Protein AF-A0A4Q4SR80-F1 (afdb_monomer_lite)

pLDDT: mean 74.0, std 25.44, range [25.73, 98.75]

Organism: NCBI:txid156630

Structure (mmCIF, N/CA/C/O backbone):
data_AF-A0A4Q4SR80-F1
#
_entry.id   AF-A0A4Q4SR80-F1
#
loop_
_atom_site.group_PDB
_atom_site.id
_atom_site.type_symbol
_atom_site.label_atom_id
_atom_site.label_alt_id
_atom_site.label_comp_id
_atom_site.label_asym_id
_atom_site.label_entity_id
_atom_site.label_seq_id
_atom_site.pdbx_PDB_ins_code
_atom_site.Cartn_x
_atom_site.Cartn_y
_atom_site.Cartn_z
_atom_site.occupancy
_atom_site.B_iso_or_equiv
_atom_site.auth_seq_id
_atom_site.auth_comp_id
_atom_site.auth_asym_id
_atom_site.auth_atom_id
_atom_site.pdbx_PDB_model_num
ATOM 1 N N . MET A 1 1 ? 13.685 -54.585 -75.721 1.00 45.19 1 MET A N 1
ATOM 2 C CA . MET A 1 1 ? 14.635 -53.970 -76.669 1.00 45.19 1 MET A CA 1
ATOM 3 C C . MET A 1 1 ? 13.889 -52.921 -77.466 1.00 45.19 1 MET A C 1
ATOM 5 O O . MET A 1 1 ? 13.028 -53.293 -78.245 1.00 45.19 1 MET A O 1
ATOM 9 N N . SER A 1 2 ? 14.137 -51.651 -77.161 1.00 40.84 2 SER A N 1
ATOM 10 C CA . SER A 1 2 ? 14.250 -50.527 -78.101 1.00 40.84 2 SER A CA 1
ATOM 11 C C . SER A 1 2 ? 14.145 -49.251 -77.288 1.00 40.84 2 SER A C 1
ATOM 13 O O . SER A 1 2 ? 13.097 -48.899 -76.756 1.00 40.84 2 SER A O 1
ATOM 15 N N . SER A 1 3 ? 15.319 -48.662 -77.125 1.00 40.62 3 SER A N 1
ATOM 16 C CA . SER A 1 3 ? 15.615 -47.414 -76.455 1.00 40.62 3 SER A CA 1
ATOM 17 C C . SER A 1 3 ? 15.071 -46.261 -77.290 1.00 40.62 3 SER A C 1
ATOM 19 O O . SER A 1 3 ? 15.401 -46.183 -78.472 1.00 40.62 3 SER A O 1
ATOM 21 N N . ASP A 1 4 ? 14.296 -45.368 -76.680 1.00 49.66 4 ASP A N 1
ATOM 22 C CA . ASP A 1 4 ? 13.978 -44.077 -77.283 1.00 49.66 4 ASP A CA 1
ATOM 23 C C . ASP A 1 4 ? 14.704 -42.972 -76.510 1.00 49.66 4 ASP A C 1
ATOM 25 O O . ASP A 1 4 ? 14.495 -42.752 -75.314 1.00 49.66 4 ASP A O 1
ATOM 29 N N . ASN A 1 5 ? 15.657 -42.365 -77.211 1.00 46.66 5 ASN A N 1
ATOM 30 C CA . ASN A 1 5 ? 16.614 -41.379 -76.735 1.00 46.66 5 ASN A CA 1
ATOM 31 C C . ASN A 1 5 ? 15.998 -39.988 -76.943 1.00 46.66 5 ASN A C 1
ATOM 33 O O . ASN A 1 5 ? 16.246 -39.319 -77.944 1.00 46.66 5 ASN A O 1
ATOM 37 N N . GLY A 1 6 ? 15.185 -39.544 -75.986 1.00 45.72 6 GLY A N 1
ATOM 38 C CA . GLY A 1 6 ? 14.664 -38.179 -75.948 1.00 45.72 6 GLY A CA 1
ATOM 39 C C . GLY A 1 6 ? 15.703 -37.197 -75.405 1.00 45.72 6 GLY A C 1
ATOM 40 O O . GLY A 1 6 ? 15.820 -37.018 -74.193 1.00 45.72 6 GLY A O 1
ATOM 41 N N . GLN A 1 7 ? 16.449 -36.545 -76.299 1.00 44.81 7 GLN A N 1
ATOM 42 C CA . GLN A 1 7 ? 17.304 -35.394 -75.990 1.00 44.81 7 GLN A CA 1
ATOM 43 C C . GLN A 1 7 ? 16.482 -34.263 -75.343 1.00 44.81 7 GLN A C 1
ATOM 45 O O . GLN A 1 7 ? 15.614 -33.669 -75.981 1.00 44.81 7 GLN A O 1
ATOM 50 N N . ARG A 1 8 ? 16.783 -33.931 -74.080 1.00 47.88 8 ARG A N 1
ATOM 51 C CA . ARG A 1 8 ? 16.362 -32.667 -73.455 1.00 47.88 8 ARG A CA 1
ATOM 52 C C . ARG A 1 8 ? 17.316 -31.538 -73.875 1.00 47.88 8 ARG A C 1
ATOM 54 O O . ARG A 1 8 ? 18.528 -31.752 -73.859 1.00 47.88 8 ARG A O 1
ATOM 61 N N . PRO A 1 9 ? 16.801 -30.344 -74.213 1.00 51.22 9 PRO A N 1
ATOM 62 C CA . PRO A 1 9 ? 17.628 -29.179 -74.506 1.00 51.22 9 PRO A CA 1
ATOM 63 C C . PRO A 1 9 ? 18.334 -28.670 -73.234 1.00 51.22 9 PRO A C 1
ATOM 65 O O . PRO A 1 9 ? 17.803 -28.844 -72.132 1.00 51.22 9 PRO A O 1
ATOM 68 N N . PRO A 1 10 ? 19.511 -28.030 -73.360 1.00 49.78 10 PRO A N 1
ATOM 69 C CA . PRO A 1 10 ? 20.221 -27.455 -72.226 1.00 49.78 10 PRO A CA 1
ATOM 70 C C . PRO A 1 10 ? 19.423 -26.269 -71.678 1.00 49.78 10 PRO A C 1
ATOM 72 O O . PRO A 1 10 ? 19.234 -25.259 -72.357 1.00 49.78 10 PRO A O 1
ATOM 75 N N . THR A 1 11 ? 18.933 -26.398 -70.447 1.00 49.81 11 THR A N 1
ATOM 76 C CA . THR A 1 11 ? 18.326 -25.294 -69.708 1.00 4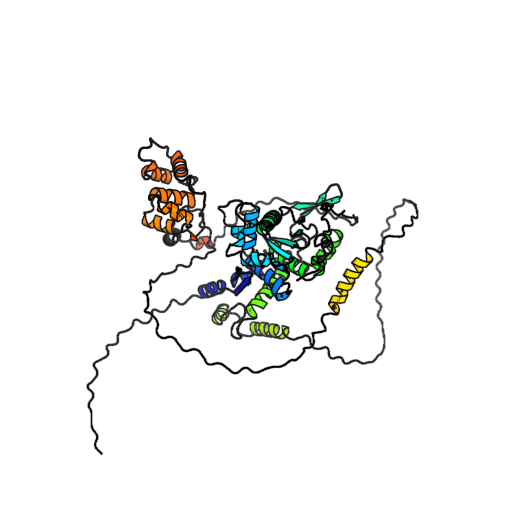9.81 11 THR A CA 1
ATOM 77 C C . THR A 1 11 ? 19.383 -24.216 -69.501 1.00 49.81 11 THR A C 1
ATOM 79 O O . THR A 1 11 ? 20.429 -24.456 -68.896 1.00 49.81 11 THR A O 1
ATOM 82 N N . ALA A 1 12 ? 19.105 -23.041 -70.061 1.00 48.53 12 ALA A N 1
ATOM 83 C CA . ALA A 1 12 ? 19.916 -21.843 -69.951 1.00 48.53 12 ALA A CA 1
ATOM 84 C C . ALA A 1 12 ? 20.219 -21.503 -68.485 1.00 48.53 12 ALA A C 1
ATOM 86 O O . ALA A 1 12 ? 19.390 -21.708 -67.596 1.00 48.53 12 ALA A O 1
ATOM 87 N N . GLY A 1 13 ? 21.433 -20.996 -68.268 1.00 45.72 13 GLY A N 1
ATOM 88 C CA . GLY A 1 13 ? 21.996 -20.671 -66.968 1.00 45.72 13 GLY A CA 1
ATOM 89 C C . GLY A 1 13 ? 21.048 -19.854 -66.101 1.00 45.72 13 GLY A C 1
ATOM 90 O O . GLY A 1 13 ? 20.652 -18.744 -66.450 1.00 45.72 13 GLY A O 1
ATOM 91 N N . ASN A 1 14 ? 20.738 -20.413 -64.935 1.00 46.16 14 ASN A N 1
ATOM 92 C CA . ASN A 1 14 ? 20.185 -19.665 -63.826 1.00 46.16 14 ASN A CA 1
ATOM 93 C C . ASN A 1 14 ? 21.324 -18.774 -63.312 1.00 46.16 14 ASN A C 1
ATOM 95 O O . ASN A 1 14 ? 22.187 -19.221 -62.557 1.00 46.16 14 ASN A O 1
ATOM 99 N N . THR A 1 15 ? 21.400 -17.548 -63.829 1.00 52.69 15 THR A N 1
ATOM 100 C CA . THR A 1 15 ? 22.263 -16.496 -63.293 1.00 52.69 15 THR A CA 1
ATOM 101 C C . THR A 1 15 ? 21.921 -16.353 -61.821 1.00 52.69 15 THR A C 1
ATOM 103 O O . THR A 1 15 ? 20.805 -15.939 -61.498 1.00 52.69 15 THR A O 1
ATOM 106 N N . GLY A 1 16 ? 22.857 -16.750 -60.957 1.00 49.50 16 GLY A N 1
ATOM 107 C CA . GLY A 1 16 ? 22.776 -16.541 -59.523 1.00 49.50 16 GLY A CA 1
ATOM 108 C C . GLY A 1 16 ? 22.420 -15.086 -59.268 1.00 49.50 16 GLY A C 1
ATOM 109 O O . GLY A 1 16 ? 23.229 -14.188 -59.484 1.00 49.50 16 GLY A O 1
ATOM 110 N N . ARG A 1 17 ? 21.170 -14.852 -58.872 1.00 48.97 17 ARG A N 1
ATOM 111 C CA . ARG A 1 17 ? 20.859 -13.679 -58.079 1.00 48.97 17 ARG A CA 1
ATOM 112 C C . ARG A 1 17 ? 21.531 -13.958 -56.751 1.00 48.97 17 ARG A C 1
ATOM 114 O O . ARG A 1 17 ? 21.067 -14.808 -55.997 1.00 48.97 17 ARG A O 1
ATOM 121 N N . ASP A 1 18 ? 22.671 -13.312 -56.554 1.00 56.53 18 ASP A N 1
ATOM 122 C CA . ASP A 1 18 ? 23.273 -13.117 -55.247 1.00 56.53 18 ASP A CA 1
ATOM 123 C C . ASP A 1 18 ? 22.227 -12.401 -54.389 1.00 56.53 18 ASP A C 1
ATOM 125 O O . ASP A 1 18 ? 22.155 -11.170 -54.364 1.00 56.53 18 ASP A O 1
ATOM 129 N N . ASP A 1 19 ? 21.341 -13.173 -53.756 1.00 54.72 19 ASP A N 1
ATOM 130 C CA . ASP A 1 19 ? 20.515 -12.651 -52.682 1.00 54.72 19 ASP A CA 1
ATOM 131 C C . ASP A 1 19 ? 21.496 -12.080 -51.652 1.00 54.72 19 ASP A C 1
ATOM 133 O O . ASP A 1 19 ? 22.401 -12.798 -51.205 1.00 54.72 19 ASP A O 1
ATOM 137 N N . PRO A 1 20 ? 21.399 -10.779 -51.325 1.00 60.47 20 PRO A N 1
ATOM 138 C CA . PRO A 1 20 ? 22.318 -10.162 -50.390 1.00 60.47 20 PRO A CA 1
ATOM 139 C C . PRO A 1 20 ? 22.270 -10.963 -49.095 1.00 60.47 20 PRO A C 1
ATOM 141 O O . PRO A 1 20 ? 21.201 -11.133 -48.503 1.00 60.47 20 PRO A O 1
ATOM 144 N N . SER A 1 21 ? 23.438 -11.483 -48.703 1.00 61.34 21 SER A N 1
ATOM 145 C CA . SER A 1 21 ? 23.629 -12.258 -47.480 1.00 61.34 21 SER A CA 1
ATOM 146 C C . SER A 1 21 ? 22.848 -11.581 -46.351 1.00 61.34 21 SER A C 1
ATOM 148 O O . SER A 1 21 ? 23.039 -10.373 -46.158 1.00 61.34 21 SER A O 1
ATOM 150 N N . PRO A 1 22 ? 21.914 -12.287 -45.678 1.00 65.50 22 PRO A N 1
ATOM 151 C CA . PRO A 1 22 ? 20.978 -11.670 -44.752 1.00 65.50 22 PRO A CA 1
ATOM 152 C C . PRO A 1 22 ? 21.778 -10.846 -43.757 1.00 65.50 22 PRO A C 1
ATOM 154 O O . PRO A 1 22 ? 22.621 -11.400 -43.051 1.00 65.50 22 PRO A O 1
ATOM 157 N N . ALA A 1 23 ? 21.555 -9.526 -43.773 1.00 62.94 23 ALA A N 1
ATOM 158 C CA . ALA A 1 23 ? 22.290 -8.574 -42.954 1.00 62.94 23 ALA A CA 1
ATOM 159 C C . ALA A 1 23 ? 22.388 -9.146 -41.539 1.00 62.94 23 ALA A C 1
ATOM 161 O O . ALA A 1 23 ? 21.363 -9.364 -40.884 1.00 62.94 23 ALA A O 1
ATOM 162 N N . SER A 1 24 ? 23.612 -9.489 -41.129 1.00 65.25 24 SER A N 1
ATOM 163 C CA . SER A 1 24 ? 23.881 -10.140 -39.854 1.00 65.25 24 SER A CA 1
ATOM 164 C C . SER A 1 24 ? 23.209 -9.309 -38.773 1.00 65.25 24 SER A C 1
ATOM 166 O O . SER A 1 24 ? 23.593 -8.154 -38.568 1.00 65.25 24 SER A O 1
ATOM 168 N N . ARG A 1 25 ? 22.161 -9.861 -38.142 1.00 62.00 25 ARG A N 1
ATOM 169 C CA . ARG A 1 25 ? 21.470 -9.180 -37.045 1.00 62.00 25 ARG A CA 1
ATOM 170 C C . ARG A 1 25 ? 22.542 -8.724 -36.053 1.00 62.00 25 ARG A C 1
ATOM 172 O O . ARG A 1 25 ? 23.409 -9.544 -35.737 1.00 62.00 25 ARG A O 1
ATOM 179 N N . PRO A 1 26 ? 22.517 -7.460 -35.594 1.00 70.19 26 PRO A N 1
ATOM 180 C CA . PRO A 1 26 ? 23.454 -6.998 -34.583 1.00 70.19 26 PRO A CA 1
ATOM 181 C C . PRO A 1 26 ? 23.446 -8.001 -33.432 1.00 70.19 26 PRO A C 1
ATOM 183 O O . PRO A 1 26 ? 22.377 -8.340 -32.920 1.00 70.19 26 PRO A O 1
ATOM 186 N N . LEU A 1 27 ? 24.616 -8.546 -33.094 1.00 74.19 27 LEU A N 1
ATOM 187 C CA . LEU A 1 27 ? 24.742 -9.441 -31.953 1.00 74.19 27 LEU A CA 1
ATOM 188 C C . LEU A 1 27 ? 24.325 -8.642 -30.717 1.00 74.19 27 LEU A C 1
ATOM 190 O O . LEU A 1 27 ? 24.996 -7.675 -30.365 1.00 74.19 27 LEU A O 1
ATOM 194 N N . GLU A 1 28 ? 23.201 -9.015 -30.099 1.00 82.56 28 GLU A N 1
ATOM 195 C CA . GLU A 1 28 ? 22.791 -8.445 -28.812 1.00 82.56 28 GLU A CA 1
ATOM 196 C C . GLU A 1 28 ? 23.956 -8.610 -27.832 1.00 82.56 28 GLU A C 1
ATOM 198 O O . GLU A 1 28 ? 24.462 -9.726 -27.646 1.00 82.56 28 GLU A O 1
ATOM 203 N N . ASN A 1 29 ? 24.399 -7.507 -27.228 1.00 88.12 29 ASN A N 1
ATOM 204 C CA . ASN A 1 29 ? 25.485 -7.563 -26.263 1.00 88.12 29 ASN A CA 1
ATOM 205 C C . ASN A 1 29 ? 24.988 -8.187 -24.938 1.00 88.12 29 ASN A C 1
ATOM 207 O O . ASN A 1 29 ? 23.790 -8.363 -24.705 1.00 88.12 29 ASN A O 1
ATOM 211 N N . ARG A 1 30 ? 25.927 -8.561 -24.061 1.00 86.88 30 ARG A N 1
ATOM 212 C CA . ARG A 1 30 ? 25.634 -9.205 -22.770 1.00 86.88 30 ARG A CA 1
ATOM 213 C C . ARG A 1 30 ? 24.650 -8.399 -21.914 1.00 86.88 30 ARG A C 1
ATOM 215 O O . ARG A 1 30 ? 23.750 -8.982 -21.313 1.00 86.88 30 ARG A O 1
ATOM 222 N N . GLU A 1 31 ? 24.843 -7.088 -21.855 1.00 87.56 31 GLU A N 1
ATOM 223 C CA . GLU A 1 31 ? 24.063 -6.174 -21.020 1.00 87.56 31 GLU A CA 1
ATOM 224 C C . GLU A 1 31 ? 22.626 -6.049 -21.522 1.00 87.56 31 GLU A C 1
ATOM 226 O O . GLU A 1 31 ? 21.700 -6.124 -20.721 1.00 87.56 31 GLU A O 1
ATOM 231 N N . ASP A 1 32 ? 22.417 -5.963 -22.836 1.00 88.94 32 ASP A N 1
ATOM 232 C CA . ASP A 1 32 ? 21.091 -5.911 -23.458 1.00 88.94 32 ASP A CA 1
ATOM 233 C C . ASP A 1 32 ? 20.263 -7.147 -23.102 1.00 88.94 32 ASP A C 1
ATOM 235 O O . ASP A 1 32 ? 19.077 -7.047 -22.784 1.00 88.94 32 ASP A O 1
ATOM 239 N N . ILE A 1 33 ? 20.900 -8.320 -23.113 1.00 87.69 33 ILE A N 1
ATOM 240 C CA . ILE A 1 33 ? 20.245 -9.594 -22.804 1.00 87.69 33 ILE A CA 1
ATOM 241 C C . ILE A 1 33 ? 19.833 -9.645 -21.327 1.00 87.69 33 ILE A C 1
ATOM 243 O O . ILE A 1 33 ? 18.706 -10.040 -21.025 1.00 87.69 33 ILE A O 1
ATOM 247 N N . ILE A 1 34 ? 20.715 -9.222 -20.413 1.00 86.50 34 ILE A N 1
ATOM 248 C CA . ILE A 1 34 ? 20.410 -9.149 -18.974 1.00 86.50 34 ILE A CA 1
ATOM 249 C C . ILE A 1 34 ? 19.301 -8.126 -18.725 1.00 86.50 34 ILE A C 1
ATOM 251 O O . ILE A 1 34 ? 18.315 -8.444 -18.069 1.00 86.50 34 ILE A O 1
ATOM 255 N N . ASN A 1 35 ? 19.422 -6.925 -19.289 1.00 89.81 35 ASN A N 1
ATOM 256 C CA . ASN A 1 35 ? 18.452 -5.845 -19.124 1.00 89.81 35 ASN A CA 1
ATOM 257 C C . ASN A 1 35 ? 17.073 -6.213 -19.670 1.00 89.81 35 ASN A C 1
ATOM 259 O O . ASN A 1 35 ? 16.061 -5.769 -19.130 1.00 89.81 35 ASN A O 1
ATOM 263 N N . LYS A 1 36 ? 17.017 -7.012 -20.739 1.00 91.94 36 LYS A N 1
ATOM 264 C CA . LYS A 1 36 ? 15.765 -7.553 -21.262 1.00 91.94 36 LYS A CA 1
ATOM 265 C C . LYS A 1 36 ? 15.148 -8.557 -20.290 1.00 91.94 36 LYS A C 1
ATOM 267 O O . LYS A 1 36 ? 13.998 -8.372 -19.920 1.00 91.94 36 LYS A O 1
ATOM 272 N N . TRP A 1 37 ? 15.919 -9.541 -19.820 1.00 91.88 37 TRP A N 1
ATOM 273 C CA . TRP A 1 37 ? 15.443 -10.536 -18.848 1.00 91.88 37 TRP A CA 1
ATOM 274 C C . TRP A 1 37 ? 14.972 -9.901 -17.536 1.00 91.88 37 TRP A C 1
ATOM 276 O O . TRP A 1 37 ? 13.902 -10.235 -17.041 1.00 91.88 37 TRP A O 1
ATOM 286 N N . LEU A 1 38 ? 15.722 -8.933 -17.007 1.00 91.19 38 LEU A N 1
ATOM 287 C CA . LEU A 1 38 ? 15.345 -8.181 -15.809 1.00 91.19 38 LEU A CA 1
ATOM 288 C C . LEU A 1 38 ? 13.992 -7.467 -15.966 1.00 91.19 38 LEU A C 1
ATOM 290 O O . LEU A 1 38 ? 13.253 -7.350 -14.995 1.00 91.19 38 LEU A O 1
ATOM 294 N N . LYS A 1 39 ? 13.648 -7.037 -17.187 1.00 94.00 39 LYS A N 1
ATOM 295 C CA . LYS A 1 39 ? 12.374 -6.378 -17.512 1.00 94.00 39 LYS A CA 1
ATOM 296 C C . LYS A 1 39 ? 11.249 -7.348 -17.879 1.00 94.00 39 LYS A C 1
ATOM 298 O O . LYS A 1 39 ? 10.114 -6.897 -18.045 1.00 94.00 39 LYS A O 1
ATOM 303 N N . ASP A 1 40 ? 11.536 -8.638 -18.035 1.00 92.88 40 ASP A N 1
ATOM 304 C CA . ASP A 1 40 ? 10.506 -9.635 -18.306 1.00 92.88 40 ASP A CA 1
ATOM 305 C C . ASP A 1 40 ? 9.628 -9.826 -17.062 1.00 92.88 40 ASP A C 1
ATOM 307 O O . ASP A 1 40 ? 10.081 -9.717 -15.921 1.00 92.88 40 ASP A O 1
ATOM 311 N N . ASN A 1 41 ? 8.348 -10.132 -17.275 1.00 93.81 41 ASN A N 1
ATOM 312 C CA . ASN A 1 41 ? 7.436 -10.419 -16.173 1.00 93.81 41 ASN A CA 1
ATOM 313 C C . ASN A 1 41 ? 7.833 -11.742 -15.513 1.00 93.81 41 ASN A C 1
ATOM 315 O O . ASN A 1 41 ? 7.825 -12.791 -16.163 1.00 93.81 41 ASN A O 1
ATOM 319 N N . TYR A 1 42 ? 8.128 -11.700 -14.218 1.00 94.06 42 TYR A N 1
ATOM 320 C CA . TYR A 1 42 ? 8.349 -12.876 -13.388 1.00 94.06 42 TYR A CA 1
ATOM 321 C C . TYR A 1 42 ? 7.038 -13.610 -13.091 1.00 94.06 42 TYR A C 1
ATOM 323 O O . TYR A 1 42 ? 6.965 -14.836 -13.188 1.00 94.06 42 TYR A O 1
ATOM 331 N N . ILE A 1 43 ? 5.970 -12.867 -12.799 1.00 94.31 43 ILE A N 1
ATOM 332 C CA . ILE A 1 43 ? 4.637 -13.423 -12.557 1.00 94.31 43 ILE A CA 1
ATOM 333 C C . ILE A 1 43 ? 3.554 -12.482 -13.086 1.00 94.31 43 ILE A C 1
ATOM 335 O O . ILE A 1 43 ? 3.679 -11.261 -13.014 1.00 94.31 43 ILE A O 1
ATOM 339 N N . HIS A 1 44 ? 2.482 -13.082 -13.604 1.00 93.12 44 HIS A N 1
ATOM 340 C CA . HIS A 1 44 ? 1.199 -12.432 -13.843 1.00 93.12 44 HIS A CA 1
ATOM 341 C C . HIS A 1 44 ? 0.160 -13.091 -12.944 1.00 93.12 44 HIS A C 1
ATOM 343 O O . HIS A 1 44 ? 0.015 -14.313 -12.965 1.00 93.12 44 HIS A O 1
ATOM 349 N N . TYR A 1 45 ? -0.562 -12.289 -12.176 1.00 93.38 45 TYR A N 1
ATOM 350 C CA . TYR A 1 45 ? -1.592 -12.748 -11.259 1.00 93.38 45 TYR A CA 1
ATOM 351 C C . TYR A 1 45 ? -2.816 -11.849 -11.398 1.00 93.38 45 TYR A C 1
ATOM 353 O O . TYR A 1 45 ? -2.709 -10.631 -11.312 1.00 93.38 45 TYR A O 1
ATOM 361 N N . ASN A 1 46 ? -3.993 -12.422 -11.632 1.00 91.88 46 ASN A N 1
ATOM 362 C CA . ASN A 1 46 ? -5.219 -11.640 -11.751 1.00 91.88 46 ASN A CA 1
ATOM 363 C C . ASN A 1 46 ? -5.991 -11.682 -10.433 1.00 91.88 46 ASN A C 1
ATOM 365 O O . ASN A 1 46 ? -6.559 -12.716 -10.083 1.00 91.88 46 ASN A O 1
ATOM 369 N N . HIS A 1 47 ? -6.055 -10.554 -9.730 1.00 93.12 47 HIS A N 1
ATOM 370 C CA . HIS A 1 47 ? -6.819 -10.430 -8.493 1.00 93.12 47 HIS A CA 1
ATOM 371 C C . HIS A 1 47 ? -8.018 -9.517 -8.717 1.00 93.12 47 HIS A C 1
ATOM 373 O O . HIS A 1 47 ? -7.864 -8.321 -8.945 1.00 93.12 47 HIS A O 1
ATOM 379 N N . LEU A 1 48 ? -9.230 -10.076 -8.665 1.00 92.38 48 LEU A N 1
ATOM 380 C CA . LEU A 1 48 ? -10.483 -9.319 -8.815 1.00 92.38 48 LEU A CA 1
ATOM 381 C C . LEU A 1 48 ? -10.542 -8.477 -10.106 1.00 92.38 48 LEU A C 1
ATOM 383 O O . LEU A 1 48 ? -11.054 -7.360 -10.105 1.00 92.38 48 LEU A O 1
ATOM 387 N N . GLY A 1 49 ? -10.014 -9.014 -11.210 1.00 86.81 49 GLY A N 1
ATOM 388 C CA . GLY A 1 49 ? -9.956 -8.321 -12.501 1.00 86.81 49 GLY A CA 1
ATOM 389 C C . GLY A 1 49 ? -8.832 -7.287 -12.618 1.00 86.81 49 GLY A C 1
ATOM 390 O O . GLY A 1 49 ? -8.676 -6.703 -13.687 1.00 86.81 49 GLY A O 1
ATOM 391 N N . ASN A 1 50 ? -8.049 -7.070 -11.556 1.00 87.38 50 ASN A N 1
ATOM 392 C CA . ASN A 1 50 ? -6.852 -6.243 -11.588 1.00 87.38 50 ASN A CA 1
ATOM 393 C C . ASN A 1 50 ? -5.624 -7.123 -11.895 1.00 87.38 50 ASN A C 1
ATOM 395 O O . ASN A 1 50 ? -5.285 -7.998 -11.085 1.00 87.38 50 ASN A O 1
ATOM 399 N N . PRO A 1 51 ? -4.945 -6.919 -13.038 1.00 90.00 51 PRO A N 1
ATOM 400 C CA . PRO A 1 51 ? -3.721 -7.641 -13.344 1.00 90.00 51 PRO A CA 1
ATOM 401 C C . PRO A 1 51 ? -2.581 -7.117 -12.465 1.00 90.00 51 PRO A C 1
ATOM 403 O O . PRO A 1 51 ? -2.104 -5.999 -12.643 1.00 90.00 51 PRO A O 1
ATOM 406 N N . LEU A 1 52 ? -2.125 -7.946 -11.533 1.00 91.31 52 LEU A N 1
ATOM 407 C CA . LEU A 1 52 ? -0.876 -7.761 -10.810 1.00 91.31 52 LEU A CA 1
ATOM 408 C C . LEU A 1 52 ? 0.241 -8.416 -11.621 1.00 91.31 52 LEU A C 1
ATOM 410 O O . LEU A 1 52 ? 0.154 -9.584 -12.006 1.00 91.31 52 LEU A O 1
ATOM 414 N N . ALA A 1 53 ? 1.290 -7.658 -11.903 1.00 92.81 53 ALA A N 1
ATOM 415 C CA . ALA A 1 53 ? 2.476 -8.165 -12.567 1.00 92.81 53 ALA A CA 1
ATOM 416 C C . ALA A 1 53 ? 3.708 -7.697 -11.807 1.00 92.81 53 ALA A C 1
ATOM 418 O O . ALA A 1 53 ? 3.753 -6.564 -11.330 1.00 92.81 53 ALA A O 1
ATOM 419 N N . LEU A 1 54 ? 4.686 -8.586 -11.706 1.00 94.81 54 LEU A N 1
ATOM 420 C CA . LEU A 1 54 ? 5.978 -8.286 -11.113 1.00 94.81 54 LEU A CA 1
ATOM 421 C C . LEU A 1 54 ? 7.050 -8.688 -12.112 1.00 94.81 54 LEU A C 1
ATOM 423 O O . LEU A 1 54 ? 7.021 -9.817 -12.614 1.00 94.81 54 LEU A O 1
ATOM 427 N N . LYS A 1 55 ? 7.969 -7.780 -12.415 1.00 95.31 55 LYS A N 1
ATOM 428 C CA . LYS A 1 55 ? 9.142 -8.053 -13.246 1.00 95.31 55 LYS A CA 1
ATOM 429 C C . LYS A 1 55 ? 10.203 -8.819 -12.464 1.00 95.31 55 LYS A C 1
ATOM 431 O O . LYS A 1 55 ? 10.160 -8.901 -11.235 1.00 95.31 55 LYS A O 1
ATOM 436 N N . VAL A 1 56 ? 11.158 -9.408 -13.178 1.00 93.50 56 VAL A N 1
ATOM 437 C CA . VAL A 1 56 ? 12.274 -10.130 -12.554 1.00 93.50 56 VAL A CA 1
ATOM 438 C C . VAL A 1 56 ? 13.114 -9.200 -11.674 1.00 93.50 56 VAL A C 1
ATOM 440 O O . VAL A 1 56 ? 13.464 -9.586 -10.560 1.00 93.50 56 VAL A O 1
ATOM 443 N N . ASP A 1 57 ? 13.406 -7.977 -12.122 1.00 93.56 57 ASP A N 1
ATOM 444 C CA . ASP A 1 57 ? 14.148 -7.000 -11.317 1.00 93.56 57 ASP A CA 1
ATOM 445 C C . ASP A 1 57 ? 13.400 -6.597 -10.041 1.00 93.56 57 ASP A C 1
ATOM 447 O O . ASP A 1 57 ? 13.986 -6.613 -8.959 1.00 93.56 57 ASP A O 1
ATOM 451 N N . GLU A 1 58 ? 12.106 -6.302 -10.149 1.00 94.56 58 GLU A N 1
ATOM 452 C CA . GLU A 1 58 ? 11.226 -5.979 -9.021 1.00 94.56 58 GLU A CA 1
ATOM 453 C C . GLU A 1 58 ? 11.171 -7.139 -8.011 1.00 94.56 58 GLU A C 1
ATOM 455 O O . GLU A 1 58 ? 11.273 -6.923 -6.804 1.00 94.56 58 GLU A O 1
ATOM 460 N N . PHE A 1 59 ? 11.093 -8.384 -8.491 1.00 95.56 59 PHE A N 1
ATOM 461 C CA . PHE A 1 59 ? 11.107 -9.580 -7.648 1.00 95.56 59 PHE A CA 1
ATOM 462 C C . PHE A 1 59 ? 12.437 -9.796 -6.911 1.00 95.56 59 PHE A C 1
ATOM 464 O O . PHE A 1 59 ? 12.450 -10.130 -5.720 1.00 95.56 59 PHE A O 1
ATOM 471 N N . ILE A 1 60 ? 13.567 -9.603 -7.595 1.00 91.69 60 ILE A N 1
ATOM 472 C CA . ILE A 1 60 ? 14.898 -9.711 -6.981 1.00 91.69 60 ILE A CA 1
ATOM 473 C C . ILE A 1 60 ? 15.068 -8.632 -5.905 1.00 91.69 60 ILE A C 1
ATOM 475 O O . ILE A 1 60 ? 15.583 -8.918 -4.825 1.00 91.69 60 ILE A O 1
ATOM 479 N N . LYS A 1 61 ? 14.576 -7.416 -6.162 1.00 93.62 61 LYS A N 1
ATOM 480 C CA . LYS A 1 61 ? 14.682 -6.270 -5.250 1.00 93.62 61 LYS A CA 1
ATOM 481 C C . LYS A 1 61 ? 13.822 -6.371 -3.990 1.00 93.62 61 LYS A C 1
ATOM 483 O O . LYS A 1 61 ? 14.064 -5.616 -3.062 1.00 93.62 61 LYS A O 1
ATOM 488 N N . ILE A 1 62 ? 12.889 -7.320 -3.872 1.00 96.12 62 ILE A N 1
ATOM 489 C CA . ILE A 1 62 ? 12.094 -7.504 -2.636 1.00 96.12 62 ILE A CA 1
ATOM 490 C C . ILE A 1 62 ? 12.990 -7.621 -1.390 1.00 96.12 62 ILE A C 1
ATOM 492 O O . ILE A 1 62 ? 12.669 -7.069 -0.335 1.00 96.12 62 ILE A O 1
ATOM 496 N N . VAL A 1 63 ? 14.118 -8.329 -1.511 1.00 95.06 63 VAL A N 1
ATOM 497 C CA . VAL A 1 63 ? 15.067 -8.552 -0.407 1.00 95.06 63 VAL A CA 1
ATOM 498 C C . VAL A 1 63 ? 16.072 -7.417 -0.217 1.00 95.06 63 VAL A C 1
ATOM 500 O O . VAL A 1 63 ? 16.862 -7.483 0.724 1.00 95.06 63 VAL A O 1
ATOM 503 N N . ALA A 1 64 ? 16.036 -6.385 -1.064 1.00 92.00 64 ALA A N 1
ATOM 504 C CA . ALA A 1 64 ? 16.809 -5.173 -0.851 1.00 92.00 64 ALA A CA 1
ATOM 505 C C . ALA A 1 64 ? 16.377 -4.505 0.457 1.00 92.00 64 ALA A C 1
ATOM 507 O O . ALA A 1 64 ? 15.195 -4.410 0.780 1.00 92.00 64 ALA A O 1
ATOM 508 N N . THR A 1 65 ? 17.358 -4.040 1.211 1.00 93.75 65 THR A N 1
ATOM 509 C CA . THR A 1 65 ? 17.202 -3.322 2.476 1.00 93.75 65 THR A CA 1
ATOM 510 C C . THR A 1 65 ? 17.896 -1.980 2.362 1.00 93.75 65 THR A C 1
ATOM 512 O O . THR A 1 65 ? 18.733 -1.779 1.480 1.00 93.75 65 THR A O 1
ATOM 515 N N . GLN A 1 66 ? 17.615 -1.070 3.292 1.00 91.19 66 GLN A N 1
ATOM 516 C CA . GLN A 1 66 ? 18.261 0.241 3.295 1.00 91.19 66 GLN A CA 1
ATOM 517 C C . GLN A 1 66 ? 19.798 0.156 3.314 1.00 91.19 66 GLN A C 1
ATOM 519 O O . GLN A 1 66 ? 20.462 1.016 2.749 1.00 91.19 66 GLN A O 1
ATOM 524 N N . SER A 1 67 ? 20.375 -0.871 3.942 1.00 89.31 67 SER A N 1
ATOM 525 C CA . SER A 1 67 ? 21.827 -1.082 3.977 1.00 89.31 67 SER A CA 1
ATOM 526 C C . SER A 1 67 ? 22.424 -1.705 2.718 1.00 89.31 67 SER A C 1
ATOM 528 O O . SER A 1 67 ? 23.619 -1.543 2.487 1.00 89.31 67 SER A O 1
ATOM 530 N N . THR A 1 68 ? 21.638 -2.450 1.941 1.00 89.31 68 THR A N 1
ATOM 531 C CA . THR A 1 68 ? 22.141 -3.201 0.779 1.00 89.31 68 THR A CA 1
ATOM 532 C C . THR A 1 68 ? 21.908 -2.460 -0.528 1.00 89.31 68 THR A C 1
ATOM 534 O O . THR A 1 68 ? 22.773 -2.486 -1.398 1.00 89.31 68 THR A O 1
ATOM 537 N N . ASP A 1 69 ? 20.773 -1.775 -0.650 1.00 88.69 69 ASP A N 1
ATOM 538 C CA . ASP A 1 69 ? 20.417 -0.967 -1.812 1.00 88.69 69 ASP A CA 1
ATOM 539 C C . ASP A 1 69 ? 19.434 0.135 -1.369 1.00 88.69 69 ASP A C 1
ATOM 541 O O . ASP A 1 69 ? 18.216 -0.053 -1.427 1.00 88.69 69 ASP A O 1
ATOM 545 N N . PRO A 1 70 ? 19.941 1.276 -0.858 1.00 87.00 70 PRO A N 1
ATOM 546 C CA . PRO A 1 70 ? 19.110 2.342 -0.303 1.00 87.00 70 PRO A CA 1
ATOM 547 C C . PRO A 1 70 ? 18.027 2.831 -1.271 1.00 87.00 70 PRO A C 1
ATOM 549 O O . PRO A 1 70 ? 16.886 3.046 -0.853 1.00 87.00 70 PRO A O 1
ATOM 552 N N . ASP A 1 71 ? 18.371 2.943 -2.555 1.00 85.19 71 ASP A N 1
ATOM 553 C CA . ASP A 1 71 ? 17.508 3.493 -3.603 1.00 85.19 71 ASP A CA 1
ATOM 554 C C . ASP A 1 71 ? 16.376 2.535 -3.997 1.00 85.19 71 ASP A C 1
ATOM 556 O O . ASP A 1 71 ? 15.325 2.979 -4.460 1.00 85.19 71 ASP A O 1
ATOM 560 N N . ASN A 1 72 ? 16.557 1.228 -3.780 1.00 85.38 72 ASN A N 1
ATOM 561 C CA . ASN A 1 72 ? 15.564 0.196 -4.096 1.00 85.38 72 ASN A CA 1
ATOM 562 C C . ASN A 1 72 ? 15.054 -0.561 -2.859 1.00 85.38 72 ASN A C 1
ATOM 564 O O . ASN A 1 72 ? 14.385 -1.583 -2.987 1.00 85.38 72 ASN A O 1
ATOM 568 N N . SER A 1 73 ? 15.359 -0.072 -1.658 1.00 87.69 73 SER A N 1
ATOM 569 C CA . SER A 1 73 ? 14.991 -0.723 -0.395 1.00 87.69 73 SER A CA 1
ATOM 570 C C . SER A 1 73 ? 13.480 -0.726 -0.121 1.00 87.69 73 SER A C 1
ATOM 572 O O . SER A 1 73 ? 12.957 -1.579 0.601 1.00 87.69 73 SER A O 1
ATOM 574 N N . TRP A 1 74 ? 12.746 0.202 -0.731 1.00 92.00 74 TRP A N 1
ATOM 575 C CA . TRP A 1 74 ? 11.302 0.334 -0.580 1.00 92.00 74 TRP A CA 1
ATOM 576 C C . TRP A 1 74 ? 10.568 -0.775 -1.326 1.00 92.00 74 TRP A C 1
ATOM 578 O O . TRP A 1 74 ? 10.824 -1.032 -2.500 1.00 92.00 74 TRP A O 1
ATOM 588 N N . LEU A 1 75 ? 9.622 -1.419 -0.643 1.00 92.19 75 LEU A N 1
ATOM 589 C CA . LEU A 1 75 ? 8.806 -2.454 -1.263 1.00 92.19 75 LEU A CA 1
ATOM 590 C C . LEU A 1 75 ? 7.805 -1.824 -2.243 1.00 92.19 75 LEU A C 1
ATOM 592 O O . LEU A 1 75 ? 7.056 -0.918 -1.872 1.00 92.19 75 LEU A O 1
ATOM 596 N N . ASP A 1 76 ? 7.791 -2.330 -3.474 1.00 90.12 76 ASP A N 1
ATOM 597 C CA . ASP A 1 76 ? 6.859 -1.901 -4.516 1.00 90.12 76 ASP A CA 1
ATOM 598 C C . ASP A 1 76 ? 5.399 -2.270 -4.179 1.00 90.12 76 ASP A C 1
ATOM 600 O O . ASP A 1 76 ? 5.135 -3.301 -3.546 1.00 90.12 76 ASP A O 1
ATOM 604 N N . ASN A 1 77 ? 4.445 -1.452 -4.645 1.00 90.38 77 ASN A N 1
ATOM 605 C CA . ASN A 1 77 ? 3.009 -1.673 -4.446 1.00 90.38 77 ASN A CA 1
ATOM 606 C C . ASN A 1 77 ? 2.587 -3.075 -4.909 1.00 90.38 77 ASN A C 1
ATOM 608 O O . ASN A 1 77 ? 1.897 -3.784 -4.175 1.00 90.38 77 ASN A O 1
ATOM 612 N N . ASN A 1 78 ? 3.019 -3.491 -6.105 1.00 91.94 78 ASN A N 1
ATOM 613 C CA . ASN A 1 78 ? 2.630 -4.774 -6.681 1.00 91.94 78 ASN A CA 1
ATOM 614 C C . ASN A 1 78 ? 3.207 -5.930 -5.870 1.00 91.94 78 ASN A C 1
ATOM 616 O O . ASN A 1 78 ? 2.513 -6.923 -5.666 1.00 91.94 78 ASN A O 1
ATOM 620 N N . ALA A 1 79 ? 4.445 -5.809 -5.382 1.00 95.06 79 ALA A N 1
ATOM 621 C CA . ALA A 1 79 ? 5.064 -6.840 -4.555 1.00 95.06 79 ALA A CA 1
ATOM 622 C C . ALA A 1 79 ? 4.297 -7.035 -3.238 1.00 95.06 79 ALA A C 1
ATOM 624 O O . ALA A 1 79 ? 3.966 -8.170 -2.886 1.00 95.06 79 ALA A O 1
ATOM 625 N N . LEU A 1 80 ? 3.965 -5.944 -2.537 1.00 96.00 80 LEU A N 1
ATOM 626 C CA . LEU A 1 80 ? 3.209 -6.002 -1.283 1.00 96.00 80 LEU A CA 1
ATOM 627 C C . LEU A 1 80 ? 1.783 -6.532 -1.491 1.00 96.00 80 LEU A C 1
ATOM 629 O O . LEU A 1 80 ? 1.337 -7.414 -0.755 1.00 96.00 80 LEU A O 1
ATOM 633 N N . GLU A 1 81 ? 1.072 -6.020 -2.497 1.00 95.56 81 GLU A N 1
ATOM 634 C CA . GLU A 1 81 ? -0.290 -6.457 -2.820 1.00 95.56 81 GLU A CA 1
ATOM 635 C C . GLU A 1 81 ? -0.340 -7.928 -3.209 1.00 95.56 81 GLU A C 1
ATOM 637 O O . GLU A 1 81 ? -1.150 -8.684 -2.671 1.00 95.56 81 GLU A O 1
ATOM 642 N N . LEU A 1 82 ? 0.544 -8.350 -4.115 1.00 96.62 82 LEU A N 1
ATOM 643 C CA . LEU A 1 82 ? 0.614 -9.732 -4.567 1.00 96.62 82 LEU A CA 1
ATOM 644 C C . LEU A 1 82 ? 0.897 -10.674 -3.395 1.00 96.62 82 LEU A C 1
ATOM 646 O O . LEU A 1 82 ? 0.229 -11.699 -3.255 1.00 96.62 82 LEU A O 1
ATOM 650 N N . ALA A 1 83 ? 1.831 -10.303 -2.518 1.00 98.00 83 ALA A N 1
ATOM 651 C CA . ALA A 1 83 ? 2.150 -11.070 -1.321 1.00 98.00 83 ALA A CA 1
ATOM 652 C C . ALA A 1 83 ? 0.946 -11.194 -0.377 1.00 98.00 83 ALA A C 1
ATOM 654 O O . ALA A 1 83 ? 0.623 -12.297 0.065 1.00 98.00 83 ALA A O 1
ATOM 655 N N . ALA A 1 84 ? 0.246 -10.089 -0.104 1.00 98.12 84 ALA A N 1
ATOM 656 C CA . ALA A 1 84 ? -0.937 -10.081 0.755 1.00 98.12 84 ALA A CA 1
ATOM 657 C C . ALA A 1 84 ? -2.081 -10.934 0.178 1.00 98.12 84 ALA A C 1
ATOM 659 O O . ALA A 1 84 ? -2.754 -11.657 0.922 1.00 98.12 84 ALA A O 1
ATOM 660 N N . VAL A 1 85 ? -2.287 -10.888 -1.143 1.00 97.81 85 VAL A N 1
ATOM 661 C CA . VAL A 1 85 ? -3.296 -11.695 -1.845 1.00 97.81 85 VAL A CA 1
ATOM 662 C C . VAL A 1 85 ? -2.945 -13.179 -1.796 1.00 97.81 85 VAL A C 1
ATOM 664 O O . VAL A 1 85 ? -3.779 -13.973 -1.362 1.00 97.81 85 VAL A O 1
ATOM 667 N N . ILE A 1 86 ? -1.720 -13.559 -2.172 1.00 98.00 86 ILE A N 1
ATOM 668 C CA . ILE A 1 86 ? -1.261 -14.957 -2.135 1.00 98.00 86 ILE A CA 1
ATOM 669 C C . ILE A 1 86 ? -1.360 -15.508 -0.712 1.00 98.00 86 ILE A C 1
ATOM 671 O O . ILE A 1 86 ? -1.918 -16.585 -0.502 1.00 98.00 86 ILE A O 1
ATOM 675 N N . LEU A 1 87 ? -0.880 -14.754 0.279 1.00 98.38 87 LEU A N 1
ATOM 676 C CA . LEU A 1 87 ? -0.976 -15.137 1.682 1.00 98.38 87 LEU A CA 1
ATOM 677 C C . LEU A 1 87 ? -2.431 -15.415 2.074 1.00 98.38 87 LEU A C 1
ATOM 679 O O . LEU A 1 87 ? -2.747 -16.494 2.570 1.00 98.38 87 LEU A O 1
ATOM 683 N N . THR A 1 88 ? -3.332 -14.472 1.818 1.00 98.00 88 THR A N 1
ATOM 684 C CA . THR A 1 88 ? -4.717 -14.548 2.300 1.00 98.00 88 THR A CA 1
ATOM 685 C C . THR A 1 88 ? -5.539 -15.603 1.558 1.00 98.00 88 THR A C 1
ATOM 687 O O . THR A 1 88 ? -6.228 -16.417 2.181 1.00 98.00 88 THR A O 1
ATOM 690 N N . ILE A 1 89 ? -5.467 -15.601 0.228 1.00 95.75 89 ILE A N 1
ATOM 691 C CA . ILE A 1 89 ? -6.341 -16.397 -0.638 1.00 95.75 89 ILE A CA 1
ATOM 692 C C . ILE A 1 89 ? -5.737 -17.765 -0.930 1.00 95.75 89 ILE A C 1
ATOM 694 O O . ILE A 1 89 ? -6.439 -18.768 -0.814 1.00 95.75 89 ILE A O 1
ATOM 698 N N . GLU A 1 90 ? -4.449 -17.840 -1.265 1.00 94.69 90 GLU A N 1
ATOM 699 C CA . GLU A 1 90 ? -3.830 -19.102 -1.678 1.00 94.69 90 GLU A CA 1
ATOM 700 C C . GLU A 1 90 ? -3.304 -19.916 -0.503 1.00 94.69 90 GLU A C 1
ATOM 702 O O . GLU A 1 90 ? -3.499 -21.131 -0.483 1.00 94.69 90 GLU A O 1
ATOM 707 N N . LEU A 1 91 ? -2.671 -19.278 0.481 1.00 96.06 91 LEU A N 1
ATOM 708 C CA . LEU A 1 91 ? -2.058 -19.999 1.599 1.00 96.06 91 LEU A CA 1
ATOM 709 C C . LEU A 1 91 ? -3.029 -20.191 2.763 1.00 96.06 91 LEU A C 1
ATOM 711 O O . LEU A 1 91 ? -3.171 -21.303 3.265 1.00 96.06 91 LEU A O 1
ATOM 715 N N . LYS A 1 92 ? -3.729 -19.131 3.182 1.00 97.19 92 LYS A N 1
ATOM 716 C CA . LYS A 1 92 ? -4.677 -19.187 4.310 1.00 97.19 92 LYS A CA 1
ATOM 717 C C . LYS A 1 92 ? -6.097 -19.581 3.897 1.00 97.19 92 LYS A C 1
ATOM 719 O O . LYS A 1 92 ? -6.922 -19.837 4.770 1.00 97.19 92 LYS A O 1
ATOM 724 N N . LYS A 1 93 ? -6.390 -19.639 2.590 1.00 96.94 93 LYS A N 1
ATOM 725 C CA . LYS A 1 93 ? -7.698 -20.034 2.026 1.00 96.94 93 LYS A CA 1
ATOM 726 C C . LYS A 1 93 ? -8.882 -19.240 2.609 1.00 96.94 93 LYS A C 1
ATOM 728 O O . LYS A 1 93 ? -9.970 -19.776 2.811 1.00 96.94 93 LYS A O 1
ATOM 733 N N . ARG A 1 94 ? -8.684 -17.943 2.876 1.00 97.19 94 ARG A N 1
ATOM 734 C CA . ARG A 1 94 ? -9.684 -17.055 3.494 1.00 97.19 94 ARG A CA 1
ATOM 735 C C . ARG A 1 94 ? -10.540 -16.345 2.448 1.00 97.19 94 ARG A C 1
ATOM 737 O O . ARG A 1 94 ? -10.282 -15.203 2.084 1.00 97.19 94 ARG A O 1
ATOM 744 N N . SER A 1 95 ? -11.591 -17.015 1.979 1.00 96.12 95 SER A N 1
ATOM 745 C CA . SER A 1 95 ? -12.548 -16.439 1.016 1.00 96.12 95 SER A CA 1
ATOM 746 C C . SER A 1 95 ? -13.482 -15.376 1.610 1.00 96.12 95 SER A C 1
ATOM 748 O O . SER A 1 95 ? -14.190 -14.697 0.869 1.00 96.12 95 SER A O 1
ATOM 750 N N . ASP A 1 96 ? -13.529 -15.262 2.938 1.00 98.00 96 ASP A N 1
ATOM 751 C CA . ASP A 1 96 ? -14.291 -14.255 3.684 1.00 98.00 96 ASP A CA 1
ATOM 752 C C . ASP A 1 96 ? -13.555 -12.909 3.809 1.00 98.00 96 ASP A C 1
ATOM 754 O O . ASP A 1 96 ? -14.104 -11.956 4.374 1.00 98.00 96 ASP A O 1
ATOM 758 N N . ILE A 1 97 ? -12.325 -12.831 3.289 1.00 98.44 97 ILE A N 1
ATOM 759 C CA . ILE A 1 97 ? -11.473 -11.644 3.286 1.00 98.44 97 ILE A CA 1
ATOM 760 C C . ILE A 1 97 ? -11.260 -11.163 1.848 1.00 98.44 97 ILE A C 1
ATOM 762 O O . ILE A 1 97 ? -10.949 -11.944 0.952 1.00 98.44 97 ILE A O 1
ATOM 766 N N . VAL A 1 98 ? -11.369 -9.853 1.636 1.00 98.25 98 VAL A N 1
ATOM 767 C CA . VAL A 1 98 ? -10.962 -9.188 0.393 1.00 98.25 98 VAL A CA 1
ATOM 768 C C . VAL A 1 98 ? -9.767 -8.285 0.670 1.00 98.25 98 VAL A C 1
ATOM 770 O O . VAL A 1 98 ? -9.844 -7.404 1.523 1.00 98.25 98 VAL A O 1
ATOM 773 N N . ILE A 1 99 ? -8.685 -8.479 -0.088 1.00 98.19 99 ILE A N 1
ATOM 774 C CA . ILE A 1 99 ? -7.578 -7.521 -0.175 1.00 98.19 99 ILE A CA 1
ATOM 775 C C . ILE A 1 99 ? -7.921 -6.505 -1.265 1.00 98.19 99 ILE A C 1
ATOM 777 O O . ILE A 1 99 ? -8.144 -6.894 -2.413 1.00 98.19 99 ILE A O 1
ATOM 781 N N . VAL A 1 100 ? -7.995 -5.225 -0.913 1.00 97.31 100 VAL A N 1
ATOM 782 C CA . VAL A 1 100 ? -8.311 -4.136 -1.847 1.00 97.31 100 VAL A CA 1
ATOM 783 C C . VAL A 1 100 ? -7.033 -3.708 -2.579 1.00 97.31 100 VAL A C 1
ATOM 785 O O . VAL A 1 100 ? -6.096 -3.277 -1.908 1.00 97.31 100 VAL A O 1
ATOM 788 N N . PRO A 1 101 ? -6.977 -3.790 -3.924 1.00 94.62 101 PRO A N 1
ATOM 789 C CA . PRO A 1 101 ? -5.829 -3.306 -4.697 1.00 94.62 101 PRO A CA 1
ATOM 790 C C . PRO A 1 101 ? -5.595 -1.800 -4.517 1.00 94.62 101 PRO A C 1
ATOM 792 O O . PRO A 1 101 ? -6.566 -1.056 -4.328 1.00 94.62 101 PRO A O 1
ATOM 795 N N . SER A 1 102 ? -4.358 -1.309 -4.672 1.00 92.56 102 SER A N 1
ATOM 796 C CA . SER A 1 102 ? -4.069 0.132 -4.528 1.00 92.56 102 SER A CA 1
ATOM 797 C C . SER A 1 102 ? -4.872 0.986 -5.499 1.00 92.56 102 SER A C 1
ATOM 799 O O . SER A 1 102 ? -5.317 2.068 -5.132 1.00 92.56 102 SER A O 1
ATOM 801 N N . SER A 1 103 ? -5.113 0.512 -6.725 1.00 91.50 103 SER A N 1
ATOM 802 C CA . SER A 1 103 ? -5.939 1.222 -7.711 1.00 91.50 103 SER A CA 1
ATOM 803 C C . SER A 1 103 ? -7.361 1.471 -7.192 1.00 91.50 103 SER A C 1
ATOM 805 O O . SER A 1 103 ? -7.857 2.597 -7.230 1.00 91.50 103 SER A O 1
ATOM 807 N N . ALA A 1 104 ? -7.989 0.441 -6.622 1.00 93.44 104 ALA A N 1
ATOM 808 C CA . ALA A 1 104 ? -9.299 0.532 -5.991 1.00 93.44 104 ALA A CA 1
ATOM 809 C C . ALA A 1 104 ? -9.262 1.403 -4.722 1.00 93.44 104 ALA A C 1
ATOM 811 O O . ALA A 1 104 ? -10.163 2.217 -4.514 1.00 93.44 104 ALA A O 1
ATOM 812 N N . ALA A 1 105 ? -8.213 1.286 -3.902 1.00 95.31 105 ALA A N 1
ATOM 813 C CA . ALA A 1 105 ? -8.017 2.114 -2.714 1.00 95.31 105 ALA A CA 1
ATOM 814 C C . ALA A 1 105 ? -7.887 3.609 -3.066 1.00 95.31 105 ALA A C 1
ATOM 816 O O . ALA A 1 105 ? -8.529 4.442 -2.429 1.00 95.31 105 ALA A O 1
ATOM 817 N N . ILE A 1 106 ? -7.148 3.958 -4.124 1.00 92.75 106 ILE A N 1
ATOM 818 C CA . ILE A 1 106 ? -7.031 5.332 -4.643 1.00 92.75 106 ILE A CA 1
ATOM 819 C C . ILE A 1 106 ? -8.399 5.858 -5.094 1.00 92.75 106 ILE A C 1
ATOM 821 O O . ILE A 1 106 ? -8.778 6.980 -4.749 1.00 92.75 106 ILE A O 1
ATOM 825 N N . SER A 1 107 ? -9.183 5.055 -5.820 1.00 93.19 107 SER A N 1
ATOM 826 C CA . SER A 1 107 ? -10.545 5.442 -6.211 1.00 93.19 107 SER A CA 1
ATOM 827 C C . SER A 1 107 ? -11.441 5.691 -4.994 1.00 93.19 107 SER A C 1
ATOM 829 O O . SER A 1 107 ? -12.144 6.702 -4.949 1.00 93.19 107 SER A O 1
ATOM 831 N N . LEU A 1 108 ? -11.381 4.831 -3.972 1.00 95.69 108 LEU A N 1
ATOM 832 C CA . LEU A 1 108 ? -12.101 5.046 -2.714 1.00 95.69 108 LEU A CA 1
ATOM 833 C C . LEU A 1 108 ? -11.634 6.331 -2.015 1.00 95.69 108 LEU A C 1
ATOM 835 O O . LEU A 1 108 ? -12.465 7.136 -1.595 1.00 95.69 108 LEU A O 1
ATOM 839 N N . ALA A 1 109 ? -10.327 6.580 -1.940 1.00 95.44 109 ALA A N 1
ATOM 840 C CA . ALA A 1 109 ? -9.783 7.807 -1.366 1.00 95.44 109 ALA A CA 1
ATOM 841 C C . ALA A 1 109 ? -10.350 9.061 -2.056 1.00 95.44 109 ALA A C 1
ATOM 843 O O . ALA A 1 109 ? -10.860 9.957 -1.377 1.00 95.44 109 ALA A O 1
ATOM 844 N N . ARG A 1 110 ? -10.366 9.084 -3.396 1.00 92.94 110 ARG A N 1
ATOM 845 C CA . ARG A 1 110 ? -10.928 10.185 -4.201 1.00 92.94 110 ARG A CA 1
ATOM 846 C C . ARG A 1 110 ? -12.430 10.372 -3.972 1.00 92.94 110 ARG A C 1
ATOM 848 O O . ARG A 1 110 ? -12.887 11.508 -3.821 1.00 92.94 110 ARG A O 1
ATOM 855 N N . ILE A 1 111 ? -13.199 9.286 -3.850 1.00 94.19 111 ILE A N 1
ATOM 856 C CA . ILE A 1 111 ? -14.625 9.354 -3.478 1.00 94.19 111 ILE A CA 1
ATOM 857 C C . ILE A 1 111 ? -14.793 9.981 -2.092 1.00 94.19 111 ILE A C 1
ATOM 859 O O . ILE A 1 111 ? -15.650 10.853 -1.910 1.00 94.19 111 ILE A O 1
ATOM 863 N N . GLY A 1 112 ? -13.976 9.565 -1.121 1.00 95.06 112 GLY A N 1
ATOM 864 C CA . GLY A 1 112 ? -13.983 10.095 0.244 1.00 95.06 112 GLY A CA 1
ATOM 865 C C . GLY A 1 112 ? -13.505 11.546 0.354 1.00 95.06 112 GLY A C 1
ATOM 866 O O . GLY A 1 112 ? -13.838 12.242 1.317 1.00 95.06 112 GLY A O 1
ATOM 867 N N . GLN A 1 113 ? -12.759 12.031 -0.638 1.00 93.38 113 GLN A N 1
ATOM 868 C CA . GLN A 1 113 ? -12.415 13.445 -0.817 1.00 93.38 113 GLN A CA 1
ATOM 869 C C . GLN A 1 113 ? -13.465 14.229 -1.613 1.00 93.38 113 GLN A C 1
ATOM 871 O O . GLN A 1 113 ? -13.298 15.430 -1.801 1.00 93.38 113 GLN A O 1
ATOM 876 N N . CYS A 1 114 ? -14.546 13.578 -2.053 1.00 92.69 114 CYS A N 1
ATOM 877 C CA . CYS A 1 114 ? -15.563 14.149 -2.937 1.00 92.69 114 CYS A CA 1
ATOM 878 C C . CYS A 1 114 ? -15.019 14.623 -4.297 1.00 92.69 114 CYS A C 1
ATOM 880 O O . CYS A 1 114 ? -15.660 15.444 -4.945 1.00 92.69 114 CYS A O 1
ATOM 882 N N . MET A 1 115 ? -13.878 14.089 -4.742 1.00 88.56 115 MET A N 1
ATOM 883 C CA . MET A 1 115 ? -13.293 14.396 -6.055 1.00 88.56 115 MET A CA 1
ATOM 884 C C . MET A 1 115 ? -13.994 13.637 -7.184 1.00 88.56 115 MET A C 1
ATOM 886 O O . MET A 1 115 ? -13.983 14.070 -8.331 1.00 88.56 115 MET A O 1
ATOM 890 N N . CYS A 1 116 ? -14.620 12.503 -6.861 1.00 87.62 116 CYS A N 1
ATOM 891 C CA . CYS A 1 116 ? -15.429 11.735 -7.796 1.00 87.62 116 CYS A CA 1
ATOM 892 C C . CYS A 1 116 ? -16.701 11.146 -7.164 1.00 87.62 116 CYS A C 1
ATOM 894 O O . CYS A 1 116 ? -16.900 11.125 -5.939 1.00 87.62 116 CYS A O 1
ATOM 896 N N . GLY A 1 117 ? -17.614 10.720 -8.041 1.00 89.56 117 GLY A N 1
ATOM 897 C CA . GLY A 1 117 ? -18.851 10.025 -7.688 1.00 89.56 117 GLY A CA 1
ATOM 898 C C . GLY A 1 117 ? -18.643 8.518 -7.510 1.00 89.56 117 GLY A C 1
ATOM 899 O O . GLY A 1 117 ? -17.644 7.964 -7.962 1.00 89.56 117 GLY A O 1
ATOM 900 N N . LYS A 1 118 ? -19.614 7.840 -6.881 1.00 91.12 118 LYS A N 1
ATOM 901 C CA . LYS A 1 118 ? -19.547 6.383 -6.667 1.00 91.12 118 LYS A CA 1
ATOM 902 C C . LYS A 1 118 ? -19.502 5.584 -7.975 1.00 91.12 118 LYS A C 1
ATOM 904 O O . LYS A 1 118 ? -18.859 4.541 -8.023 1.00 91.12 118 LYS A O 1
ATOM 909 N N . ASP A 1 119 ? -20.110 6.115 -9.036 1.00 88.25 119 ASP A N 1
ATOM 910 C CA . ASP A 1 119 ? -20.132 5.516 -10.371 1.00 88.25 119 ASP A CA 1
ATOM 911 C C . ASP A 1 119 ? -18.730 5.244 -10.927 1.00 88.25 119 ASP A C 1
ATOM 913 O O . ASP A 1 119 ? -18.543 4.245 -11.614 1.00 88.25 119 ASP A O 1
ATOM 917 N N . GLU A 1 120 ? -17.740 6.088 -10.611 1.00 80.81 120 GLU A N 1
ATOM 918 C CA . GLU A 1 120 ? -16.355 5.886 -11.057 1.00 80.81 120 GLU A CA 1
ATOM 919 C C . GLU A 1 120 ? -15.733 4.643 -10.412 1.00 80.81 120 GLU A C 1
ATOM 921 O O . GLU A 1 120 ? -14.939 3.953 -11.041 1.00 80.81 120 GLU A O 1
ATOM 926 N N . PHE A 1 121 ? -16.128 4.312 -9.182 1.00 86.50 121 PHE A N 1
ATOM 927 C CA . PHE A 1 121 ? -15.660 3.109 -8.501 1.00 86.50 121 PHE A CA 1
ATOM 928 C C . PHE A 1 121 ? -16.442 1.860 -8.905 1.00 86.50 121 PHE A C 1
ATOM 930 O O . PHE A 1 121 ? -15.849 0.805 -9.122 1.00 86.50 121 PHE A O 1
ATOM 937 N N . GLU A 1 122 ? -17.759 1.974 -9.060 1.00 86.50 122 GLU A N 1
ATOM 938 C CA . GLU A 1 122 ? -18.619 0.861 -9.473 1.00 86.50 122 GLU A CA 1
ATOM 939 C C . GLU A 1 122 ? -18.317 0.409 -10.912 1.00 86.50 122 GLU A C 1
ATOM 941 O O . GLU A 1 122 ? -18.171 -0.785 -11.188 1.00 86.50 122 GLU A O 1
ATOM 946 N N . LYS A 1 123 ? -18.167 1.372 -11.828 1.00 84.75 123 LYS A N 1
ATOM 947 C CA . LYS A 1 123 ? -17.980 1.131 -13.269 1.00 84.75 123 LYS A CA 1
ATOM 948 C C . LYS A 1 123 ? -16.514 1.222 -13.710 1.00 84.75 123 LYS A C 1
ATOM 950 O O . LYS A 1 123 ? -16.221 1.040 -14.890 1.00 84.75 123 LYS A O 1
ATOM 955 N N . GLY A 1 124 ? -15.601 1.546 -12.796 1.00 80.12 124 GLY A N 1
ATOM 956 C CA . GLY A 1 124 ? -14.180 1.699 -13.091 1.00 80.12 124 GLY A CA 1
ATOM 957 C C . GLY A 1 124 ? -13.521 0.366 -13.431 1.00 80.12 124 GLY A C 1
ATOM 958 O O . GLY A 1 124 ? -13.559 -0.566 -12.635 1.00 80.12 124 GLY A O 1
ATOM 959 N N . VAL A 1 125 ? -12.844 0.292 -14.581 1.00 73.56 125 VAL A N 1
ATOM 960 C CA . VAL A 1 125 ? -12.199 -0.938 -15.089 1.00 73.56 125 VAL A CA 1
ATOM 961 C C . VAL A 1 125 ? -11.278 -1.594 -14.051 1.00 73.56 125 VAL A C 1
ATOM 963 O O . VAL A 1 125 ? -11.254 -2.814 -13.935 1.00 73.56 125 VAL A O 1
ATOM 966 N N . LEU A 1 126 ? -10.562 -0.788 -13.261 1.00 72.56 126 LEU A N 1
ATOM 967 C CA . LEU A 1 126 ? -9.611 -1.260 -12.247 1.00 72.56 126 LEU A CA 1
ATOM 968 C C . LEU A 1 126 ? -10.250 -1.562 -10.880 1.00 72.56 126 LEU A C 1
ATOM 970 O O . LEU A 1 126 ? -9.576 -2.070 -9.987 1.00 72.56 126 LEU A O 1
ATOM 974 N N . SER A 1 127 ? -11.533 -1.249 -10.692 1.00 78.88 127 SER A N 1
ATOM 975 C CA . SER A 1 127 ? -12.233 -1.377 -9.410 1.00 78.88 127 SER A CA 1
ATOM 976 C C . SER A 1 127 ? -13.485 -2.249 -9.462 1.00 78.88 127 SER A C 1
ATOM 978 O O . SER A 1 127 ? -13.910 -2.717 -8.408 1.00 78.88 127 SER A O 1
ATOM 980 N N . THR A 1 128 ? -14.055 -2.536 -10.638 1.00 82.19 128 THR A N 1
ATOM 981 C CA . THR A 1 128 ? -15.329 -3.267 -10.769 1.00 82.19 128 THR A CA 1
ATOM 982 C C . THR A 1 128 ? -15.303 -4.645 -10.105 1.00 82.19 128 THR A C 1
ATOM 984 O O . THR A 1 128 ? -16.238 -4.992 -9.381 1.00 82.19 128 THR A O 1
ATOM 987 N N . GLY A 1 129 ? -14.240 -5.438 -10.280 1.00 91.69 129 GLY A N 1
ATOM 988 C CA . GLY A 1 129 ? -14.168 -6.745 -9.620 1.00 91.69 129 GLY A CA 1
ATOM 989 C C . GLY A 1 129 ? -13.980 -6.636 -8.103 1.00 91.69 129 GLY A C 1
ATOM 990 O O . GLY A 1 129 ? -14.583 -7.407 -7.354 1.00 91.69 129 GLY A O 1
ATOM 991 N N . CYS A 1 130 ? -13.233 -5.632 -7.630 1.00 94.38 130 CYS A N 1
ATOM 992 C CA . CYS A 1 130 ? -13.098 -5.342 -6.201 1.00 94.38 130 CYS A CA 1
ATOM 993 C C . CYS A 1 130 ? -14.430 -4.889 -5.587 1.00 94.38 130 CYS A C 1
ATOM 995 O O . CYS A 1 130 ? -14.825 -5.379 -4.530 1.00 94.38 130 CYS A O 1
ATOM 997 N N . TYR A 1 131 ? -15.155 -4.000 -6.267 1.00 94.88 131 TYR A N 1
ATO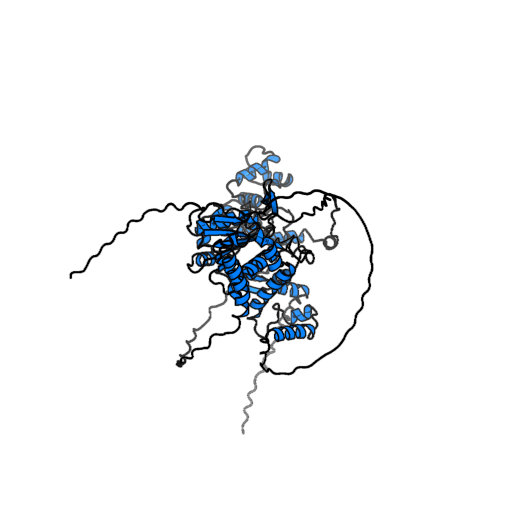M 998 C CA . TYR A 1 131 ? -16.489 -3.546 -5.886 1.00 94.88 131 TYR A CA 1
ATOM 999 C C . TYR A 1 131 ? -17.460 -4.723 -5.743 1.00 94.88 131 TYR A C 1
ATOM 1001 O O . TYR A 1 131 ? -18.097 -4.884 -4.699 1.00 94.88 131 TYR A O 1
ATOM 1009 N N . ALA A 1 132 ? -17.516 -5.590 -6.759 1.00 95.62 132 ALA A N 1
ATOM 1010 C CA . ALA A 1 132 ? -18.361 -6.777 -6.745 1.00 95.62 132 ALA A CA 1
ATOM 1011 C C . ALA A 1 132 ? -17.998 -7.729 -5.595 1.00 95.62 132 ALA A C 1
ATOM 1013 O O . ALA A 1 132 ? -18.891 -8.271 -4.948 1.00 95.62 132 ALA A O 1
ATOM 1014 N N . ALA A 1 133 ? -16.705 -7.917 -5.311 1.00 96.31 133 ALA A N 1
ATOM 1015 C CA . ALA A 1 133 ? -16.249 -8.772 -4.220 1.00 96.31 133 ALA A CA 1
ATOM 1016 C C . ALA A 1 133 ? -16.640 -8.231 -2.840 1.00 96.31 133 ALA A C 1
ATOM 1018 O O . ALA A 1 133 ? -17.188 -8.979 -2.034 1.00 96.31 133 ALA A O 1
ATOM 1019 N N . MET A 1 134 ? -16.431 -6.938 -2.578 1.00 96.62 134 MET A N 1
ATOM 1020 C CA . MET A 1 134 ? -16.777 -6.328 -1.285 1.00 96.62 134 MET A CA 1
ATOM 1021 C C . MET A 1 134 ? -18.282 -6.376 -0.983 1.00 96.62 134 MET A C 1
ATOM 1023 O O . MET A 1 134 ? -18.676 -6.480 0.184 1.00 96.62 134 MET A O 1
ATOM 1027 N N . LYS A 1 135 ? -19.127 -6.357 -2.023 1.00 95.81 135 LYS A N 1
ATOM 1028 C CA . LYS A 1 135 ? -20.584 -6.490 -1.899 1.00 95.81 135 LYS A CA 1
ATOM 1029 C C . LYS A 1 135 ? -21.061 -7.892 -1.528 1.00 95.81 135 LYS A C 1
ATOM 1031 O O . LYS A 1 135 ? -22.178 -8.017 -1.033 1.00 95.81 135 LYS A O 1
ATOM 1036 N N . LYS A 1 136 ? -20.260 -8.939 -1.746 1.00 97.25 136 LYS A N 1
ATOM 1037 C CA . LYS A 1 136 ? -20.691 -10.311 -1.449 1.00 97.25 136 LYS A CA 1
ATOM 1038 C C . LYS A 1 136 ? -20.994 -10.477 0.042 1.00 97.25 136 LYS A C 1
ATOM 1040 O O . LYS A 1 136 ? -20.260 -9.979 0.896 1.00 97.25 136 LYS A O 1
ATOM 1045 N N . GLU A 1 137 ? -22.066 -11.201 0.351 1.00 95.62 137 GLU A N 1
ATOM 1046 C CA . GLU A 1 137 ? -22.511 -11.438 1.731 1.00 95.62 137 GLU A CA 1
ATOM 1047 C C . GLU A 1 137 ? -21.518 -12.292 2.524 1.00 95.62 137 GLU A C 1
ATOM 1049 O O . GLU A 1 137 ? -21.285 -12.038 3.701 1.00 95.62 137 GLU A O 1
ATOM 1054 N N . ASN A 1 138 ? -20.877 -13.263 1.867 1.00 96.69 138 ASN A N 1
ATOM 1055 C CA . ASN A 1 138 ? -19.886 -14.135 2.494 1.00 96.69 138 ASN A CA 1
ATOM 1056 C C . ASN A 1 138 ? -18.534 -13.444 2.751 1.00 96.69 138 ASN A C 1
ATOM 1058 O O . ASN A 1 138 ? -17.680 -14.019 3.421 1.00 96.69 138 ASN A O 1
ATOM 1062 N N . VAL A 1 139 ? -18.327 -12.231 2.228 1.00 97.94 139 VAL A N 1
ATOM 1063 C CA . VAL A 1 139 ? -17.155 -11.407 2.535 1.00 97.94 139 VAL A CA 1
ATOM 1064 C C . VAL A 1 139 ? -17.468 -10.573 3.768 1.00 97.94 139 VAL A C 1
ATOM 1066 O O . VAL A 1 139 ? -18.323 -9.684 3.720 1.00 97.94 139 VAL A O 1
ATOM 1069 N N . ARG A 1 140 ? -16.749 -10.832 4.862 1.00 97.44 140 ARG A N 1
ATOM 1070 C CA . ARG A 1 140 ? -16.864 -10.080 6.118 1.00 97.44 140 ARG A CA 1
ATOM 1071 C C . ARG A 1 140 ? -15.775 -9.022 6.252 1.00 97.44 140 ARG A C 1
ATOM 1073 O O . ARG A 1 140 ? -16.067 -7.910 6.692 1.00 97.44 140 ARG A O 1
ATOM 1080 N N . TRP A 1 141 ? -14.547 -9.364 5.879 1.00 98.44 141 TRP A N 1
ATOM 1081 C CA . TRP A 1 141 ? -13.371 -8.547 6.159 1.00 98.44 141 TRP A CA 1
ATOM 1082 C C . TRP A 1 141 ? -12.857 -7.867 4.903 1.00 98.44 141 TRP A C 1
ATOM 1084 O O . TRP A 1 141 ? -12.625 -8.522 3.887 1.00 98.44 141 TRP A O 1
ATOM 1094 N N . ILE A 1 142 ? -12.629 -6.561 4.990 1.00 98.62 142 ILE A N 1
ATOM 1095 C CA . ILE A 1 142 ? -11.967 -5.796 3.934 1.00 98.62 142 ILE A CA 1
ATOM 1096 C C . ILE A 1 142 ? -10.615 -5.338 4.468 1.00 98.62 142 ILE A C 1
ATOM 1098 O O . ILE A 1 142 ? -10.559 -4.619 5.464 1.00 98.62 142 ILE A O 1
ATOM 1102 N N . VAL A 1 143 ? -9.534 -5.754 3.818 1.00 98.69 143 VAL A N 1
ATOM 1103 C CA . VAL A 1 143 ? -8.168 -5.346 4.150 1.00 98.69 143 VAL A CA 1
ATOM 1104 C C . VAL A 1 143 ? -7.684 -4.400 3.068 1.00 98.69 143 VAL A C 1
ATOM 1106 O O . VAL A 1 143 ? -7.706 -4.734 1.884 1.00 98.69 143 VAL A O 1
ATOM 1109 N N . VAL A 1 144 ? -7.241 -3.218 3.472 1.00 98.31 144 VAL A N 1
ATOM 1110 C CA . VAL A 1 144 ? -6.759 -2.183 2.563 1.00 98.31 144 VAL A CA 1
ATOM 1111 C C . VAL A 1 144 ? -5.322 -1.838 2.936 1.00 98.31 144 VAL A C 1
ATOM 1113 O O . VAL A 1 144 ? -5.125 -1.162 3.947 1.00 98.31 144 VAL A O 1
ATOM 1116 N N . PRO A 1 145 ? -4.314 -2.274 2.165 1.00 97.44 145 PRO A N 1
ATOM 1117 C CA . PRO A 1 145 ? -2.982 -1.686 2.226 1.00 97.44 145 PRO A CA 1
ATOM 1118 C C . PRO A 1 145 ? -3.077 -0.202 1.863 1.00 97.44 145 PRO A C 1
ATOM 1120 O O . PRO A 1 145 ? -3.722 0.156 0.879 1.00 97.44 145 PRO A O 1
ATOM 1123 N N . VAL A 1 146 ? -2.478 0.673 2.666 1.00 97.12 146 VAL A N 1
ATOM 1124 C CA . VAL A 1 146 ? -2.552 2.121 2.452 1.00 97.12 146 VAL A CA 1
ATOM 1125 C C . VAL A 1 146 ? -1.164 2.721 2.534 1.00 97.12 146 VAL A C 1
ATOM 1127 O O . VAL A 1 146 ? -0.442 2.524 3.512 1.00 97.12 146 VAL A O 1
ATOM 1130 N N . THR A 1 147 ? -0.841 3.530 1.534 1.00 94.81 147 THR A N 1
ATOM 1131 C CA . THR A 1 147 ? 0.324 4.406 1.556 1.00 94.81 147 THR A CA 1
ATOM 1132 C C . THR A 1 147 ? -0.107 5.867 1.526 1.00 94.81 147 THR A C 1
ATOM 1134 O O . THR A 1 147 ? -1.149 6.216 0.963 1.00 94.81 147 THR A O 1
ATOM 1137 N N . ASP A 1 148 ? 0.684 6.745 2.140 1.00 91.75 148 ASP A N 1
ATOM 1138 C CA . ASP A 1 148 ? 0.441 8.191 2.117 1.00 91.75 148 ASP A CA 1
ATOM 1139 C C . ASP A 1 148 ? 0.524 8.792 0.701 1.00 91.75 148 ASP A C 1
ATOM 1141 O O . ASP A 1 148 ? -0.054 9.850 0.457 1.00 91.75 148 ASP A O 1
ATOM 1145 N N . GLY A 1 149 ? 1.140 8.081 -0.250 1.00 89.44 149 GLY A N 1
ATOM 1146 C CA . GLY A 1 149 ? 1.184 8.449 -1.667 1.00 89.44 149 GLY A CA 1
ATOM 1147 C C . GLY A 1 149 ? -0.132 8.267 -2.433 1.00 89.44 149 GLY A C 1
ATOM 1148 O O . GLY A 1 149 ? -0.248 8.777 -3.543 1.00 89.44 149 GLY A O 1
ATOM 1149 N N . MET A 1 150 ? -1.143 7.584 -1.877 1.00 89.81 150 MET A N 1
ATOM 1150 C CA . MET A 1 150 ? -2.421 7.350 -2.582 1.00 89.81 150 MET A CA 1
ATOM 1151 C C . MET A 1 150 ? -3.275 8.613 -2.743 1.00 89.81 150 MET A C 1
ATOM 1153 O O . MET A 1 150 ? -4.204 8.628 -3.550 1.00 89.81 150 MET A O 1
ATOM 1157 N N . ILE A 1 151 ? -2.987 9.667 -1.976 1.00 82.88 151 ILE A N 1
ATOM 1158 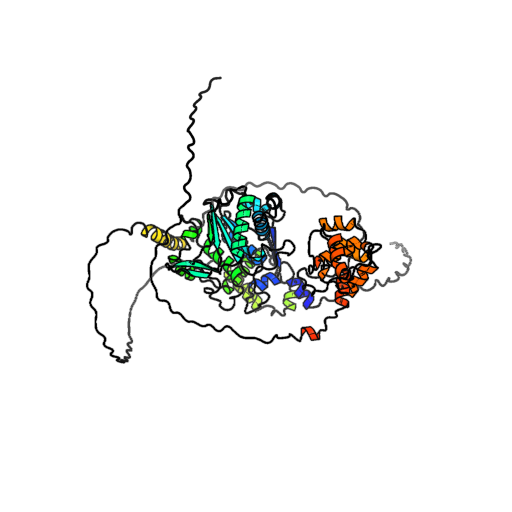C CA . ILE A 1 151 ? -3.649 10.961 -2.114 1.00 82.88 151 ILE A CA 1
ATOM 1159 C C . ILE A 1 151 ? -2.597 12.011 -2.423 1.00 82.88 151 ILE A C 1
ATOM 1161 O O . ILE A 1 151 ? -1.833 12.433 -1.557 1.00 82.88 151 ILE A O 1
ATOM 1165 N N . SER A 1 152 ? -2.622 12.495 -3.656 1.00 68.31 152 SER A N 1
ATOM 1166 C CA . SER A 1 152 ? -1.947 13.734 -3.993 1.00 68.31 152 SER A CA 1
ATOM 1167 C C . SER A 1 152 ? -2.762 14.928 -3.479 1.00 68.31 152 SER A C 1
ATOM 1169 O O . SER A 1 152 ? -3.986 14.963 -3.615 1.00 68.31 152 SER A O 1
ATOM 1171 N N . ARG A 1 153 ? -2.091 15.926 -2.886 1.00 57.16 153 ARG A N 1
ATOM 1172 C CA . ARG A 1 153 ? -2.719 17.220 -2.546 1.00 57.16 153 ARG A CA 1
ATOM 1173 C C . ARG A 1 153 ? -3.036 18.062 -3.780 1.00 57.16 153 ARG A C 1
ATOM 1175 O O . ARG A 1 153 ? -3.828 18.991 -3.675 1.00 57.16 153 ARG A O 1
ATOM 1182 N N . ASP A 1 154 ? -2.417 17.738 -4.907 1.00 56.47 154 ASP A N 1
ATOM 1183 C CA . ASP A 1 154 ? -2.569 18.432 -6.175 1.00 56.47 154 ASP A CA 1
ATOM 1184 C C . ASP A 1 154 ? -3.139 17.450 -7.208 1.00 56.47 154 ASP A C 1
ATOM 1186 O O . ASP A 1 154 ? -2.569 16.380 -7.434 1.00 56.47 154 ASP A O 1
ATOM 1190 N N . GLU A 1 155 ? -4.277 17.785 -7.820 1.00 49.38 155 GLU A N 1
ATOM 1191 C CA . GLU A 1 155 ? -4.890 16.974 -8.886 1.00 49.38 155 GLU A CA 1
ATOM 1192 C C . GLU A 1 155 ? -3.946 16.772 -10.080 1.00 49.38 155 GLU A C 1
ATOM 1194 O O . GLU A 1 155 ? -4.122 15.824 -10.848 1.00 49.38 155 GLU A O 1
ATOM 1199 N N . SER A 1 156 ? -2.934 17.636 -10.222 1.00 45.16 156 SER A N 1
ATOM 1200 C CA . SER A 1 156 ? -1.953 17.578 -11.302 1.00 45.16 156 SER A CA 1
ATOM 1201 C C . SER A 1 156 ? -0.748 16.672 -11.029 1.00 45.16 156 SER A C 1
ATOM 1203 O O . SER A 1 156 ? -0.082 16.273 -11.987 1.00 45.16 156 SER A O 1
ATOM 1205 N N . SER A 1 157 ? -0.460 16.295 -9.775 1.00 45.41 157 SER A N 1
ATOM 1206 C CA . SER A 1 157 ? 0.598 15.316 -9.502 1.00 45.41 157 SER A CA 1
ATOM 1207 C C . SER A 1 157 ? 0.049 13.898 -9.497 1.00 45.41 157 SER A C 1
ATOM 1209 O O . SER A 1 157 ? -0.804 13.532 -8.687 1.00 45.41 157 SER A O 1
ATOM 1211 N N . ILE A 1 158 ? 0.603 13.082 -10.399 1.00 44.62 158 ILE A N 1
ATOM 1212 C CA . ILE A 1 158 ? 0.522 11.621 -10.337 1.00 44.62 158 ILE A CA 1
ATOM 1213 C C . ILE A 1 158 ? 0.893 11.218 -8.900 1.00 44.62 158 ILE A C 1
ATOM 1215 O O . ILE A 1 158 ? 1.851 11.785 -8.370 1.00 44.62 158 ILE A O 1
ATOM 1219 N N . PRO A 1 159 ? 0.150 10.308 -8.241 1.00 51.50 159 PRO A N 1
ATOM 1220 C CA . PRO A 1 159 ? 0.530 9.795 -6.929 1.00 51.50 159 PRO A CA 1
ATOM 1221 C C . PRO A 1 159 ? 1.960 9.234 -6.996 1.00 51.50 159 PRO A C 1
ATOM 1223 O O . PRO A 1 159 ? 2.198 8.140 -7.499 1.00 51.50 159 PRO A O 1
ATOM 1226 N N . CYS A 1 160 ? 2.928 10.040 -6.561 1.00 46.78 160 CYS A N 1
ATOM 1227 C CA . CYS A 1 160 ? 4.347 9.721 -6.577 1.00 46.78 160 CYS A CA 1
ATOM 1228 C C . CYS A 1 160 ? 4.725 9.192 -5.196 1.00 46.78 160 CYS A C 1
ATOM 1230 O O . CYS A 1 160 ? 4.569 9.919 -4.219 1.00 46.78 160 CYS A O 1
ATOM 1232 N N . GLY A 1 161 ? 5.208 7.943 -5.161 1.00 60.56 161 GLY A N 1
ATOM 1233 C CA . GLY A 1 161 ? 5.917 7.281 -4.058 1.00 60.56 161 GLY A CA 1
ATOM 1234 C C . GLY A 1 161 ? 5.558 7.764 -2.656 1.00 60.56 161 GLY A C 1
ATOM 1235 O O . GLY A 1 161 ? 6.150 8.721 -2.154 1.00 60.56 161 GLY A O 1
ATOM 1236 N N . GLY A 1 162 ? 4.614 7.085 -2.007 1.00 72.62 162 GLY A N 1
ATOM 1237 C CA . GLY A 1 162 ? 4.387 7.321 -0.590 1.00 72.62 162 GLY A CA 1
ATOM 1238 C C . GLY A 1 162 ? 5.629 6.992 0.241 1.00 72.62 162 GLY A C 1
ATOM 1239 O O . GLY A 1 162 ? 6.414 6.112 -0.105 1.00 72.62 162 GLY A O 1
ATOM 1240 N N . ARG A 1 163 ? 5.820 7.733 1.330 1.00 87.06 163 ARG A N 1
ATOM 1241 C CA . ARG A 1 163 ? 6.933 7.585 2.275 1.00 87.06 163 ARG A CA 1
ATOM 1242 C C . ARG A 1 163 ? 6.619 6.607 3.396 1.00 87.06 163 ARG A C 1
ATOM 1244 O O . ARG A 1 163 ? 7.457 6.405 4.268 1.00 87.06 163 ARG A O 1
ATOM 1251 N N . HIS A 1 164 ? 5.410 6.058 3.443 1.00 94.56 164 HIS A N 1
ATOM 1252 C CA . HIS A 1 164 ? 5.035 5.130 4.501 1.00 94.56 164 HIS A CA 1
ATOM 1253 C C . HIS A 1 164 ? 3.925 4.175 4.090 1.00 94.56 164 HIS A C 1
ATOM 1255 O O . HIS A 1 164 ? 3.070 4.523 3.273 1.00 94.56 164 HIS A O 1
ATOM 1261 N N . TRP A 1 165 ? 3.915 3.005 4.723 1.00 96.25 165 TRP A N 1
ATOM 1262 C CA . TRP A 1 165 ? 2.888 1.982 4.579 1.00 96.25 165 TRP A CA 1
ATOM 1263 C C . TRP A 1 165 ? 2.251 1.638 5.920 1.00 96.25 165 TRP A C 1
ATOM 1265 O O . TRP A 1 165 ? 2.924 1.463 6.931 1.00 96.25 165 TRP A O 1
ATOM 1275 N N . GLY A 1 166 ? 0.938 1.467 5.890 1.00 97.69 166 GLY A N 1
ATOM 1276 C CA . GLY A 1 166 ? 0.170 0.775 6.914 1.00 97.69 166 GLY A CA 1
ATOM 1277 C C . GLY A 1 166 ? -0.991 0.048 6.249 1.00 97.69 166 GLY A C 1
ATOM 1278 O O . GLY A 1 166 ? -1.055 -0.058 5.021 1.00 97.69 166 GLY A O 1
ATOM 1279 N N . PHE A 1 167 ? -1.938 -0.446 7.034 1.00 98.56 167 PHE A N 1
ATOM 1280 C CA . PHE A 1 167 ? -3.146 -1.033 6.466 1.00 98.56 167 PHE A CA 1
ATOM 1281 C C . PHE A 1 167 ? -4.354 -0.871 7.380 1.00 98.56 167 PHE A C 1
ATOM 1283 O O . PHE A 1 167 ? -4.251 -0.744 8.599 1.00 98.56 167 PHE A O 1
ATOM 1290 N N . MET A 1 168 ? -5.529 -0.853 6.761 1.00 98.75 168 MET A N 1
ATOM 1291 C CA . MET A 1 168 ? -6.811 -0.791 7.443 1.00 98.75 168 MET A CA 1
ATOM 1292 C C . MET A 1 168 ? -7.527 -2.133 7.323 1.00 98.75 168 MET A C 1
ATOM 1294 O O . MET A 1 168 ? -7.583 -2.704 6.236 1.00 98.75 168 MET A O 1
ATOM 1298 N N . ILE A 1 169 ? -8.124 -2.602 8.416 1.00 98.69 169 ILE A N 1
ATOM 1299 C CA . ILE A 1 169 ? -9.071 -3.721 8.409 1.00 98.69 169 ILE A CA 1
ATOM 1300 C C . ILE A 1 169 ? -10.466 -3.182 8.732 1.00 98.69 169 ILE A C 1
ATOM 1302 O O . ILE A 1 169 ? -10.650 -2.504 9.745 1.00 98.69 169 ILE A O 1
ATOM 1306 N N . ILE A 1 170 ? -11.446 -3.508 7.891 1.00 98.62 170 ILE A N 1
ATOM 1307 C CA . ILE A 1 170 ? -12.869 -3.219 8.092 1.00 98.62 170 ILE A CA 1
ATOM 1308 C C . ILE A 1 170 ? -13.607 -4.531 8.388 1.00 98.62 170 ILE A C 1
ATOM 1310 O O . ILE A 1 170 ? -13.545 -5.470 7.593 1.00 98.62 170 ILE A O 1
ATOM 1314 N N . ASP A 1 171 ? -14.336 -4.574 9.503 1.00 98.19 171 ASP A N 1
ATOM 1315 C CA . ASP A 1 171 ? -15.301 -5.620 9.847 1.00 98.19 171 ASP A CA 1
ATOM 1316 C C . ASP A 1 171 ? -16.714 -5.165 9.468 1.00 98.19 171 ASP A C 1
ATOM 1318 O O . ASP A 1 171 ? -17.321 -4.331 10.153 1.00 98.19 171 ASP A O 1
ATOM 1322 N N . LYS A 1 172 ? -17.264 -5.735 8.390 1.00 97.81 172 LYS A N 1
ATOM 1323 C CA . LYS A 1 172 ? -18.632 -5.435 7.940 1.00 97.81 172 LYS A CA 1
ATOM 1324 C C . LYS A 1 172 ? -19.690 -5.830 8.965 1.00 97.81 172 LYS A C 1
ATOM 1326 O O . LYS A 1 172 ? -20.728 -5.182 9.040 1.00 97.81 172 LYS A O 1
ATOM 1331 N N . GLN A 1 173 ? -19.451 -6.886 9.741 1.00 96.44 173 GLN A N 1
ATOM 1332 C CA . GLN A 1 173 ? -20.443 -7.404 10.680 1.00 96.44 173 GLN A CA 1
ATOM 1333 C C . GLN A 1 173 ? -20.566 -6.504 11.913 1.00 96.44 173 GLN A C 1
ATOM 1335 O O . GLN A 1 173 ? -21.667 -6.281 12.412 1.00 96.44 173 GLN A O 1
ATOM 1340 N N . ARG A 1 174 ? -19.439 -5.973 12.395 1.00 96.12 174 ARG A N 1
ATOM 1341 C CA . ARG A 1 174 ? -19.391 -5.119 13.595 1.00 96.12 174 ARG A CA 1
ATOM 1342 C C . ARG A 1 174 ? -19.504 -3.627 13.299 1.00 96.12 174 ARG A C 1
ATOM 1344 O O . ARG A 1 174 ? -19.646 -2.842 14.230 1.00 96.12 174 ARG A O 1
ATOM 1351 N N . ASN A 1 175 ? -19.423 -3.234 12.028 1.00 97.62 175 ASN A N 1
ATOM 1352 C CA . ASN A 1 175 ? -19.183 -1.850 11.624 1.00 97.62 175 ASN A CA 1
ATOM 1353 C C . ASN A 1 175 ? -17.953 -1.262 12.340 1.00 97.62 175 ASN A C 1
ATOM 1355 O O . ASN A 1 175 ? -17.987 -0.155 12.873 1.00 97.62 175 ASN A O 1
ATOM 1359 N N . ASP A 1 176 ? -16.854 -2.015 12.363 1.00 97.81 176 ASP A N 1
ATOM 1360 C CA . ASP A 1 176 ? -15.582 -1.575 12.934 1.00 97.81 176 ASP A CA 1
ATOM 1361 C C . ASP A 1 176 ? -14.555 -1.356 11.822 1.00 97.81 176 ASP A C 1
ATOM 1363 O O . ASP A 1 176 ? -14.418 -2.181 10.926 1.00 97.81 176 ASP A O 1
ATOM 1367 N N . ALA A 1 177 ? -13.799 -0.265 11.892 1.00 98.44 177 ALA A N 1
ATOM 1368 C CA . ALA A 1 177 ? -12.629 -0.029 11.054 1.00 98.44 177 ALA A CA 1
ATOM 1369 C C . ALA A 1 177 ? -11.414 0.248 11.944 1.00 98.44 177 ALA A C 1
ATOM 1371 O O . ALA A 1 177 ? -11.477 1.062 12.874 1.00 98.44 177 ALA A O 1
ATOM 1372 N N . ARG A 1 178 ? -10.309 -0.456 11.705 1.00 98.38 178 ARG A N 1
ATOM 1373 C CA . ARG A 1 178 ? -9.083 -0.331 12.499 1.00 98.38 178 ARG A CA 1
ATOM 1374 C C . ARG A 1 178 ? -7.898 -0.050 11.595 1.00 98.38 178 ARG A C 1
ATOM 1376 O O . ARG A 1 178 ? -7.641 -0.808 10.666 1.00 98.38 178 ARG A O 1
ATOM 1383 N N . TRP A 1 179 ? -7.204 1.050 11.874 1.00 98.56 179 TRP A N 1
ATOM 1384 C CA . TRP A 1 179 ? -5.948 1.413 11.225 1.00 98.56 179 TRP A CA 1
ATOM 1385 C C . TRP A 1 179 ? -4.777 0.809 12.003 1.00 98.56 179 TRP A C 1
ATOM 1387 O O . TRP A 1 179 ? -4.698 0.978 13.224 1.00 98.56 179 TRP A O 1
ATOM 1397 N N . LEU A 1 180 ? -3.897 0.098 11.300 1.00 98.44 180 LEU A N 1
ATOM 1398 C CA . LEU A 1 180 ? -2.687 -0.521 11.827 1.00 98.44 180 LEU A CA 1
ATOM 1399 C C . LEU A 1 180 ? -1.479 0.108 11.140 1.00 98.44 180 LEU A C 1
ATOM 1401 O O . LEU A 1 180 ? -1.386 0.133 9.912 1.00 98.44 180 LEU A O 1
ATOM 1405 N N . ASP A 1 181 ? -0.558 0.614 11.948 1.00 97.88 181 ASP A N 1
ATOM 1406 C CA . ASP A 1 181 ? 0.603 1.357 11.478 1.00 97.88 181 ASP A CA 1
ATOM 1407 C C . ASP A 1 181 ? 1.773 1.101 12.429 1.00 97.88 181 ASP A C 1
ATOM 1409 O O . ASP A 1 181 ? 1.714 1.436 13.615 1.00 97.88 181 ASP A O 1
ATOM 1413 N N . GLY A 1 182 ? 2.825 0.480 11.892 1.00 96.69 182 GLY A N 1
ATOM 1414 C CA . GLY A 1 182 ? 4.028 0.114 12.634 1.00 96.69 182 GLY A CA 1
ATOM 1415 C C . GLY A 1 182 ? 4.832 1.315 13.124 1.00 96.69 182 GLY A C 1
ATOM 1416 O O . GLY A 1 182 ? 5.712 1.147 13.960 1.00 96.69 182 GLY A O 1
ATOM 1417 N N . HIS A 1 183 ? 4.516 2.529 12.678 1.00 95.62 183 HIS A N 1
ATOM 1418 C CA . HIS A 1 183 ? 5.249 3.742 13.019 1.00 95.62 183 HIS A CA 1
ATOM 1419 C C . HIS A 1 183 ? 4.460 4.706 13.914 1.00 95.62 183 HIS A C 1
ATOM 1421 O O . HIS A 1 183 ? 4.822 5.877 14.063 1.00 95.62 183 HIS A O 1
ATOM 1427 N N . VAL A 1 184 ? 3.383 4.231 14.542 1.00 95.69 184 VAL A N 1
ATOM 1428 C CA . VAL A 1 184 ? 2.673 4.998 15.571 1.00 95.69 184 VAL A CA 1
ATOM 1429 C C . VAL A 1 184 ? 3.599 5.229 16.768 1.00 95.69 184 VAL A C 1
ATOM 1431 O O . VAL A 1 184 ? 4.083 4.284 17.395 1.00 95.69 184 VAL A O 1
ATOM 1434 N N . THR A 1 185 ? 3.813 6.500 17.118 1.00 95.19 185 THR A N 1
ATOM 1435 C CA . THR A 1 185 ? 4.518 6.885 18.348 1.00 95.19 185 THR A CA 1
ATOM 1436 C C . THR A 1 185 ? 3.508 7.187 19.441 1.00 95.19 185 THR A C 1
ATOM 1438 O O . THR A 1 185 ? 2.540 7.920 19.220 1.00 95.19 185 THR A O 1
ATOM 1441 N N . LEU A 1 186 ? 3.755 6.635 20.628 1.00 96.00 186 LEU A N 1
ATOM 1442 C CA . LEU A 1 186 ? 2.930 6.833 21.810 1.00 96.00 186 LEU A CA 1
ATOM 1443 C C . LEU A 1 186 ? 3.715 7.520 22.925 1.00 96.00 186 LEU A C 1
ATOM 1445 O O . LEU A 1 186 ? 4.879 7.196 23.147 1.00 96.00 186 LEU A O 1
ATOM 1449 N N . GLU A 1 187 ? 3.030 8.367 23.686 1.00 96.06 187 GLU A N 1
ATOM 1450 C CA . GLU A 1 187 ? 3.514 8.937 24.949 1.00 96.06 187 GLU A CA 1
ATOM 1451 C C . GLU A 1 187 ? 2.404 8.888 26.000 1.00 96.06 187 GLU A C 1
ATOM 1453 O O . GLU A 1 187 ? 1.215 8.961 25.661 1.00 96.06 187 GLU A O 1
ATOM 1458 N N . LYS A 1 188 ? 2.774 8.808 27.281 1.00 96.19 188 LYS A N 1
ATOM 1459 C CA . LYS A 1 188 ? 1.830 9.017 28.383 1.00 96.19 188 LYS A CA 1
ATOM 1460 C C . LYS A 1 188 ? 1.543 10.515 28.515 1.00 96.19 188 LYS A C 1
ATOM 1462 O O . LYS A 1 188 ? 2.439 11.351 28.469 1.00 96.19 188 LYS A O 1
ATOM 1467 N N . ASN A 1 189 ? 0.270 10.880 28.634 1.00 94.62 189 ASN A N 1
ATOM 1468 C CA . ASN A 1 189 ? -0.108 12.250 28.972 1.00 94.62 189 ASN A CA 1
ATOM 1469 C C . ASN A 1 189 ? 0.086 12.513 30.482 1.00 94.62 189 ASN A C 1
ATOM 1471 O O . ASN A 1 189 ? 0.426 11.610 31.240 1.00 94.62 189 ASN A O 1
ATOM 1475 N N . ARG A 1 190 ? -0.214 13.736 30.945 1.00 95.81 190 ARG A N 1
ATOM 1476 C CA . ARG A 1 190 ? -0.134 14.114 32.376 1.00 95.81 190 ARG A CA 1
ATOM 1477 C C . ARG A 1 190 ? -0.987 13.254 33.324 1.00 95.81 190 ARG A C 1
ATOM 1479 O O . ARG A 1 190 ? -0.828 13.362 34.527 1.00 95.81 190 ARG A O 1
ATOM 1486 N N . LYS A 1 191 ? -1.922 12.460 32.797 1.00 95.62 191 LYS A N 1
ATOM 1487 C CA . LYS A 1 191 ? -2.797 11.546 33.546 1.00 95.62 191 LYS A CA 1
ATOM 1488 C C . LYS A 1 191 ? -2.382 10.078 33.370 1.00 95.62 191 LYS A C 1
ATOM 1490 O O . LYS A 1 191 ? -3.239 9.214 33.471 1.00 95.62 191 LYS A O 1
ATOM 1495 N N . GLY A 1 192 ? -1.149 9.800 32.941 1.00 94.19 192 GLY A N 1
ATOM 1496 C CA . GLY A 1 192 ? -0.658 8.438 32.698 1.00 94.19 192 GLY A CA 1
ATOM 1497 C C . GLY A 1 192 ? -1.200 7.750 31.436 1.00 94.19 192 GLY A C 1
ATOM 1498 O O . GLY A 1 192 ? -0.684 6.707 31.043 1.00 94.19 192 GLY A O 1
ATOM 1499 N N . LYS A 1 193 ? -2.181 8.334 30.730 1.00 94.19 193 LYS A N 1
ATOM 1500 C CA . LYS A 1 193 ? -2.841 7.673 29.591 1.00 94.19 193 LYS A CA 1
ATOM 1501 C C . LYS A 1 193 ? -2.031 7.775 28.307 1.00 94.19 193 LYS A C 1
ATOM 1503 O O . LYS A 1 193 ? -1.652 8.874 27.889 1.00 94.19 193 LYS A O 1
ATOM 1508 N N . TRP A 1 194 ? -1.877 6.649 27.614 1.00 94.19 194 TRP A N 1
ATOM 1509 C CA . TRP A 1 194 ? -1.219 6.581 26.311 1.00 94.19 194 TRP A CA 1
ATOM 1510 C C . TRP A 1 194 ? -1.993 7.345 25.227 1.00 94.19 194 TRP A C 1
ATOM 1512 O O . TRP A 1 194 ? -3.160 7.057 24.919 1.00 94.19 194 TRP A O 1
ATOM 1522 N N . ARG A 1 195 ? -1.319 8.296 24.580 1.00 95.69 195 ARG A N 1
ATOM 1523 C CA . ARG A 1 195 ? -1.810 9.043 23.415 1.00 95.69 195 ARG A CA 1
ATOM 1524 C C . ARG A 1 195 ? -0.864 8.879 22.233 1.00 95.69 195 ARG A C 1
ATOM 1526 O O . ARG A 1 195 ? 0.336 8.735 22.420 1.00 95.69 195 ARG A O 1
ATOM 1533 N N . ILE A 1 196 ? -1.418 8.938 21.026 1.00 96.69 196 ILE A N 1
ATOM 1534 C CA . ILE A 1 196 ? -0.631 8.992 19.792 1.00 96.69 196 ILE A CA 1
ATOM 1535 C C . ILE A 1 196 ? -0.043 10.398 19.676 1.00 96.69 196 ILE A C 1
ATOM 1537 O O . ILE A 1 196 ? -0.799 11.371 19.721 1.00 96.69 196 ILE A O 1
ATOM 1541 N N . THR A 1 197 ? 1.276 10.505 19.532 1.00 96.31 197 THR A N 1
ATOM 1542 C CA . THR A 1 197 ? 1.973 11.790 19.342 1.00 96.31 197 THR A CA 1
ATOM 1543 C C . THR A 1 197 ? 2.492 11.978 17.928 1.00 96.31 197 THR A C 1
ATOM 1545 O O . THR A 1 197 ? 2.580 13.110 17.455 1.00 96.31 197 THR A O 1
ATOM 1548 N N . LYS A 1 198 ? 2.730 10.880 17.204 1.00 94.38 198 LYS A N 1
ATOM 1549 C CA . LYS A 1 198 ? 3.091 10.899 15.785 1.00 94.38 198 LYS A CA 1
ATOM 1550 C C . LYS A 1 198 ? 2.393 9.764 15.040 1.00 94.38 198 LYS A C 1
ATOM 1552 O O . LYS A 1 198 ? 2.326 8.640 15.531 1.00 94.38 198 LYS A O 1
ATOM 1557 N N . MET A 1 199 ? 1.892 10.081 13.850 1.00 94.00 199 MET A N 1
ATOM 1558 C CA . MET A 1 199 ? 1.337 9.144 12.872 1.00 94.00 199 MET A CA 1
ATOM 1559 C C . MET A 1 199 ? 1.591 9.712 11.472 1.00 94.00 199 MET A C 1
ATOM 1561 O O . MET A 1 199 ? 1.537 10.931 11.286 1.00 94.00 199 MET A O 1
ATOM 1565 N N . TYR A 1 200 ? 1.880 8.852 10.499 1.00 92.56 200 TYR A N 1
ATOM 1566 C CA . TYR A 1 200 ? 2.107 9.281 9.118 1.00 92.56 200 TYR A CA 1
ATOM 1567 C C . TYR A 1 200 ? 0.805 9.675 8.416 1.00 92.56 200 TYR A C 1
ATOM 1569 O O . TYR A 1 200 ? -0.301 9.335 8.846 1.00 92.56 200 TYR A O 1
ATOM 1577 N N . GLY A 1 201 ? 0.941 10.364 7.277 1.00 93.81 201 GLY A N 1
ATOM 1578 C CA . GLY A 1 201 ? -0.188 10.754 6.429 1.00 93.81 201 GLY A CA 1
ATOM 1579 C C . GLY A 1 201 ? -1.044 9.571 5.961 1.00 93.81 201 GLY A C 1
ATOM 1580 O O . GLY A 1 201 ? -2.225 9.756 5.674 1.00 93.81 201 GLY A O 1
ATOM 1581 N N . ALA A 1 202 ? -0.496 8.352 5.967 1.00 95.19 202 ALA A N 1
ATOM 1582 C CA . ALA A 1 202 ? -1.187 7.129 5.571 1.00 95.19 202 ALA A CA 1
ATOM 1583 C C . ALA A 1 202 ? -2.450 6.877 6.417 1.00 95.19 202 ALA A C 1
ATOM 1585 O O . ALA A 1 202 ? -3.479 6.485 5.872 1.00 95.19 202 ALA A O 1
ATOM 1586 N N . GLY A 1 203 ? -2.440 7.216 7.713 1.00 96.62 203 GLY A N 1
ATOM 1587 C CA . GLY A 1 203 ? -3.639 7.110 8.555 1.00 96.62 203 GLY A CA 1
ATOM 1588 C C . GLY A 1 203 ? -4.751 8.086 8.153 1.00 96.62 203 GLY A C 1
ATOM 1589 O O . GLY A 1 203 ? -5.935 7.751 8.199 1.00 96.62 203 GLY A O 1
ATOM 1590 N N . TRP A 1 204 ? -4.391 9.287 7.687 1.00 95.88 204 TRP A N 1
ATOM 1591 C CA . TRP A 1 204 ? -5.364 10.232 7.130 1.00 95.88 204 TRP A CA 1
ATOM 1592 C C . TRP A 1 204 ? -5.943 9.723 5.805 1.00 95.88 204 TRP A C 1
ATOM 1594 O O . TRP A 1 204 ? -7.160 9.784 5.606 1.00 95.88 204 TRP A O 1
ATOM 1604 N N . VAL A 1 205 ? -5.092 9.166 4.935 1.00 96.56 205 VAL A N 1
ATOM 1605 C CA . VAL A 1 205 ? -5.515 8.510 3.690 1.00 96.56 205 VAL A CA 1
ATOM 1606 C C . VAL A 1 205 ? -6.484 7.364 3.984 1.00 96.56 205 VAL A C 1
ATOM 1608 O O . VAL A 1 205 ? -7.549 7.305 3.372 1.00 96.56 205 VAL A O 1
ATOM 1611 N N . ALA A 1 206 ? -6.187 6.510 4.966 1.00 98.06 206 ALA A N 1
ATOM 1612 C CA . ALA A 1 206 ? -7.066 5.417 5.375 1.00 98.06 206 ALA A CA 1
ATOM 1613 C C . ALA A 1 206 ? -8.458 5.922 5.794 1.00 98.06 206 ALA A C 1
ATOM 1615 O O . ALA A 1 206 ? -9.474 5.361 5.386 1.00 98.06 206 ALA A O 1
ATOM 1616 N N . GLY A 1 207 ? -8.525 7.043 6.521 1.00 98.00 207 GLY A N 1
ATOM 1617 C CA . GLY A 1 207 ? -9.793 7.695 6.859 1.00 98.00 207 GLY A CA 1
ATOM 1618 C C . GLY A 1 207 ? -10.577 8.187 5.635 1.00 98.00 207 GLY A C 1
ATOM 1619 O O . GLY A 1 207 ? -11.806 8.075 5.599 1.00 98.00 207 GLY A O 1
ATOM 1620 N N . LYS A 1 208 ? -9.892 8.697 4.602 1.00 97.56 208 LYS A N 1
ATOM 1621 C CA . LYS A 1 208 ? -10.528 9.063 3.324 1.00 97.56 208 LYS A CA 1
ATOM 1622 C C . LYS A 1 208 ? -11.023 7.843 2.565 1.00 97.56 208 LYS A C 1
ATOM 1624 O O . LYS A 1 208 ? -12.154 7.864 2.091 1.00 97.56 208 LYS A O 1
ATOM 1629 N N . ILE A 1 209 ? -10.233 6.776 2.520 1.00 98.00 209 ILE A N 1
ATOM 1630 C CA . ILE A 1 209 ? -10.647 5.503 1.930 1.00 98.00 209 ILE A CA 1
ATOM 1631 C C . ILE A 1 209 ? -11.897 4.973 2.631 1.00 98.00 209 ILE A C 1
ATOM 1633 O O . ILE A 1 209 ? -12.837 4.587 1.947 1.00 98.00 209 ILE A O 1
ATOM 1637 N N . LEU A 1 210 ? -11.961 5.014 3.966 1.00 98.56 210 LEU A N 1
ATOM 1638 C CA . LEU A 1 210 ? -13.141 4.576 4.717 1.00 98.56 210 LEU A CA 1
ATOM 1639 C C . LEU A 1 210 ? -14.387 5.402 4.368 1.00 98.56 210 LEU A C 1
ATOM 1641 O O . LEU A 1 210 ? -15.440 4.833 4.099 1.00 98.56 210 LEU A O 1
ATOM 1645 N N . CYS A 1 211 ? -14.266 6.732 4.294 1.00 98.00 211 CYS A N 1
ATOM 1646 C CA . CYS A 1 211 ? -15.369 7.593 3.841 1.00 98.00 211 CYS A CA 1
ATOM 1647 C C . CYS A 1 211 ? -15.810 7.243 2.409 1.00 98.00 211 CYS A C 1
ATOM 1649 O O . CYS A 1 211 ? -17.000 7.262 2.087 1.00 98.00 211 CYS A O 1
ATOM 1651 N N . GLY A 1 212 ? -14.845 6.935 1.542 1.00 97.19 212 GLY A N 1
ATOM 1652 C CA . GLY A 1 212 ? -15.091 6.475 0.184 1.00 97.19 212 GLY A CA 1
ATOM 1653 C C . GLY A 1 212 ? -15.789 5.128 0.123 1.00 97.19 212 GLY A C 1
ATOM 1654 O O . GLY A 1 212 ? -16.708 4.961 -0.670 1.00 97.19 212 GLY A O 1
ATOM 1655 N N . TYR A 1 213 ? -15.390 4.194 0.983 1.00 97.69 213 TYR A N 1
ATOM 1656 C CA . TYR A 1 213 ? -15.997 2.877 1.125 1.00 97.69 213 TYR A CA 1
ATOM 1657 C C . TYR A 1 213 ? -17.449 2.995 1.590 1.00 97.69 213 TYR A C 1
ATOM 1659 O O . TYR A 1 213 ? -18.326 2.420 0.951 1.00 97.69 213 TYR A O 1
ATOM 1667 N N . GLU A 1 214 ? -17.725 3.805 2.619 1.00 97.75 214 GLU A N 1
ATOM 1668 C CA . GLU A 1 214 ? -19.094 4.065 3.080 1.00 97.75 214 GLU A CA 1
ATOM 1669 C C . GLU A 1 214 ? -19.967 4.594 1.934 1.00 97.75 214 GLU A C 1
ATOM 1671 O O . GLU A 1 214 ? -21.019 4.036 1.636 1.00 97.75 214 GLU A O 1
ATOM 1676 N N . LYS A 1 215 ? -19.492 5.622 1.222 1.00 96.19 215 LYS A N 1
ATOM 1677 C CA . LYS A 1 215 ? -20.223 6.213 0.093 1.00 96.19 215 LYS A CA 1
ATOM 1678 C C . LYS A 1 215 ? -20.359 5.257 -1.098 1.00 96.19 215 LYS A C 1
ATOM 1680 O O . LYS A 1 215 ? -21.401 5.235 -1.744 1.00 96.19 215 LYS A O 1
ATOM 1685 N N . GLY A 1 216 ? -19.317 4.492 -1.409 1.00 94.44 216 GLY A N 1
ATOM 1686 C CA . GLY A 1 216 ? -19.293 3.542 -2.522 1.00 94.44 216 GLY A CA 1
ATOM 1687 C C . GLY A 1 216 ? -20.204 2.338 -2.293 1.00 94.44 216 GLY A C 1
ATOM 1688 O O . GLY A 1 216 ? -20.794 1.834 -3.244 1.00 94.44 216 GLY A O 1
ATOM 1689 N N . MET A 1 217 ? -20.354 1.904 -1.041 1.00 95.56 217 MET A N 1
ATOM 1690 C CA . MET A 1 217 ? -21.214 0.784 -0.643 1.00 95.56 217 MET A CA 1
ATOM 1691 C C . MET A 1 217 ? -22.636 1.211 -0.251 1.00 95.56 217 MET A C 1
ATOM 1693 O O . MET A 1 217 ? -23.384 0.387 0.267 1.00 95.56 217 MET A O 1
ATOM 1697 N N . ASP A 1 218 ? -23.014 2.473 -0.487 1.00 95.38 218 ASP A N 1
ATOM 1698 C CA . ASP A 1 218 ? -24.317 3.035 -0.098 1.00 95.38 218 ASP A CA 1
ATOM 1699 C C . ASP A 1 218 ? -24.615 2.908 1.413 1.00 95.38 218 ASP A C 1
ATOM 1701 O O . ASP A 1 218 ? -25.756 2.746 1.845 1.00 95.38 218 ASP A O 1
ATOM 1705 N N . LEU A 1 219 ? -23.567 3.000 2.232 1.00 96.38 219 LEU A N 1
ATOM 1706 C CA . LEU A 1 219 ? -23.627 2.974 3.690 1.00 96.38 219 LEU A CA 1
ATOM 1707 C C . LEU A 1 219 ? -23.748 4.393 4.254 1.00 96.38 219 LEU A C 1
ATOM 1709 O O . LEU A 1 219 ? -23.368 5.389 3.626 1.00 96.38 219 LEU A O 1
ATOM 1713 N N . LYS A 1 220 ? -24.273 4.505 5.477 1.00 97.00 220 LYS A N 1
ATOM 1714 C CA . LYS A 1 220 ? -24.388 5.806 6.143 1.00 97.00 220 LYS A CA 1
ATOM 1715 C C . LYS A 1 220 ? -22.987 6.319 6.487 1.00 97.00 220 LYS A C 1
ATOM 1717 O O . LYS A 1 220 ? -22.159 5.580 7.002 1.00 97.00 220 LYS A O 1
ATOM 1722 N N . ARG A 1 221 ? -22.733 7.609 6.257 1.00 95.44 221 ARG A N 1
ATOM 1723 C CA . ARG A 1 221 ? -21.475 8.239 6.679 1.00 95.44 221 ARG A CA 1
ATOM 1724 C C . ARG A 1 221 ? -21.293 8.127 8.195 1.00 95.44 221 ARG A C 1
ATOM 1726 O O . ARG A 1 221 ? -22.199 8.504 8.942 1.00 95.44 221 ARG A O 1
ATOM 1733 N N . GLY A 1 222 ? -20.114 7.689 8.629 1.00 94.88 222 GLY A N 1
ATOM 1734 C CA . GLY A 1 222 ? -19.809 7.447 10.040 1.00 94.88 222 GLY A CA 1
ATOM 1735 C C . GLY A 1 222 ? -20.546 6.237 10.614 1.00 94.88 222 GLY A C 1
ATOM 1736 O O . GLY A 1 222 ? -20.801 6.197 11.816 1.00 94.88 222 GLY A O 1
ATOM 1737 N N . GLN A 1 223 ? -20.937 5.283 9.766 1.00 97.00 223 GLN A N 1
ATOM 1738 C CA . GLN A 1 223 ? -21.502 4.010 10.207 1.00 97.00 223 GLN A CA 1
ATOM 1739 C C . GLN A 1 223 ? -20.446 3.163 10.916 1.00 97.00 223 GLN A C 1
ATOM 1741 O O . GLN A 1 223 ? -20.791 2.410 11.825 1.00 97.00 223 GLN A O 1
ATOM 1746 N N . PHE A 1 224 ? -19.177 3.293 10.525 1.00 97.94 224 PHE A N 1
ATOM 1747 C CA . PHE A 1 224 ? -18.093 2.548 11.147 1.00 97.94 224 PHE A CA 1
ATOM 1748 C C . PHE A 1 224 ? -17.528 3.269 12.370 1.00 97.94 224 PHE A C 1
ATOM 1750 O O . PHE A 1 224 ? -17.155 4.442 12.309 1.00 97.94 224 PHE A O 1
ATOM 1757 N N . THR A 1 225 ? -17.360 2.530 13.465 1.00 97.38 225 THR A N 1
ATOM 1758 C CA . THR A 1 225 ? -16.477 2.951 14.554 1.00 97.38 225 THR A CA 1
ATOM 1759 C C . THR A 1 225 ? -15.043 2.822 14.055 1.00 97.38 225 THR A C 1
ATOM 1761 O O . THR A 1 225 ? -14.570 1.714 13.809 1.00 97.38 225 THR A O 1
ATOM 1764 N N . ALA A 1 226 ? -14.353 3.948 13.880 1.00 97.69 226 ALA A N 1
ATOM 1765 C CA . ALA A 1 226 ? -13.006 3.999 13.320 1.00 97.69 226 ALA A CA 1
ATOM 1766 C C . ALA A 1 226 ? -11.973 4.414 14.375 1.00 97.69 226 ALA A C 1
ATOM 1768 O O . ALA A 1 226 ? -12.164 5.409 15.074 1.00 97.69 226 ALA A O 1
ATOM 1769 N N . ALA A 1 227 ? -10.865 3.677 14.478 1.00 97.38 227 ALA A N 1
ATOM 1770 C CA . ALA A 1 227 ? -9.764 4.019 15.380 1.00 97.38 227 ALA A CA 1
ATOM 1771 C C . ALA A 1 227 ? -8.419 3.453 14.903 1.00 97.38 227 ALA A C 1
ATOM 1773 O O . ALA A 1 227 ? -8.363 2.395 14.278 1.00 97.38 227 ALA A O 1
ATOM 1774 N N . THR A 1 228 ? -7.328 4.126 15.263 1.00 98.12 228 THR A N 1
ATOM 1775 C CA . THR A 1 228 ? -5.969 3.577 15.153 1.00 98.12 228 THR A CA 1
ATOM 1776 C C . THR A 1 228 ? -5.692 2.640 16.323 1.00 98.12 228 THR A C 1
ATOM 1778 O O . THR A 1 228 ? -5.936 3.003 17.479 1.00 98.12 228 THR A O 1
ATOM 1781 N N . LEU A 1 229 ? -5.159 1.450 16.047 1.00 97.94 229 LEU A N 1
ATOM 1782 C CA . LEU A 1 229 ? -4.665 0.556 17.092 1.00 97.94 229 LEU A CA 1
ATOM 1783 C C . LEU A 1 229 ? -3.330 1.083 17.613 1.00 97.94 229 LEU A C 1
ATOM 1785 O O . LEU A 1 229 ? -2.358 1.190 16.874 1.00 97.94 229 LEU A O 1
ATOM 1789 N N . LYS A 1 230 ? -3.299 1.445 18.898 1.00 96.75 230 LYS A N 1
ATOM 1790 C CA . LYS A 1 230 ? -2.129 2.071 19.525 1.00 96.75 230 LYS A CA 1
ATOM 1791 C C . LYS A 1 230 ? -1.017 1.063 19.799 1.00 96.75 230 LYS A C 1
ATOM 1793 O O . LYS A 1 230 ? 0.146 1.354 19.559 1.00 96.75 230 LYS A O 1
ATOM 1798 N N . HIS A 1 231 ? -1.370 -0.103 20.332 1.00 97.19 231 HIS A N 1
ATOM 1799 C CA . HIS A 1 231 ? -0.416 -1.037 20.931 1.00 97.19 231 HIS A CA 1
ATOM 1800 C C . HIS A 1 231 ? -0.055 -2.189 19.987 1.00 97.19 231 HIS A C 1
ATOM 1802 O O . HIS A 1 231 ? -0.064 -3.353 20.380 1.00 97.19 231 HIS A O 1
ATOM 1808 N N . VAL A 1 232 ? 0.246 -1.853 18.731 1.00 97.62 232 VAL A N 1
ATOM 1809 C CA . VAL A 1 232 ? 0.806 -2.793 17.749 1.00 97.62 232 VAL A CA 1
ATOM 1810 C C . VAL A 1 232 ? 2.339 -2.778 17.810 1.00 97.62 232 VAL A C 1
ATOM 1812 O O . VAL A 1 232 ? 2.906 -1.772 18.253 1.00 97.62 232 VAL A O 1
ATOM 1815 N N . PRO A 1 233 ? 3.027 -3.856 17.387 1.00 97.06 233 PRO A N 1
ATOM 1816 C CA . PRO A 1 233 ? 4.482 -3.858 17.347 1.00 97.06 233 PRO A CA 1
ATOM 1817 C C . PRO A 1 233 ? 5.050 -2.774 16.425 1.00 97.06 233 PRO A C 1
ATOM 1819 O O . PRO A 1 233 ? 4.515 -2.548 15.341 1.00 97.06 233 PRO A O 1
ATOM 1822 N N . ASN A 1 234 ? 6.129 -2.106 16.834 1.00 96.62 234 ASN A N 1
ATOM 1823 C CA . ASN A 1 234 ? 6.693 -0.971 16.094 1.00 96.62 234 ASN A CA 1
ATOM 1824 C C . ASN A 1 234 ? 7.729 -1.410 15.036 1.00 96.62 234 ASN A C 1
ATOM 1826 O O . ASN A 1 234 ? 8.688 -2.110 15.357 1.00 96.62 234 ASN A O 1
ATOM 1830 N N . ASP A 1 235 ? 7.589 -0.939 13.796 1.00 95.81 235 ASP A N 1
ATOM 1831 C CA . ASP A 1 235 ? 8.403 -1.338 12.633 1.00 95.81 235 ASP A CA 1
ATOM 1832 C C . ASP A 1 235 ? 9.873 -0.889 12.687 1.00 95.81 235 ASP A C 1
ATOM 1834 O O . ASP A 1 235 ? 10.708 -1.380 11.927 1.00 95.81 235 ASP A O 1
ATOM 1838 N N . THR A 1 236 ? 10.206 0.029 13.592 1.00 94.44 236 THR A N 1
ATOM 1839 C CA . THR A 1 236 ? 11.544 0.611 13.715 1.00 94.44 236 THR A CA 1
ATOM 1840 C C . THR A 1 236 ? 12.192 0.199 15.029 1.00 94.44 236 THR A C 1
ATOM 1842 O O . THR A 1 236 ? 13.301 -0.338 15.055 1.00 94.44 236 THR A O 1
ATOM 1845 N N . LYS A 1 237 ? 11.495 0.430 16.146 1.00 95.06 237 LYS A N 1
ATOM 1846 C CA . LYS A 1 237 ? 11.993 0.135 17.494 1.00 95.06 237 LYS A CA 1
ATOM 1847 C C . LYS A 1 237 ? 12.071 -1.371 17.735 1.00 95.06 237 LYS A C 1
ATOM 1849 O O . LYS A 1 237 ? 13.046 -1.852 18.312 1.00 95.06 237 LYS A O 1
ATOM 1854 N N . GLU A 1 238 ? 11.080 -2.112 17.252 1.00 96.12 238 GLU A N 1
ATOM 1855 C CA . GLU A 1 238 ? 10.888 -3.533 17.561 1.00 96.12 238 GLU A CA 1
ATOM 1856 C C . GLU A 1 238 ? 11.234 -4.447 16.372 1.00 96.12 238 GLU A C 1
ATOM 1858 O O . GLU A 1 238 ? 11.047 -5.653 16.453 1.00 96.12 238 GLU A O 1
ATOM 1863 N N . ASN A 1 239 ? 11.808 -3.891 15.300 1.00 97.50 239 ASN A N 1
ATOM 1864 C CA . ASN A 1 239 ? 12.400 -4.651 14.198 1.00 97.50 239 ASN A CA 1
ATOM 1865 C C . ASN A 1 239 ? 13.759 -5.221 14.607 1.00 97.50 239 ASN A C 1
ATOM 1867 O O . ASN A 1 239 ? 14.673 -4.459 14.934 1.00 97.50 239 ASN A O 1
ATOM 1871 N N . SER A 1 240 ? 13.902 -6.540 14.592 1.00 97.19 240 SER A N 1
ATOM 1872 C CA . SER A 1 240 ? 15.142 -7.247 14.931 1.00 97.19 240 SER A CA 1
ATOM 1873 C C . SER A 1 240 ? 16.274 -6.937 13.945 1.00 97.19 240 SER A C 1
ATOM 1875 O O . SER A 1 240 ? 17.424 -6.774 14.355 1.00 97.19 240 SER A O 1
ATOM 1877 N N . TYR A 1 241 ? 15.954 -6.738 12.662 1.00 96.81 241 TYR A N 1
ATOM 1878 C CA . TYR A 1 241 ? 16.931 -6.374 11.639 1.00 96.81 241 TYR A CA 1
ATOM 1879 C C . TYR A 1 241 ? 17.159 -4.855 11.602 1.00 96.81 241 TYR A C 1
ATOM 1881 O O . TYR A 1 241 ? 16.481 -4.095 10.908 1.00 96.81 241 TYR A O 1
ATOM 1889 N N . LYS A 1 242 ? 18.149 -4.388 12.370 1.00 94.06 242 LYS A N 1
ATOM 1890 C CA . LYS A 1 242 ? 18.402 -2.953 12.617 1.00 94.06 242 LYS A CA 1
ATOM 1891 C C . LYS A 1 242 ? 18.928 -2.157 11.417 1.00 94.06 242 LYS A C 1
ATOM 1893 O O . LYS A 1 242 ? 19.003 -0.932 11.511 1.00 94.06 242 LYS A O 1
ATOM 1898 N N . PHE A 1 243 ? 19.263 -2.816 10.311 1.00 93.25 243 PHE A N 1
ATOM 1899 C CA . PHE A 1 243 ? 19.817 -2.189 9.108 1.00 93.25 243 PHE A CA 1
ATOM 1900 C C . PHE A 1 243 ? 18.757 -1.782 8.067 1.00 93.25 243 PHE A C 1
ATOM 1902 O O . PHE A 1 243 ? 19.116 -1.387 6.961 1.00 93.25 243 PHE A O 1
ATOM 1909 N N . ASP A 1 244 ? 17.464 -1.866 8.408 1.00 91.19 244 ASP A N 1
ATOM 1910 C CA . ASP A 1 244 ? 16.355 -1.516 7.504 1.00 91.19 244 ASP A CA 1
ATOM 1911 C C . ASP A 1 244 ? 15.363 -0.494 8.093 1.00 91.19 244 ASP A C 1
ATOM 1913 O O . ASP A 1 244 ? 14.178 -0.480 7.762 1.00 91.19 244 ASP A O 1
ATOM 1917 N N . LYS A 1 245 ? 15.828 0.379 8.996 1.00 82.88 245 LYS A N 1
ATOM 1918 C CA . LYS A 1 245 ? 14.962 1.320 9.735 1.00 82.88 245 LYS A CA 1
ATOM 1919 C C . LYS A 1 245 ? 14.132 2.240 8.829 1.00 82.88 245 LYS A C 1
ATOM 1921 O O . LYS A 1 245 ? 13.043 2.637 9.220 1.00 82.88 245 LYS A O 1
ATOM 1926 N N . GLY A 1 246 ? 14.642 2.597 7.650 1.00 84.88 246 GLY A N 1
ATOM 1927 C CA . GLY A 1 246 ? 13.991 3.534 6.733 1.00 84.88 246 GLY A CA 1
ATOM 1928 C C . GLY A 1 246 ? 13.000 2.918 5.748 1.00 84.88 246 GLY A C 1
ATOM 1929 O O . GLY A 1 246 ? 12.289 3.678 5.101 1.00 84.88 246 GLY A O 1
ATOM 1930 N N . SER A 1 247 ? 12.946 1.587 5.609 1.00 93.62 247 SER A N 1
ATOM 1931 C CA . SER A 1 247 ? 12.111 0.943 4.579 1.00 93.62 247 SER A CA 1
ATOM 1932 C C . SER A 1 247 ? 11.333 -0.296 5.056 1.00 93.62 247 SER A C 1
ATOM 1934 O O . SER A 1 247 ? 10.643 -0.951 4.275 1.00 93.62 247 SER A O 1
ATOM 1936 N N . ALA A 1 248 ? 11.362 -0.580 6.363 1.00 96.75 248 ALA A N 1
ATOM 1937 C CA . ALA A 1 248 ? 10.697 -1.731 6.978 1.00 96.75 248 ALA A CA 1
ATOM 1938 C C . ALA A 1 248 ? 9.155 -1.679 6.987 1.00 96.75 248 ALA A C 1
ATOM 1940 O O . ALA A 1 248 ? 8.528 -2.699 7.274 1.00 96.75 248 ALA A O 1
ATOM 1941 N N . CYS A 1 249 ? 8.525 -0.544 6.664 1.00 97.12 249 CYS A N 1
ATOM 1942 C CA . CYS A 1 249 ? 7.071 -0.376 6.758 1.00 97.12 249 CYS A CA 1
ATOM 1943 C C . CYS A 1 249 ? 6.285 -1.325 5.831 1.00 97.12 249 CYS A C 1
ATOM 1945 O O . CYS A 1 249 ? 5.299 -1.920 6.257 1.00 97.12 249 CYS A O 1
ATOM 1947 N N . GLY A 1 250 ? 6.743 -1.548 4.593 1.00 96.75 250 GLY A N 1
ATOM 1948 C CA . GLY A 1 250 ? 6.124 -2.510 3.667 1.00 96.75 250 GLY A CA 1
ATOM 1949 C C . GLY A 1 250 ? 6.186 -3.959 4.184 1.00 96.75 250 GLY A C 1
ATOM 1950 O O . GLY A 1 250 ? 5.140 -4.590 4.353 1.00 96.75 250 GLY A O 1
ATOM 1951 N N . PRO A 1 251 ? 7.382 -4.488 4.510 1.00 98.25 251 PRO A N 1
ATOM 1952 C CA . PRO A 1 251 ? 7.525 -5.799 5.146 1.00 98.25 251 PRO A CA 1
ATOM 1953 C C . PRO A 1 251 ? 6.746 -5.939 6.463 1.00 98.25 251 PRO A C 1
ATOM 1955 O O . PRO A 1 251 ? 6.221 -7.015 6.746 1.00 98.25 251 PRO A O 1
ATOM 1958 N N . TRP A 1 252 ? 6.624 -4.864 7.249 1.00 98.56 252 TRP A N 1
ATOM 1959 C CA . TRP A 1 252 ? 5.823 -4.850 8.475 1.00 98.56 252 TRP A CA 1
ATOM 1960 C C . TRP A 1 252 ? 4.333 -5.065 8.200 1.00 98.56 252 TRP A C 1
ATOM 1962 O O . TRP A 1 252 ? 3.704 -5.862 8.894 1.00 98.56 252 TRP A O 1
ATOM 1972 N N . VAL A 1 253 ? 3.769 -4.423 7.166 1.00 98.56 253 VAL A N 1
ATOM 1973 C CA . VAL A 1 253 ? 2.367 -4.641 6.756 1.00 98.56 253 VAL A CA 1
ATOM 1974 C C . VAL A 1 253 ? 2.116 -6.117 6.452 1.00 98.56 253 VAL A C 1
ATOM 1976 O O . VAL A 1 253 ? 1.136 -6.685 6.935 1.00 98.56 253 VAL A O 1
ATOM 1979 N N . PHE A 1 254 ? 3.018 -6.751 5.699 1.00 98.69 254 PHE A N 1
ATOM 1980 C CA . PHE A 1 254 ? 2.923 -8.177 5.388 1.00 98.69 254 PHE A CA 1
ATOM 1981 C C . PHE A 1 254 ? 2.998 -9.047 6.651 1.00 98.69 254 PHE A C 1
ATOM 1983 O O . PHE A 1 254 ? 2.107 -9.864 6.883 1.00 98.69 254 PHE A O 1
ATOM 1990 N N . ALA A 1 255 ? 4.016 -8.841 7.490 1.00 98.75 255 ALA A N 1
ATOM 1991 C CA . ALA A 1 255 ? 4.223 -9.633 8.701 1.00 98.75 255 ALA A CA 1
ATOM 1992 C C . ALA A 1 255 ? 3.063 -9.487 9.696 1.00 98.75 255 ALA A C 1
ATOM 1994 O O . ALA A 1 255 ? 2.635 -10.461 10.309 1.00 98.75 255 ALA A O 1
ATOM 1995 N N . MET A 1 256 ? 2.522 -8.276 9.844 1.00 98.75 256 MET A N 1
ATOM 1996 C CA . MET A 1 256 ? 1.393 -8.019 10.734 1.00 98.75 256 MET A CA 1
ATOM 1997 C C . MET A 1 256 ? 0.105 -8.662 10.206 1.00 98.75 256 MET A C 1
ATOM 1999 O O . MET A 1 256 ? -0.685 -9.191 10.990 1.00 98.75 256 MET A O 1
ATOM 2003 N N . LEU A 1 257 ? -0.109 -8.660 8.885 1.00 98.75 257 LEU A N 1
ATOM 2004 C CA . LEU A 1 257 ? -1.224 -9.380 8.273 1.00 98.75 257 LEU A CA 1
ATOM 2005 C C . LEU A 1 257 ? -1.080 -10.896 8.471 1.00 98.75 257 LEU A C 1
ATOM 2007 O O . LEU A 1 257 ? -2.045 -11.535 8.884 1.00 98.75 257 LEU A O 1
ATOM 2011 N N . GLU A 1 258 ? 0.106 -11.464 8.235 1.00 98.69 258 GLU A N 1
ATOM 2012 C CA . GLU A 1 258 ? 0.385 -12.886 8.490 1.00 98.69 258 GLU A CA 1
ATOM 2013 C C . GLU A 1 258 ? 0.125 -13.240 9.956 1.00 98.69 258 GLU A C 1
ATOM 2015 O O . GLU A 1 258 ? -0.642 -14.163 10.230 1.00 98.69 258 GLU A O 1
ATOM 2020 N N . TYR A 1 259 ? 0.622 -12.423 10.889 1.00 98.62 259 TYR A N 1
ATOM 2021 C CA . TYR A 1 259 ? 0.397 -12.594 12.322 1.00 98.62 259 TYR A CA 1
ATOM 2022 C C . TYR A 1 259 ? -1.093 -12.604 12.691 1.00 98.62 259 TYR A C 1
ATOM 2024 O O . TYR A 1 259 ? -1.535 -13.469 13.446 1.00 98.62 259 TYR A O 1
ATOM 2032 N N . ILE A 1 260 ? -1.898 -11.692 12.139 1.00 98.56 260 ILE A N 1
ATOM 2033 C CA . ILE A 1 260 ? -3.351 -11.673 12.375 1.00 98.56 260 ILE A CA 1
ATOM 2034 C C . ILE A 1 260 ? -4.028 -12.916 11.783 1.00 98.56 260 ILE A C 1
ATOM 2036 O O . ILE A 1 260 ? -4.927 -13.481 12.405 1.00 98.56 260 ILE A O 1
ATOM 2040 N N . LEU A 1 261 ? -3.623 -13.352 10.588 1.00 98.19 261 LEU A N 1
ATOM 2041 C CA . LEU A 1 261 ? -4.222 -14.510 9.920 1.00 98.19 261 LEU A CA 1
ATOM 2042 C C . LEU A 1 261 ? -3.843 -15.844 10.579 1.00 98.19 261 LEU A C 1
ATOM 2044 O O . LEU A 1 261 ? -4.649 -16.775 10.544 1.00 98.19 261 LEU A O 1
ATOM 2048 N N . ASP A 1 262 ? -2.671 -15.918 11.209 1.00 98.00 262 ASP A N 1
ATOM 2049 C CA . ASP A 1 262 ? -2.225 -17.062 12.016 1.00 98.00 262 ASP A CA 1
ATOM 2050 C C . ASP A 1 262 ? -2.952 -17.192 13.355 1.00 98.00 262 ASP A C 1
ATOM 2052 O O . ASP A 1 262 ? -2.915 -18.251 13.983 1.00 98.00 262 ASP A O 1
ATOM 2056 N N . HIS A 1 263 ? -3.681 -16.151 13.760 1.00 97.62 263 HIS A N 1
ATOM 2057 C CA . HIS A 1 263 ? -4.486 -16.129 14.976 1.00 97.62 263 HIS A CA 1
ATOM 2058 C C . HIS A 1 263 ? -5.954 -15.847 14.625 1.00 97.62 263 HIS A C 1
ATOM 2060 O O . HIS A 1 263 ? -6.442 -14.732 14.823 1.00 97.62 263 HIS A O 1
ATOM 2066 N N . PRO A 1 264 ? -6.713 -16.839 14.109 1.00 91.06 264 PRO A N 1
ATOM 2067 C CA . PRO A 1 264 ? -8.091 -16.632 13.653 1.00 91.06 264 PRO A CA 1
ATOM 2068 C C . PRO A 1 264 ? -9.012 -16.011 14.713 1.00 91.06 264 PRO A C 1
ATOM 2070 O O . PRO A 1 264 ? -9.918 -15.242 14.382 1.00 91.06 264 PRO A O 1
ATOM 2073 N N . ASN A 1 265 ? -8.741 -16.294 15.991 1.00 95.44 265 ASN A N 1
ATOM 2074 C CA . ASN A 1 265 ? -9.448 -15.726 17.135 1.00 95.44 265 ASN A CA 1
ATOM 2075 C C . ASN A 1 265 ? -9.321 -14.197 17.245 1.00 95.44 265 ASN A C 1
ATOM 2077 O O . ASN A 1 265 ? -10.178 -13.567 17.862 1.00 95.44 265 ASN A O 1
ATOM 2081 N N . PHE A 1 266 ? -8.311 -13.574 16.630 1.00 97.31 266 PHE A N 1
ATOM 2082 C CA . PHE A 1 266 ? -8.172 -12.116 16.628 1.00 97.31 266 PHE A CA 1
ATOM 2083 C C . PHE A 1 266 ? -9.306 -11.442 15.859 1.00 97.31 266 PHE A C 1
ATOM 2085 O O . PHE A 1 266 ? -9.860 -10.439 16.310 1.00 97.31 266 PHE A O 1
ATOM 2092 N N . LEU A 1 267 ? -9.686 -12.022 14.720 1.00 95.56 267 LEU A N 1
ATOM 2093 C CA . LEU A 1 267 ? -10.784 -11.527 13.893 1.00 95.56 267 LEU A CA 1
ATOM 2094 C C . LEU A 1 267 ? -12.151 -11.889 14.497 1.00 95.56 267 LEU A C 1
ATOM 2096 O O . LEU A 1 267 ? -13.125 -11.166 14.320 1.00 95.56 267 LEU A O 1
ATOM 2100 N N . THR A 1 268 ? -12.257 -12.968 15.271 1.00 93.81 268 THR A N 1
ATOM 2101 C CA . THR A 1 268 ? -13.532 -13.355 15.905 1.00 93.81 268 THR A CA 1
ATOM 2102 C C . THR A 1 268 ? -13.700 -12.849 17.338 1.00 93.81 268 THR A C 1
ATOM 2104 O O . THR A 1 268 ? -14.714 -13.154 17.962 1.00 93.81 268 THR A O 1
ATOM 2107 N N . CYS A 1 269 ? -12.747 -12.077 17.866 1.00 94.62 269 CYS A N 1
ATOM 2108 C CA . CYS A 1 269 ? -12.799 -11.543 19.224 1.00 94.62 269 CYS A CA 1
ATOM 2109 C C . CYS A 1 269 ? -14.076 -10.718 19.467 1.00 94.62 269 CYS A C 1
ATOM 2111 O O . CYS A 1 269 ? -14.481 -9.902 18.632 1.00 94.62 269 CYS A O 1
ATOM 2113 N N . ALA A 1 270 ? -14.691 -10.897 20.640 1.00 93.06 270 ALA A N 1
ATOM 2114 C CA . ALA A 1 270 ? -15.916 -10.201 21.036 1.00 93.06 270 ALA A CA 1
ATOM 2115 C C . ALA A 1 270 ? -15.748 -8.675 21.123 1.00 93.06 270 ALA A C 1
ATOM 2117 O O . ALA A 1 270 ? -16.718 -7.951 20.917 1.00 93.06 270 ALA A O 1
ATOM 2118 N N . ASP A 1 271 ? -14.522 -8.190 21.306 1.00 92.69 271 ASP A N 1
ATOM 2119 C CA . ASP A 1 271 ? -14.154 -6.768 21.311 1.00 92.69 271 ASP A CA 1
ATOM 2120 C C . ASP A 1 271 ? -13.459 -6.330 20.005 1.00 92.69 271 ASP A C 1
ATOM 2122 O O . ASP A 1 271 ? -12.938 -5.214 19.887 1.00 92.69 271 ASP A O 1
ATOM 2126 N N . GLY A 1 272 ? -13.423 -7.223 19.011 1.00 93.56 272 GLY A N 1
ATOM 2127 C CA . GLY A 1 272 ? -12.676 -7.055 17.771 1.00 93.56 272 GLY A CA 1
ATOM 2128 C C . GLY A 1 272 ? -11.170 -6.898 18.005 1.00 93.56 272 GLY A C 1
ATOM 2129 O O . GLY A 1 272 ? -10.638 -7.193 19.076 1.00 93.56 272 GLY A O 1
ATOM 2130 N N . LEU A 1 273 ? -10.469 -6.367 17.001 1.00 95.88 273 LEU A N 1
ATOM 2131 C CA . LEU A 1 273 ? -9.018 -6.151 17.078 1.00 95.88 273 LEU A CA 1
ATOM 2132 C C . LEU A 1 273 ? -8.612 -5.149 18.171 1.00 95.88 273 LEU A C 1
ATOM 2134 O O . LEU A 1 273 ? -7.493 -5.210 18.668 1.00 95.88 273 LEU A O 1
ATOM 2138 N N . TYR A 1 274 ? -9.510 -4.248 18.579 1.00 95.00 274 TYR A N 1
ATOM 2139 C CA . TYR A 1 274 ? -9.234 -3.336 19.693 1.00 95.00 274 TYR A CA 1
ATOM 2140 C C . TYR A 1 274 ? -9.051 -4.092 21.013 1.00 95.00 274 TYR A C 1
ATOM 2142 O O . TYR A 1 274 ? -8.165 -3.759 21.793 1.00 95.00 274 TYR A O 1
ATOM 2150 N N . GLY A 1 275 ? -9.856 -5.135 21.240 1.00 95.19 275 GLY A N 1
ATOM 2151 C CA . GLY A 1 275 ? -9.724 -5.988 22.416 1.00 95.19 275 GLY A CA 1
ATOM 2152 C C . GLY A 1 275 ? -8.458 -6.836 22.434 1.00 95.19 275 GLY A C 1
ATOM 2153 O O . GLY A 1 275 ? -8.004 -7.189 23.514 1.00 95.19 275 GLY A O 1
ATOM 2154 N N . ILE A 1 276 ? -7.898 -7.132 21.258 1.00 97.44 276 ILE A N 1
ATOM 2155 C CA . ILE A 1 276 ? -6.652 -7.890 21.105 1.00 97.44 276 ILE A CA 1
ATOM 2156 C C . ILE A 1 276 ? -5.443 -7.000 21.395 1.00 97.44 276 ILE A C 1
ATOM 2158 O O . ILE A 1 276 ? -4.640 -7.308 22.263 1.00 97.44 276 ILE A O 1
ATOM 2162 N N . PHE A 1 277 ? -5.332 -5.856 20.717 1.00 97.44 277 PHE A N 1
ATOM 2163 C CA . PHE A 1 277 ? -4.154 -4.987 20.803 1.00 97.44 277 PHE A CA 1
ATOM 2164 C C . PHE A 1 277 ? -4.272 -3.952 21.933 1.00 97.44 277 PHE A C 1
ATOM 2166 O O . PHE A 1 277 ? -4.220 -2.737 21.701 1.00 97.44 277 PHE A O 1
ATOM 2173 N N . ARG A 1 278 ? -4.445 -4.445 23.166 1.00 96.25 278 ARG A N 1
ATOM 2174 C CA . ARG A 1 278 ? -4.470 -3.637 24.398 1.00 96.25 278 ARG A CA 1
ATOM 2175 C C . ARG A 1 278 ? -3.058 -3.371 24.920 1.00 96.25 278 ARG A C 1
ATOM 2177 O O . ARG A 1 278 ? -2.110 -4.076 24.584 1.00 96.25 278 ARG A O 1
ATOM 2184 N N . HIS A 1 279 ? -2.917 -2.361 25.780 1.00 96.00 279 HIS A N 1
ATOM 2185 C CA . HIS A 1 279 ? -1.623 -2.003 26.366 1.00 96.00 279 HIS A CA 1
ATOM 2186 C C . HIS A 1 279 ? -0.960 -3.178 27.096 1.00 96.00 279 HIS A C 1
ATOM 2188 O O . HIS A 1 279 ? 0.209 -3.458 26.822 1.00 96.00 279 HIS A O 1
ATOM 2194 N N . LYS A 1 280 ? -1.714 -3.875 27.958 1.00 96.50 280 LYS A N 1
ATOM 2195 C CA . LYS A 1 280 ? -1.237 -5.024 28.744 1.00 96.50 280 LYS A CA 1
ATOM 2196 C C . LYS A 1 280 ? -0.690 -6.166 27.879 1.00 96.50 280 LYS A C 1
ATOM 2198 O O . LYS A 1 280 ? 0.272 -6.827 28.243 1.00 96.50 280 LYS A O 1
ATOM 2203 N N . ASP A 1 281 ? -1.243 -6.341 26.679 1.00 97.19 281 ASP A N 1
ATOM 2204 C CA . ASP A 1 281 ? -0.862 -7.407 25.750 1.00 97.19 281 ASP A CA 1
ATOM 2205 C C . ASP A 1 281 ? 0.249 -6.981 24.774 1.00 97.19 281 ASP A C 1
ATOM 2207 O O . ASP A 1 281 ? 0.753 -7.796 23.996 1.00 97.19 281 ASP A O 1
ATOM 2211 N N . ARG A 1 282 ? 0.692 -5.716 24.814 1.00 95.62 282 ARG A N 1
ATOM 2212 C CA . ARG A 1 282 ? 1.686 -5.177 23.873 1.00 95.62 282 ARG A CA 1
ATOM 2213 C C . ARG A 1 282 ? 2.978 -5.989 23.869 1.00 95.62 282 ARG A C 1
ATOM 2215 O O . ARG A 1 282 ? 3.483 -6.337 22.804 1.00 95.62 282 ARG A O 1
ATOM 2222 N N . GLN A 1 283 ? 3.516 -6.294 25.051 1.00 96.69 283 GLN A N 1
ATOM 2223 C CA . GLN A 1 283 ? 4.767 -7.046 25.179 1.00 96.69 283 GLN A CA 1
ATOM 2224 C C . GLN A 1 283 ? 4.643 -8.466 24.626 1.00 96.69 283 GLN A C 1
ATOM 2226 O O . GLN A 1 283 ? 5.543 -8.956 23.940 1.00 96.69 283 GLN A O 1
ATOM 2231 N N . LYS A 1 284 ? 3.494 -9.103 24.867 1.00 97.69 284 LYS A N 1
ATOM 2232 C CA . LYS A 1 284 ? 3.160 -10.414 24.316 1.00 97.69 284 LYS A CA 1
ATOM 2233 C C . LYS A 1 284 ? 3.131 -10.374 22.789 1.00 97.69 284 LYS A C 1
ATOM 2235 O O . LYS A 1 284 ? 3.785 -11.204 22.165 1.00 97.69 284 LYS A O 1
ATOM 2240 N N . HIS A 1 285 ? 2.448 -9.402 22.184 1.00 97.81 285 HIS A N 1
ATOM 2241 C CA . HIS A 1 285 ? 2.397 -9.265 20.724 1.00 97.81 285 HIS A CA 1
ATOM 2242 C C . HIS A 1 285 ? 3.761 -8.942 20.111 1.00 97.81 285 HIS A C 1
ATOM 2244 O O . HIS A 1 285 ? 4.110 -9.525 19.088 1.00 97.81 285 HIS A O 1
ATOM 2250 N N . ARG A 1 286 ? 4.566 -8.092 20.762 1.00 97.00 286 ARG A N 1
ATOM 2251 C CA . ARG A 1 286 ? 5.949 -7.811 20.349 1.00 97.00 286 ARG A CA 1
ATOM 2252 C C . ARG A 1 286 ? 6.781 -9.093 20.274 1.00 97.00 286 ARG A C 1
ATOM 2254 O O . ARG A 1 286 ? 7.408 -9.356 19.253 1.00 97.00 286 ARG A O 1
ATOM 2261 N N . ARG A 1 287 ? 6.768 -9.896 21.344 1.00 97.44 287 ARG A N 1
ATOM 2262 C CA . ARG A 1 287 ? 7.519 -11.163 21.416 1.00 97.44 287 ARG A CA 1
ATOM 2263 C C . ARG A 1 287 ? 6.981 -12.207 20.438 1.00 97.44 287 ARG A C 1
ATOM 2265 O O . ARG A 1 287 ? 7.770 -12.900 19.816 1.00 97.44 287 ARG A O 1
ATOM 2272 N N . ALA A 1 288 ? 5.660 -12.315 20.303 1.00 97.19 288 ALA A N 1
ATOM 2273 C CA . ALA A 1 288 ? 5.025 -13.319 19.453 1.00 97.19 288 ALA A CA 1
ATOM 2274 C C . ALA A 1 288 ? 5.197 -13.030 17.956 1.00 97.19 288 ALA A C 1
ATOM 2276 O O . ALA A 1 288 ? 5.413 -13.958 17.186 1.00 97.19 288 ALA A O 1
ATOM 2277 N N . MET A 1 289 ? 5.105 -11.761 17.545 1.00 97.56 289 MET A N 1
ATOM 2278 C CA . MET A 1 289 ? 5.351 -11.365 16.157 1.00 97.56 289 MET A CA 1
ATOM 2279 C C . MET A 1 289 ? 6.847 -11.400 15.822 1.00 97.56 289 MET A C 1
ATOM 2281 O O . MET A 1 289 ? 7.191 -11.708 14.686 1.00 97.56 289 MET A O 1
ATOM 2285 N N . ALA A 1 290 ? 7.716 -11.074 16.792 1.00 97.12 290 ALA A N 1
ATOM 2286 C CA . ALA A 1 290 ? 9.176 -11.078 16.652 1.00 97.12 290 ALA A CA 1
ATOM 2287 C C . ALA A 1 290 ? 9.649 -10.438 15.333 1.00 97.12 290 ALA A C 1
ATOM 2289 O O . ALA A 1 290 ? 10.426 -11.028 14.584 1.00 97.12 290 ALA A O 1
ATOM 2290 N N . PHE A 1 291 ? 9.122 -9.246 15.025 1.00 98.25 291 PHE A N 1
ATOM 2291 C CA . PHE A 1 291 ? 9.235 -8.658 13.694 1.00 98.25 291 PHE A CA 1
ATOM 2292 C C . PHE A 1 291 ? 10.694 -8.531 13.231 1.00 98.25 291 PHE A C 1
ATOM 2294 O O . PHE A 1 291 ? 11.520 -7.892 13.880 1.00 98.25 291 PHE A O 1
ATOM 2301 N N . ASP A 1 292 ? 10.990 -9.103 12.067 1.00 98.19 292 ASP A N 1
ATOM 2302 C CA . ASP A 1 292 ? 12.261 -8.964 11.364 1.00 98.19 292 ASP A CA 1
ATOM 2303 C C . ASP A 1 292 ? 11.975 -8.625 9.898 1.00 98.19 292 ASP A C 1
ATOM 2305 O O . ASP A 1 292 ? 11.388 -9.414 9.148 1.00 98.19 292 ASP A O 1
ATOM 2309 N N . SER A 1 293 ? 12.356 -7.415 9.496 1.00 98.12 293 SER A N 1
ATOM 2310 C CA . SER A 1 293 ? 12.100 -6.905 8.143 1.00 98.12 293 SER A CA 1
ATOM 2311 C C . SER A 1 293 ? 12.770 -7.731 7.038 1.00 98.12 293 SER A C 1
ATOM 2313 O O . SER A 1 293 ? 12.136 -7.985 6.014 1.00 98.12 293 SER A O 1
ATOM 2315 N N . LEU A 1 294 ? 14.001 -8.218 7.231 1.00 97.50 294 LEU A N 1
ATOM 2316 C CA . LEU A 1 294 ? 14.699 -9.027 6.227 1.00 97.50 294 LEU A CA 1
ATOM 2317 C C . LEU A 1 294 ? 14.076 -10.422 6.109 1.00 97.50 294 LEU A C 1
ATOM 2319 O O . LEU A 1 294 ? 13.885 -10.920 4.997 1.00 97.50 294 LEU A O 1
ATOM 2323 N N . ALA A 1 295 ? 13.730 -11.047 7.236 1.00 98.00 295 ALA A N 1
ATOM 2324 C CA . ALA A 1 295 ? 13.015 -12.319 7.245 1.00 98.00 295 ALA A CA 1
ATOM 2325 C C . ALA A 1 295 ? 11.651 -12.184 6.554 1.00 98.00 295 ALA A C 1
ATOM 2327 O O . ALA A 1 295 ? 11.305 -13.010 5.711 1.00 98.00 295 ALA A O 1
ATOM 2328 N N . SER A 1 296 ? 10.928 -11.095 6.823 1.00 98.50 296 SER A N 1
ATOM 2329 C CA . SER A 1 296 ? 9.640 -10.794 6.187 1.00 98.50 296 SER A CA 1
ATOM 2330 C C . SER A 1 296 ? 9.782 -10.592 4.673 1.00 98.50 296 SER A C 1
ATOM 2332 O O . SER A 1 296 ? 9.000 -11.143 3.904 1.00 98.50 296 SER A O 1
ATOM 2334 N N . ARG A 1 297 ? 10.820 -9.884 4.204 1.00 98.06 297 ARG A N 1
ATOM 2335 C CA . ARG A 1 297 ? 11.127 -9.745 2.765 1.00 98.06 297 ARG A CA 1
ATOM 2336 C C . ARG A 1 297 ? 11.425 -11.086 2.100 1.00 98.06 297 ARG A C 1
ATOM 2338 O O . ARG A 1 297 ? 10.886 -11.382 1.035 1.00 98.06 297 ARG A O 1
ATOM 2345 N N . LYS A 1 298 ? 12.252 -11.923 2.734 1.00 97.00 298 LYS A N 1
ATOM 2346 C CA . LYS A 1 298 ? 12.538 -13.284 2.249 1.00 97.00 298 LYS A CA 1
ATOM 2347 C C . LYS A 1 298 ? 11.265 -14.123 2.187 1.00 97.00 298 LYS A C 1
ATOM 2349 O O . LYS A 1 298 ? 11.060 -14.831 1.206 1.00 97.00 298 LYS A O 1
ATOM 2354 N N . ARG A 1 299 ? 10.390 -13.993 3.188 1.00 97.69 299 ARG A N 1
ATOM 2355 C CA . ARG A 1 299 ? 9.092 -14.667 3.226 1.00 97.69 299 ARG A CA 1
ATOM 2356 C C . ARG A 1 299 ? 8.178 -14.218 2.086 1.00 97.69 299 ARG A C 1
ATOM 2358 O O . ARG A 1 299 ? 7.609 -15.067 1.407 1.00 97.69 299 ARG A O 1
ATOM 2365 N N . ILE A 1 300 ? 8.096 -12.914 1.818 1.00 98.38 300 ILE A N 1
ATOM 2366 C CA . ILE A 1 300 ? 7.373 -12.359 0.663 1.00 98.38 300 ILE A CA 1
ATOM 2367 C C . ILE A 1 300 ? 7.906 -12.960 -0.647 1.00 98.38 300 ILE A C 1
ATOM 2369 O O . ILE A 1 300 ? 7.135 -13.463 -1.467 1.00 98.38 300 ILE A O 1
ATOM 2373 N N . GLN A 1 301 ? 9.228 -12.946 -0.831 1.00 96.31 301 GLN A N 1
ATOM 2374 C CA . GLN A 1 301 ? 9.867 -13.494 -2.025 1.00 96.31 301 GLN A CA 1
ATOM 2375 C C . GLN A 1 301 ? 9.571 -14.995 -2.185 1.00 96.31 301 GLN A C 1
ATOM 2377 O O . GLN A 1 301 ? 9.255 -15.452 -3.283 1.00 96.31 301 GLN A O 1
ATOM 2382 N N . GLU A 1 302 ? 9.621 -15.759 -1.093 1.00 95.62 302 GLU A N 1
ATOM 2383 C CA . GLU A 1 302 ? 9.339 -17.193 -1.077 1.00 95.62 302 GLU A CA 1
ATOM 2384 C C . GLU A 1 302 ? 7.904 -17.515 -1.513 1.00 95.62 302 GLU A C 1
ATOM 2386 O O . GLU A 1 302 ? 7.715 -18.395 -2.355 1.00 95.62 302 GLU A O 1
ATOM 2391 N N . ILE A 1 303 ? 6.895 -16.815 -0.983 1.00 97.00 303 ILE A N 1
ATOM 2392 C CA . ILE A 1 303 ? 5.495 -17.114 -1.321 1.00 97.00 303 ILE A CA 1
ATOM 2393 C C . ILE A 1 303 ? 5.157 -16.724 -2.765 1.00 97.00 303 ILE A C 1
ATOM 2395 O O . ILE A 1 303 ? 4.439 -17.460 -3.444 1.00 97.00 303 ILE A O 1
ATOM 2399 N N . ILE A 1 304 ? 5.716 -15.614 -3.263 1.00 96.31 304 ILE A N 1
ATOM 2400 C CA . ILE A 1 304 ? 5.543 -15.191 -4.659 1.00 96.31 304 ILE A CA 1
ATOM 2401 C C . ILE A 1 304 ? 6.206 -16.213 -5.581 1.00 96.31 304 ILE A C 1
ATOM 2403 O O . ILE A 1 304 ? 5.580 -16.659 -6.544 1.00 96.31 304 ILE A O 1
ATOM 2407 N N . ARG A 1 305 ? 7.433 -16.640 -5.252 1.00 94.31 305 ARG A N 1
ATOM 2408 C CA . ARG A 1 305 ? 8.139 -17.707 -5.969 1.00 94.31 305 ARG A CA 1
ATOM 2409 C C . ARG A 1 305 ? 7.327 -18.992 -6.011 1.00 94.31 305 ARG A C 1
ATOM 2411 O O . ARG A 1 305 ? 7.162 -19.566 -7.080 1.00 94.31 305 ARG A O 1
ATOM 2418 N N . GLY A 1 306 ? 6.792 -19.421 -4.868 1.00 92.62 306 GLY A N 1
ATOM 2419 C CA . GLY A 1 306 ? 6.001 -20.645 -4.763 1.00 92.62 306 GLY A CA 1
ATOM 2420 C C . GLY A 1 306 ? 4.830 -20.672 -5.747 1.00 92.62 306 GLY A C 1
ATOM 2421 O O . GLY A 1 306 ? 4.620 -21.677 -6.419 1.00 92.62 306 GLY A O 1
ATOM 2422 N N . VAL A 1 307 ? 4.116 -19.553 -5.902 1.00 93.12 307 VAL A N 1
ATOM 2423 C CA . VAL A 1 307 ? 3.023 -19.441 -6.882 1.00 93.12 307 VAL A CA 1
ATOM 2424 C C . VAL A 1 307 ? 3.553 -19.329 -8.311 1.00 93.12 307 VAL A C 1
ATOM 2426 O O . VAL A 1 307 ? 3.073 -20.049 -9.188 1.00 93.12 307 VAL A O 1
ATOM 2429 N N . ALA A 1 308 ? 4.550 -18.473 -8.555 1.00 91.75 308 ALA A N 1
ATOM 2430 C CA . ALA A 1 308 ? 5.116 -18.252 -9.888 1.00 91.75 308 ALA A CA 1
ATOM 2431 C C . ALA A 1 308 ? 5.675 -19.542 -10.505 1.00 91.75 308 ALA A C 1
ATOM 2433 O O . ALA A 1 308 ? 5.490 -19.791 -11.696 1.00 91.75 308 ALA A O 1
ATOM 2434 N N . GLU A 1 309 ? 6.330 -20.361 -9.684 1.00 89.38 309 GLU A N 1
ATOM 2435 C CA . GLU A 1 309 ? 7.059 -21.554 -10.113 1.00 89.38 309 GLU A CA 1
ATOM 2436 C C . GLU A 1 309 ? 6.219 -22.835 -10.037 1.00 89.38 309 GLU A C 1
ATOM 2438 O O . GLU A 1 309 ? 6.567 -23.825 -10.670 1.00 89.38 309 GLU A O 1
ATOM 2443 N N . SER A 1 310 ? 5.067 -22.817 -9.352 1.00 87.06 310 SER A N 1
ATOM 2444 C CA . SER A 1 310 ? 4.149 -23.970 -9.301 1.00 87.06 310 SER A CA 1
ATOM 2445 C C . SER A 1 310 ? 3.577 -24.386 -10.662 1.00 87.06 310 SER A C 1
ATOM 2447 O O . SER A 1 310 ? 3.201 -25.542 -10.832 1.00 87.06 310 SER A O 1
ATOM 2449 N N . ASN A 1 311 ? 3.522 -23.456 -11.621 1.00 73.62 311 ASN A N 1
ATOM 2450 C CA . ASN A 1 311 ? 2.966 -23.669 -12.962 1.00 73.62 311 ASN A CA 1
ATOM 2451 C C . ASN A 1 311 ? 4.031 -23.624 -14.066 1.00 73.62 311 ASN A C 1
ATOM 2453 O O . ASN A 1 311 ? 3.694 -23.566 -15.250 1.00 73.62 311 ASN A O 1
ATOM 2457 N N . LEU A 1 312 ? 5.312 -23.589 -13.696 1.00 78.88 312 LEU A N 1
ATOM 2458 C CA . LEU A 1 312 ? 6.381 -23.709 -14.675 1.00 78.88 312 LEU A CA 1
ATOM 2459 C C . LEU A 1 312 ? 6.435 -25.158 -15.161 1.00 78.88 312 LEU A C 1
ATOM 2461 O O . LEU A 1 312 ? 6.412 -26.087 -14.359 1.00 78.88 312 LEU A O 1
ATOM 2465 N N . GLY A 1 313 ? 6.475 -25.345 -16.482 1.00 72.38 313 GLY A N 1
ATOM 2466 C CA . GLY A 1 313 ? 6.781 -26.656 -17.048 1.00 72.38 313 GLY A CA 1
ATOM 2467 C C . GLY A 1 313 ? 8.183 -27.096 -16.627 1.00 72.38 313 GLY A C 1
ATOM 2468 O O . GLY A 1 313 ? 9.026 -26.245 -16.343 1.00 72.38 313 GLY A O 1
ATOM 2469 N N . ASP A 1 314 ? 8.435 -28.406 -16.634 1.00 74.31 314 ASP A N 1
ATOM 2470 C CA . ASP A 1 314 ? 9.701 -29.009 -16.180 1.00 74.31 314 ASP A CA 1
ATOM 2471 C C . ASP A 1 314 ? 10.952 -28.412 -16.866 1.00 74.31 314 ASP A C 1
ATOM 2473 O O . ASP A 1 314 ? 12.051 -28.452 -16.314 1.00 74.31 314 ASP A O 1
ATOM 2477 N N . ASP A 1 315 ? 10.780 -27.804 -18.044 1.00 71.12 315 ASP A N 1
ATOM 2478 C CA . ASP A 1 315 ? 11.840 -27.190 -18.847 1.00 71.12 315 ASP A CA 1
ATOM 2479 C C . ASP A 1 315 ? 12.143 -25.714 -18.509 1.00 71.12 315 ASP A C 1
ATOM 2481 O O . ASP A 1 315 ? 13.067 -25.128 -19.086 1.00 71.12 315 ASP A O 1
ATOM 2485 N N . VAL A 1 316 ? 11.381 -25.070 -17.614 1.00 71.00 316 VAL A N 1
ATOM 2486 C CA . VAL A 1 316 ? 11.590 -23.655 -17.259 1.00 71.00 316 VAL A CA 1
ATOM 2487 C C . VAL A 1 316 ? 12.339 -23.537 -15.936 1.00 71.00 316 VAL A C 1
ATOM 2489 O O . VAL A 1 316 ? 11.885 -23.990 -14.891 1.00 71.00 316 VAL A O 1
ATOM 2492 N N . LEU A 1 317 ? 13.496 -22.875 -15.979 1.00 78.75 317 LEU A N 1
ATOM 2493 C CA . LEU A 1 317 ? 14.342 -22.675 -14.806 1.00 78.75 317 LEU A CA 1
ATOM 2494 C C . LEU A 1 317 ? 13.739 -21.642 -13.833 1.00 78.75 317 LEU A C 1
ATOM 2496 O O . LEU A 1 317 ? 13.005 -20.741 -14.268 1.00 78.75 317 LEU A O 1
ATOM 2500 N N . PRO A 1 318 ? 14.111 -21.702 -12.537 1.00 80.62 318 PRO A N 1
ATOM 2501 C CA . PRO A 1 318 ? 13.756 -20.683 -11.552 1.00 80.62 318 PRO A CA 1
ATOM 2502 C C . PRO A 1 318 ? 14.086 -19.266 -12.028 1.00 80.62 318 PRO A C 1
ATOM 2504 O O . PRO A 1 318 ? 14.971 -19.061 -12.869 1.00 80.62 318 PRO A O 1
ATOM 2507 N N . TYR A 1 319 ? 13.374 -18.269 -11.498 1.00 81.31 319 TYR A N 1
ATOM 2508 C CA . TYR A 1 319 ? 13.534 -16.859 -11.908 1.00 81.31 319 TYR A CA 1
ATOM 2509 C C . TYR A 1 319 ? 13.266 -16.600 -13.408 1.00 81.31 319 TYR A C 1
ATOM 2511 O O . TYR A 1 319 ? 13.703 -15.584 -13.957 1.00 81.31 319 TYR A O 1
ATOM 2519 N N . ARG A 1 320 ? 12.579 -17.531 -14.094 1.00 82.25 320 ARG A N 1
ATOM 2520 C CA . ARG A 1 320 ? 12.380 -17.536 -15.557 1.00 82.25 320 ARG A CA 1
ATOM 2521 C C . ARG A 1 320 ? 13.689 -17.385 -16.339 1.00 82.25 320 ARG A C 1
ATOM 2523 O O . ARG A 1 320 ? 13.728 -16.767 -17.404 1.00 82.25 320 ARG A O 1
ATOM 2530 N N . MET A 1 321 ? 14.787 -17.918 -15.803 1.00 82.81 321 MET A N 1
ATOM 2531 C CA . MET A 1 321 ? 16.078 -17.847 -16.479 1.00 82.81 321 MET A CA 1
ATOM 2532 C C . MET A 1 321 ? 16.082 -18.730 -17.730 1.00 82.81 321 MET A C 1
ATOM 2534 O O . MET A 1 321 ? 15.577 -19.848 -17.738 1.00 82.81 321 MET A O 1
ATOM 2538 N N . SER A 1 322 ? 16.721 -18.250 -18.796 1.00 82.56 322 SER A N 1
ATOM 2539 C CA . SER A 1 322 ? 17.089 -19.106 -19.926 1.00 82.56 322 SER A CA 1
ATOM 2540 C C . SER A 1 322 ? 18.502 -19.657 -19.738 1.00 82.56 322 SER A C 1
ATOM 2542 O O . SER A 1 322 ? 19.338 -19.061 -19.054 1.00 82.56 322 SER A O 1
ATOM 2544 N N . THR A 1 323 ? 18.828 -20.754 -20.423 1.00 80.81 323 THR A N 1
ATOM 2545 C CA . THR A 1 323 ? 20.206 -21.278 -20.469 1.00 80.81 323 THR A CA 1
ATOM 2546 C C . THR A 1 323 ? 21.208 -20.236 -20.979 1.00 80.81 323 THR A C 1
ATOM 2548 O O . THR A 1 323 ? 22.365 -20.231 -20.559 1.00 80.81 323 THR A O 1
ATOM 2551 N N . ARG A 1 324 ? 20.767 -19.311 -21.847 1.00 83.88 324 ARG A N 1
ATOM 2552 C CA . ARG A 1 324 ? 21.557 -18.157 -22.306 1.00 83.88 324 ARG A CA 1
ATOM 2553 C C . ARG A 1 324 ? 21.869 -17.197 -21.152 1.00 83.88 324 ARG A C 1
ATOM 2555 O O . ARG A 1 324 ? 23.020 -16.791 -21.028 1.00 83.88 324 ARG A O 1
ATOM 2562 N N . ILE A 1 325 ? 20.890 -16.883 -20.300 1.00 85.00 325 ILE A N 1
ATOM 2563 C CA . ILE A 1 325 ? 21.076 -16.023 -19.117 1.00 85.00 325 ILE A CA 1
ATOM 2564 C C . ILE A 1 325 ? 22.017 -16.676 -18.103 1.00 85.00 325 ILE A C 1
ATOM 2566 O O . ILE A 1 325 ? 22.964 -16.027 -17.670 1.00 85.00 325 ILE A O 1
ATOM 2570 N N . LEU A 1 326 ? 21.841 -17.966 -17.796 1.00 81.62 326 LEU A N 1
ATOM 2571 C CA . LEU A 1 326 ? 22.745 -18.686 -16.886 1.00 81.62 326 LEU A CA 1
ATOM 2572 C C . LEU A 1 326 ? 24.208 -18.623 -17.345 1.00 81.62 326 LEU A C 1
ATOM 2574 O O . LEU A 1 326 ? 25.095 -18.299 -16.555 1.00 81.62 326 LEU A O 1
ATOM 2578 N N . LYS A 1 327 ? 24.452 -18.872 -18.640 1.00 81.44 327 LYS A N 1
ATOM 2579 C CA . LYS A 1 327 ? 25.792 -18.766 -19.242 1.00 81.44 327 LYS A CA 1
ATOM 2580 C C . LYS A 1 327 ? 26.352 -17.349 -19.127 1.00 81.44 327 LYS A C 1
ATOM 2582 O O . LYS A 1 327 ? 27.517 -17.170 -18.793 1.00 81.44 327 LYS A O 1
ATOM 2587 N N . ILE A 1 328 ? 25.520 -16.343 -19.389 1.00 84.12 328 ILE A N 1
ATOM 2588 C CA . ILE A 1 328 ? 25.893 -14.927 -19.322 1.00 84.12 328 ILE A CA 1
ATOM 2589 C C . ILE A 1 328 ? 26.245 -14.483 -17.901 1.00 84.12 328 ILE A C 1
ATOM 2591 O O . ILE A 1 328 ? 27.175 -13.694 -17.719 1.00 84.12 328 ILE A O 1
ATOM 2595 N N . LEU A 1 329 ? 25.519 -14.961 -16.894 1.00 80.81 329 LEU A N 1
ATOM 2596 C CA . LEU A 1 329 ? 25.789 -14.639 -15.494 1.00 80.81 329 LEU A CA 1
ATOM 2597 C C . LEU A 1 329 ? 27.032 -15.358 -14.956 1.00 80.81 329 LEU A C 1
ATOM 2599 O O . LEU A 1 329 ? 27.421 -15.110 -13.821 1.00 80.81 329 LEU A O 1
ATOM 2603 N N . ASN A 1 330 ? 27.669 -16.210 -15.770 1.00 77.62 330 ASN A N 1
ATOM 2604 C CA . ASN A 1 330 ? 28.758 -17.086 -15.354 1.00 77.62 330 ASN A CA 1
ATOM 2605 C C . ASN A 1 330 ? 28.383 -17.888 -14.098 1.00 77.62 330 ASN A C 1
ATOM 2607 O O . ASN A 1 330 ? 29.224 -18.149 -13.239 1.00 77.62 330 ASN A O 1
ATOM 2611 N N . TYR A 1 331 ? 27.096 -18.233 -13.975 1.00 67.00 331 TYR A N 1
ATOM 2612 C CA . TYR A 1 331 ? 26.623 -19.052 -12.872 1.00 67.00 331 TYR A CA 1
ATOM 2613 C C . TYR A 1 331 ? 27.285 -20.421 -13.043 1.00 67.00 331 TYR A C 1
ATOM 2615 O O . TYR A 1 331 ? 27.149 -20.990 -14.135 1.00 67.00 331 TYR A O 1
ATOM 2623 N N . PRO A 1 332 ? 28.041 -20.929 -12.049 1.00 56.72 332 PRO A N 1
ATOM 2624 C CA . PRO A 1 332 ? 28.801 -22.154 -12.216 1.00 56.72 332 PRO A CA 1
ATOM 2625 C C . PRO A 1 332 ? 27.839 -23.254 -12.646 1.00 56.72 332 PRO A C 1
ATOM 2627 O O . PRO A 1 332 ? 26.918 -23.633 -11.921 1.00 56.72 332 PRO A O 1
ATOM 2630 N N . SER A 1 333 ? 28.002 -23.712 -13.886 1.00 53.47 333 SER A N 1
ATOM 2631 C CA . SER A 1 333 ? 27.176 -24.772 -14.426 1.00 53.47 333 SER A CA 1
ATOM 2632 C C . SER A 1 333 ? 27.343 -25.975 -13.510 1.00 53.47 333 SER A C 1
ATOM 2634 O O . SER A 1 333 ? 28.457 -26.467 -13.353 1.00 53.47 333 SER A O 1
ATOM 2636 N N . THR A 1 334 ? 26.232 -26.444 -12.951 1.00 54.78 334 THR A N 1
ATOM 2637 C CA . THR A 1 334 ? 26.008 -27.717 -12.255 1.00 54.78 334 THR A CA 1
ATOM 2638 C C . THR A 1 334 ? 26.062 -27.756 -10.724 1.00 54.78 334 THR A C 1
ATOM 2640 O O . THR A 1 334 ? 25.018 -28.066 -10.179 1.00 54.78 334 THR A O 1
ATOM 2643 N N . VAL A 1 335 ? 27.122 -27.454 -9.970 1.00 53.09 335 VAL A N 1
ATOM 2644 C CA . VAL A 1 335 ? 27.118 -27.883 -8.542 1.00 53.09 335 VAL A CA 1
ATOM 2645 C C . VAL A 1 335 ? 26.166 -27.085 -7.636 1.00 53.09 335 VAL A C 1
ATOM 2647 O O . VAL A 1 335 ? 25.271 -27.690 -7.061 1.00 53.09 335 VAL A O 1
ATOM 2650 N N . ASP A 1 336 ? 26.263 -25.758 -7.550 1.00 49.72 336 ASP A N 1
ATOM 2651 C CA . ASP A 1 336 ? 25.418 -24.987 -6.616 1.00 49.72 336 ASP A CA 1
ATOM 2652 C C . ASP A 1 336 ? 23.944 -24.934 -7.043 1.00 49.72 336 ASP A C 1
ATOM 2654 O O . ASP A 1 336 ? 23.042 -24.941 -6.206 1.00 49.72 336 ASP A O 1
ATOM 2658 N N . LEU A 1 337 ? 23.680 -24.960 -8.356 1.00 50.28 337 LEU A N 1
ATOM 2659 C CA . LEU A 1 337 ? 22.322 -25.074 -8.889 1.00 50.28 337 LEU A CA 1
ATOM 2660 C C . LEU A 1 337 ? 21.739 -26.471 -8.613 1.00 50.28 337 LEU A C 1
ATOM 2662 O O . LEU A 1 337 ? 20.573 -26.569 -8.250 1.00 50.28 337 LEU A O 1
ATOM 2666 N N . LEU A 1 338 ? 22.529 -27.547 -8.738 1.00 50.84 338 LEU A N 1
ATOM 2667 C CA . LEU A 1 338 ? 22.087 -28.903 -8.389 1.00 50.84 338 LEU A CA 1
ATOM 2668 C C . LEU A 1 338 ? 21.945 -29.087 -6.879 1.00 50.84 338 LEU A C 1
ATOM 2670 O O . LEU A 1 338 ? 21.039 -29.799 -6.472 1.00 50.84 338 LEU A O 1
ATOM 2674 N N . VAL A 1 339 ? 22.774 -28.443 -6.054 1.00 56.28 339 VAL A N 1
ATOM 2675 C CA . VAL A 1 339 ? 22.613 -28.417 -4.591 1.00 56.28 339 VAL A CA 1
ATOM 2676 C C . VAL A 1 339 ? 21.329 -27.671 -4.228 1.00 56.28 339 VAL A C 1
ATOM 2678 O O . VAL A 1 339 ? 20.502 -28.218 -3.508 1.00 56.28 339 VAL A O 1
ATOM 2681 N N . GLY A 1 340 ? 21.076 -26.504 -4.829 1.00 52.16 340 GLY A N 1
ATOM 2682 C CA . GLY A 1 340 ? 19.820 -25.771 -4.654 1.00 52.16 340 GLY A CA 1
ATOM 2683 C C . GLY A 1 340 ? 18.585 -26.548 -5.133 1.00 52.16 340 GLY A C 1
ATOM 2684 O O . GLY A 1 340 ? 17.568 -26.567 -4.444 1.00 52.16 340 GLY A O 1
ATOM 2685 N N . ILE A 1 341 ? 18.664 -27.246 -6.273 1.00 52.72 341 ILE A N 1
ATOM 2686 C CA . ILE A 1 341 ? 17.587 -28.109 -6.796 1.00 52.72 341 ILE A CA 1
ATOM 2687 C C . ILE A 1 341 ? 17.416 -29.379 -5.938 1.00 52.72 341 ILE A C 1
ATOM 2689 O O . ILE A 1 341 ? 16.288 -29.835 -5.728 1.00 52.72 341 ILE A O 1
ATOM 2693 N N . ALA A 1 342 ? 18.501 -29.951 -5.410 1.00 47.56 342 ALA A N 1
ATOM 2694 C CA . ALA A 1 342 ? 18.468 -31.116 -4.527 1.00 47.56 342 ALA A CA 1
ATOM 2695 C C . ALA A 1 342 ? 17.876 -30.770 -3.153 1.00 47.56 342 ALA A C 1
ATOM 2697 O O . ALA A 1 342 ? 17.049 -31.529 -2.646 1.00 47.56 342 ALA A O 1
ATOM 2698 N N . ASP A 1 343 ? 18.213 -29.611 -2.589 1.00 49.44 343 ASP A N 1
ATOM 2699 C CA . ASP A 1 343 ? 17.620 -29.107 -1.347 1.00 49.44 343 ASP A CA 1
ATOM 2700 C C . ASP A 1 343 ? 16.145 -28.722 -1.547 1.00 49.44 343 ASP A C 1
ATOM 2702 O O . ASP A 1 343 ? 15.294 -29.043 -0.715 1.00 49.44 343 ASP A O 1
ATOM 2706 N N . PHE A 1 344 ? 15.799 -28.149 -2.706 1.00 46.28 344 PHE A N 1
ATOM 2707 C CA . PHE A 1 344 ? 14.407 -27.906 -3.102 1.00 46.28 344 PHE A CA 1
ATOM 2708 C C . PHE A 1 344 ? 13.597 -29.207 -3.237 1.00 46.28 344 PHE A C 1
ATOM 2710 O O . PHE A 1 344 ? 12.431 -29.261 -2.842 1.00 46.28 344 PHE A O 1
ATOM 2717 N N . SER A 1 345 ? 14.213 -30.278 -3.743 1.00 44.19 345 SER A N 1
ATOM 2718 C CA . SER A 1 345 ? 13.578 -31.597 -3.863 1.00 44.19 345 SER A CA 1
ATOM 2719 C C . SER A 1 345 ? 13.445 -32.308 -2.512 1.00 44.19 345 SER A C 1
ATOM 2721 O O . SER A 1 345 ? 12.451 -32.994 -2.278 1.00 44.19 345 SER A O 1
ATOM 2723 N N . ARG A 1 346 ? 14.392 -32.106 -1.586 1.00 46.28 346 ARG A N 1
ATOM 2724 C CA . ARG A 1 346 ? 14.340 -32.656 -0.218 1.00 46.28 346 ARG A CA 1
ATOM 2725 C C . ARG A 1 346 ? 13.253 -32.014 0.642 1.00 46.28 346 ARG A C 1
ATOM 2727 O O . ARG A 1 346 ? 12.616 -32.717 1.425 1.00 46.28 346 ARG A O 1
ATOM 2734 N N . ASN A 1 347 ? 12.957 -30.732 0.436 1.00 44.66 347 ASN A N 1
ATOM 2735 C CA . ASN A 1 347 ? 11.886 -30.027 1.155 1.00 44.66 347 ASN A CA 1
ATOM 2736 C C . ASN A 1 347 ? 10.464 -30.382 0.673 1.00 44.66 347 ASN A C 1
ATOM 2738 O O . ASN A 1 347 ? 9.488 -29.934 1.273 1.00 44.66 347 ASN A O 1
ATOM 2742 N N . LYS A 1 348 ? 10.327 -31.209 -0.375 1.00 42.59 348 LYS A N 1
ATOM 2743 C CA . LYS A 1 348 ? 9.048 -31.807 -0.804 1.00 42.59 348 LYS A CA 1
ATOM 2744 C C . LYS A 1 348 ? 8.779 -33.185 -0.189 1.00 42.59 348 LYS A C 1
ATOM 2746 O O . LYS A 1 348 ? 7.733 -33.770 -0.464 1.00 42.59 348 LYS A O 1
ATOM 2751 N N . THR A 1 349 ? 9.686 -33.718 0.631 1.00 40.03 349 THR A N 1
ATOM 2752 C CA . THR A 1 349 ? 9.449 -34.997 1.310 1.00 40.03 349 THR A CA 1
ATOM 2753 C C . THR A 1 349 ? 8.453 -34.776 2.455 1.00 40.03 349 THR A C 1
ATOM 2755 O O . THR A 1 349 ? 8.698 -33.903 3.292 1.00 40.03 349 THR A O 1
ATOM 2758 N N . PRO A 1 350 ? 7.345 -35.537 2.539 1.00 41.19 350 PRO A N 1
ATOM 2759 C CA . PRO A 1 350 ? 6.532 -35.569 3.749 1.00 41.19 350 PRO A CA 1
ATOM 2760 C C . PRO A 1 350 ? 7.428 -35.941 4.939 1.00 41.19 350 PRO A C 1
ATOM 2762 O O . PRO A 1 350 ? 8.411 -36.666 4.742 1.00 41.19 350 PRO A O 1
ATOM 2765 N N . PRO A 1 351 ? 7.126 -35.475 6.165 1.00 35.75 351 PRO A N 1
ATOM 2766 C CA . PRO A 1 351 ? 7.896 -35.880 7.332 1.00 35.75 351 PRO A CA 1
ATOM 2767 C C . PRO A 1 351 ? 7.938 -37.414 7.377 1.00 35.75 351 PRO A C 1
ATOM 2769 O O . PRO A 1 351 ? 6.913 -38.040 7.089 1.00 35.75 351 PRO A O 1
ATOM 2772 N N . PRO A 1 352 ? 9.090 -38.031 7.696 1.00 36.75 352 PRO A N 1
ATOM 2773 C CA . PRO A 1 352 ? 9.161 -39.478 7.792 1.00 36.75 352 PRO A CA 1
ATOM 2774 C C . PRO A 1 352 ? 8.085 -39.934 8.774 1.00 36.75 352 PRO A C 1
ATOM 2776 O O . PRO A 1 352 ? 8.030 -39.445 9.908 1.00 36.75 352 PRO A O 1
ATOM 2779 N N . GLU A 1 353 ? 7.208 -40.832 8.318 1.00 39.62 353 GLU A N 1
ATOM 2780 C CA . GLU A 1 353 ? 6.279 -41.532 9.193 1.00 39.62 353 GLU A CA 1
ATOM 2781 C C . GLU A 1 353 ? 7.111 -42.119 10.332 1.00 39.62 353 GLU A C 1
ATOM 2783 O O . GLU A 1 353 ? 7.951 -42.999 10.129 1.00 39.62 353 GLU A O 1
ATOM 2788 N N . ARG A 1 354 ? 6.935 -41.567 11.537 1.00 37.91 354 ARG A N 1
ATOM 2789 C CA . ARG A 1 354 ? 7.496 -42.149 12.750 1.00 37.91 354 ARG A CA 1
ATOM 2790 C C . ARG A 1 354 ? 6.829 -43.502 12.917 1.00 37.91 354 ARG A C 1
ATOM 2792 O O . ARG A 1 354 ? 5.735 -43.597 13.468 1.00 37.91 354 ARG A O 1
ATOM 2799 N N . GLY A 1 355 ? 7.506 -44.530 12.420 1.00 35.09 355 GLY A N 1
ATOM 2800 C CA . GLY A 1 355 ? 7.219 -45.912 12.737 1.00 35.09 355 GLY A CA 1
ATOM 2801 C C . GLY A 1 355 ? 7.157 -46.051 14.251 1.00 35.09 355 GLY A C 1
ATOM 2802 O O . GLY A 1 355 ? 8.149 -45.862 14.954 1.00 35.09 355 GLY A O 1
ATOM 2803 N N . HIS A 1 356 ? 5.962 -46.345 14.748 1.00 43.03 356 HIS A N 1
ATOM 2804 C CA . HIS A 1 356 ? 5.793 -46.927 16.061 1.00 43.03 356 HIS A CA 1
ATOM 2805 C C . HIS A 1 356 ? 6.531 -48.263 16.085 1.00 43.03 356 HIS A C 1
ATOM 2807 O O . HIS A 1 356 ? 6.108 -49.208 15.431 1.00 43.03 356 HIS A O 1
ATOM 2813 N N . ASN A 1 357 ? 7.599 -48.339 16.870 1.00 36.59 357 ASN A N 1
ATOM 2814 C CA . ASN A 1 357 ? 7.977 -49.564 17.555 1.00 36.59 357 ASN A CA 1
ATOM 2815 C C . ASN A 1 357 ? 8.472 -49.185 18.947 1.00 36.59 357 ASN A C 1
ATOM 2817 O O . ASN A 1 357 ? 9.395 -48.389 19.103 1.00 36.59 357 ASN A O 1
ATOM 2821 N N . GLY A 1 358 ? 7.753 -49.693 19.943 1.00 36.25 358 GLY A N 1
ATOM 2822 C CA . GLY A 1 358 ? 8.070 -49.537 21.350 1.00 36.25 358 GLY A CA 1
ATOM 2823 C C . GLY A 1 358 ? 8.981 -50.642 21.878 1.00 36.25 358 GLY A C 1
ATOM 2824 O O . GLY A 1 358 ? 9.320 -51.582 21.161 1.00 36.25 358 GLY A O 1
ATOM 2825 N N . ASN A 1 359 ? 9.229 -50.512 23.185 1.00 34.56 359 ASN A N 1
ATOM 2826 C CA . ASN A 1 359 ? 9.913 -51.421 24.110 1.00 34.56 359 ASN A CA 1
ATOM 2827 C C . ASN A 1 359 ? 11.436 -51.527 23.927 1.00 34.56 359 ASN A C 1
ATOM 2829 O O . ASN A 1 359 ? 11.927 -51.609 22.815 1.00 34.56 359 ASN A O 1
ATOM 2833 N N . SER A 1 360 ? 12.263 -51.579 24.968 1.00 38.62 360 SER A N 1
ATOM 2834 C CA . SER A 1 360 ? 12.102 -51.560 26.431 1.00 38.62 360 SER A CA 1
ATOM 2835 C C . SER A 1 360 ? 13.522 -51.605 27.034 1.00 38.62 360 SER A C 1
ATOM 2837 O O . SER A 1 360 ? 14.458 -51.934 26.317 1.00 38.62 360 SER A O 1
ATOM 2839 N N . GLU A 1 361 ? 13.625 -51.402 28.354 1.00 36.41 361 GLU A N 1
ATOM 2840 C CA . GLU A 1 361 ? 14.778 -51.692 29.244 1.00 36.41 361 GLU A CA 1
ATOM 2841 C C . GLU A 1 361 ? 15.777 -50.526 29.415 1.00 36.41 361 GLU A C 1
ATOM 2843 O O . GLU A 1 361 ? 16.388 -50.080 28.458 1.00 36.41 361 GLU A O 1
ATOM 2848 N N . LYS A 1 362 ? 15.853 -49.821 30.558 1.00 42.16 362 LYS A N 1
ATOM 2849 C CA . LYS A 1 362 ? 16.111 -50.205 31.967 1.00 42.16 362 LYS A CA 1
ATOM 2850 C C . LYS A 1 362 ? 17.588 -50.555 32.204 1.00 42.16 362 LYS A C 1
ATOM 2852 O O . LYS A 1 362 ? 17.979 -51.666 31.869 1.00 42.16 362 LYS A O 1
ATOM 2857 N N . ARG A 1 363 ? 18.326 -49.640 32.859 1.00 34.25 363 ARG A N 1
ATOM 2858 C CA . ARG A 1 363 ? 19.343 -49.809 33.938 1.00 34.25 363 ARG A CA 1
ATOM 2859 C C . ARG A 1 363 ? 20.276 -48.574 33.989 1.00 34.25 363 ARG A C 1
ATOM 2861 O O . ARG A 1 363 ? 20.572 -48.053 32.923 1.00 34.25 363 ARG A O 1
ATOM 2868 N N . LEU A 1 364 ? 20.410 -47.935 35.166 1.00 39.78 364 LEU A N 1
ATOM 2869 C CA . LEU A 1 364 ? 21.552 -47.994 36.125 1.00 39.78 364 LEU A CA 1
ATOM 2870 C C . LEU A 1 364 ? 22.825 -47.378 35.521 1.00 39.78 364 LEU A C 1
ATOM 2872 O O . LEU A 1 364 ? 23.110 -47.668 34.367 1.00 39.78 364 LEU A O 1
ATOM 2876 N N . ASP A 1 365 ? 23.676 -46.607 36.175 1.00 40.38 365 ASP A N 1
ATOM 2877 C CA . ASP A 1 365 ? 23.824 -45.991 37.498 1.00 40.38 365 ASP A CA 1
ATOM 2878 C C . ASP A 1 365 ? 25.020 -45.001 37.314 1.00 40.38 365 ASP A C 1
ATOM 2880 O O . ASP A 1 365 ? 25.637 -44.987 36.243 1.00 40.38 365 ASP A O 1
ATOM 2884 N N . ASP A 1 366 ? 25.341 -44.252 38.370 1.00 42.00 366 ASP A N 1
ATOM 2885 C CA . ASP A 1 366 ? 26.700 -43.831 38.764 1.00 42.00 366 ASP A CA 1
ATOM 2886 C C . ASP A 1 366 ? 27.323 -42.504 38.251 1.00 42.00 366 ASP A C 1
ATOM 2888 O O . ASP A 1 366 ? 27.596 -42.305 37.064 1.00 42.00 366 ASP A O 1
ATOM 2892 N N . ASP A 1 367 ? 27.584 -41.672 39.274 1.00 46.91 367 ASP A N 1
ATOM 2893 C CA . ASP A 1 367 ? 28.829 -40.957 39.620 1.00 46.91 367 ASP A CA 1
ATOM 2894 C C . ASP A 1 367 ? 29.128 -39.634 38.889 1.00 46.91 367 ASP A C 1
ATOM 2896 O O . ASP A 1 367 ? 29.246 -39.559 37.667 1.00 46.91 367 ASP A O 1
ATOM 2900 N N . ASP A 1 368 ? 29.000 -38.507 39.599 1.00 45.59 368 ASP A N 1
ATOM 2901 C CA . ASP A 1 368 ? 30.006 -37.866 40.479 1.00 45.59 368 ASP A CA 1
ATOM 2902 C C . ASP A 1 368 ? 30.961 -36.993 39.652 1.00 45.59 368 ASP A C 1
ATOM 2904 O O . ASP A 1 368 ? 31.705 -37.485 38.810 1.00 45.59 368 ASP A O 1
ATOM 2908 N N . ASP A 1 369 ? 30.917 -35.678 39.874 1.00 54.28 369 ASP A N 1
ATOM 2909 C CA . ASP A 1 369 ? 32.108 -34.971 40.351 1.00 54.28 369 ASP A CA 1
ATOM 2910 C C . ASP A 1 369 ? 31.781 -33.512 40.688 1.00 54.28 369 ASP A C 1
ATOM 2912 O O . ASP A 1 369 ? 31.325 -32.713 39.862 1.00 54.28 369 ASP A O 1
ATOM 2916 N N . ASP A 1 370 ? 32.047 -33.230 41.957 1.00 49.84 370 ASP A N 1
ATOM 2917 C CA . ASP A 1 370 ? 32.125 -31.944 42.621 1.00 49.84 370 ASP A CA 1
ATOM 2918 C C . ASP A 1 370 ? 33.163 -31.026 41.968 1.00 49.84 370 ASP A C 1
ATOM 2920 O O . ASP A 1 370 ? 34.218 -31.473 41.515 1.00 49.84 370 ASP A O 1
ATOM 2924 N N . SER A 1 371 ? 32.916 -29.718 42.011 1.00 57.06 371 SER A N 1
ATOM 2925 C CA . SER A 1 371 ? 33.964 -28.696 42.130 1.00 57.06 371 SER A CA 1
ATOM 2926 C C . SER A 1 371 ? 33.319 -27.389 42.575 1.00 57.06 371 SER A C 1
ATOM 2928 O O . SER A 1 371 ? 32.862 -26.589 41.755 1.00 57.06 371 SER A O 1
ATOM 2930 N N . ASP A 1 372 ? 33.282 -27.220 43.890 1.00 51.06 372 ASP A N 1
ATOM 2931 C CA . ASP A 1 372 ? 33.218 -25.934 44.570 1.00 51.06 372 ASP A CA 1
ATOM 2932 C C . ASP A 1 372 ? 34.398 -25.049 44.130 1.00 51.06 372 ASP A C 1
ATOM 2934 O O . ASP A 1 372 ? 35.520 -25.541 43.985 1.00 51.06 372 ASP A O 1
ATOM 2938 N N . ASP A 1 373 ? 34.169 -23.746 43.962 1.00 57.72 373 ASP A N 1
ATOM 2939 C CA . ASP A 1 373 ? 35.186 -22.762 44.339 1.00 57.72 373 ASP A CA 1
ATOM 2940 C C . ASP A 1 373 ? 34.506 -21.473 44.800 1.00 57.72 373 ASP A C 1
ATOM 2942 O O . ASP A 1 373 ? 33.773 -20.806 44.059 1.00 57.72 373 ASP A O 1
ATOM 2946 N N . ASP A 1 374 ? 34.747 -21.199 46.073 1.00 55.59 374 ASP A N 1
ATOM 2947 C CA . ASP A 1 374 ? 34.327 -20.050 46.845 1.00 55.59 374 ASP A CA 1
ATOM 2948 C C . ASP A 1 374 ? 35.089 -18.798 46.396 1.00 55.59 374 ASP A C 1
ATOM 2950 O O . ASP A 1 374 ? 36.291 -18.823 46.124 1.00 55.59 374 ASP A O 1
ATOM 2954 N N . SER A 1 375 ? 34.424 -17.647 46.394 1.00 57.88 375 SER A N 1
ATOM 2955 C CA . SER A 1 375 ? 35.104 -16.373 46.637 1.00 57.88 375 SER A CA 1
ATOM 2956 C C . SER A 1 375 ? 34.122 -15.402 47.268 1.00 57.88 375 SER A C 1
ATOM 2958 O O . SER A 1 375 ? 33.307 -14.779 46.585 1.00 57.88 375 SER A O 1
ATOM 2960 N N . ASP A 1 376 ? 34.234 -15.310 48.585 1.00 52.41 376 ASP A N 1
ATOM 2961 C CA . ASP A 1 376 ? 33.775 -14.202 49.404 1.00 52.41 376 ASP A CA 1
ATOM 2962 C C . ASP A 1 376 ? 34.327 -12.872 48.861 1.00 52.41 376 ASP A C 1
ATOM 2964 O O . ASP A 1 376 ? 35.518 -12.771 48.551 1.00 52.41 376 ASP A O 1
ATOM 2968 N N . ASP A 1 377 ? 33.491 -11.837 48.797 1.00 56.66 377 ASP A N 1
ATOM 2969 C CA . ASP A 1 377 ? 33.967 -10.491 49.113 1.00 56.66 377 ASP A CA 1
ATOM 2970 C C . ASP A 1 377 ? 32.851 -9.696 49.788 1.00 56.66 377 ASP A C 1
ATOM 2972 O O . ASP A 1 377 ? 31.744 -9.524 49.265 1.00 56.66 377 ASP A O 1
ATOM 2976 N N . ASP A 1 378 ? 33.193 -9.275 50.995 1.00 53.47 378 ASP A N 1
ATOM 2977 C CA . ASP A 1 378 ? 32.406 -8.526 51.945 1.00 53.47 378 ASP A CA 1
ATOM 2978 C C . ASP A 1 378 ? 32.226 -7.083 51.458 1.00 53.47 378 ASP A C 1
ATOM 2980 O O . ASP A 1 378 ? 33.174 -6.399 51.064 1.00 53.47 378 ASP A O 1
ATOM 2984 N N . SER A 1 379 ? 31.013 -6.546 51.556 1.00 57.03 379 SER A N 1
ATOM 2985 C CA . SER A 1 379 ? 30.856 -5.109 51.796 1.00 57.03 379 SER A CA 1
ATOM 2986 C C . SER A 1 379 ? 29.602 -4.868 52.616 1.00 57.03 379 SER A C 1
ATOM 2988 O O . SER A 1 379 ? 28.482 -4.890 52.106 1.00 57.03 379 SER A O 1
ATOM 2990 N N . ASP A 1 380 ? 29.842 -4.641 53.900 1.00 54.00 380 ASP A N 1
ATOM 2991 C CA . ASP A 1 380 ? 28.953 -3.947 54.814 1.00 54.00 380 ASP A CA 1
ATOM 2992 C C . ASP A 1 380 ? 28.514 -2.603 54.204 1.00 54.00 380 ASP A C 1
ATOM 2994 O O . ASP A 1 380 ? 29.362 -1.801 53.802 1.00 54.00 380 ASP A O 1
ATOM 2998 N N . ASP A 1 381 ? 27.212 -2.320 54.191 1.00 51.84 381 ASP A N 1
ATOM 2999 C CA . ASP A 1 381 ? 26.756 -0.955 54.449 1.00 51.84 381 ASP A CA 1
ATOM 3000 C C . ASP A 1 381 ? 25.395 -0.979 55.150 1.00 51.84 381 ASP A C 1
ATOM 3002 O O . ASP A 1 381 ? 24.378 -1.430 54.615 1.00 51.84 381 ASP A O 1
ATOM 3006 N N . ASP A 1 382 ? 25.446 -0.519 56.393 1.00 50.38 382 ASP A N 1
ATOM 3007 C CA . ASP A 1 382 ? 24.342 -0.307 57.308 1.00 50.38 382 ASP A CA 1
ATOM 3008 C C . ASP A 1 382 ? 23.505 0.898 56.856 1.00 50.38 382 ASP A C 1
ATOM 3010 O O . ASP A 1 382 ? 24.018 1.999 56.651 1.00 50.38 382 ASP A O 1
ATOM 3014 N N . SER A 1 383 ? 22.184 0.745 56.792 1.00 55.78 383 SER A N 1
ATOM 3015 C CA . SER A 1 383 ? 21.260 1.827 57.168 1.00 55.78 383 SER A CA 1
ATOM 3016 C C . SER A 1 383 ? 19.858 1.273 57.423 1.00 55.78 383 SER A C 1
ATOM 3018 O O . SER A 1 383 ? 19.098 0.998 56.496 1.00 55.78 383 SER A O 1
ATOM 3020 N N . ASP A 1 384 ? 19.564 1.053 58.706 1.00 47.41 384 ASP A N 1
ATOM 3021 C CA . ASP A 1 384 ? 18.476 1.696 59.461 1.00 47.41 384 ASP A CA 1
ATOM 3022 C C . ASP A 1 384 ? 17.335 2.277 58.599 1.00 47.41 384 ASP A C 1
ATOM 3024 O O . ASP A 1 384 ? 17.540 3.174 57.785 1.00 47.41 384 ASP A O 1
ATOM 3028 N N . ASP A 1 385 ? 16.124 1.733 58.681 1.00 44.72 385 ASP A N 1
ATOM 3029 C CA . ASP A 1 385 ? 15.123 2.014 59.729 1.00 44.72 385 ASP A CA 1
ATOM 3030 C C . ASP A 1 385 ? 13.996 2.815 59.069 1.00 44.72 385 ASP A C 1
ATOM 3032 O O . ASP A 1 385 ? 14.207 3.933 58.614 1.00 44.72 385 ASP A O 1
ATOM 3036 N N . ASP A 1 386 ? 12.838 2.179 58.898 1.00 48.59 386 ASP A N 1
ATOM 3037 C CA . ASP A 1 386 ? 11.543 2.793 59.195 1.00 48.59 386 ASP A CA 1
ATOM 3038 C C . ASP A 1 386 ? 10.427 1.761 58.964 1.00 48.59 386 ASP A C 1
ATOM 3040 O O . ASP A 1 386 ? 10.017 1.412 57.855 1.00 48.59 386 ASP A O 1
ATOM 3044 N N . SER A 1 387 ? 9.987 1.242 60.104 1.00 47.19 387 SER A N 1
ATOM 3045 C CA . SER A 1 387 ? 8.661 0.716 60.416 1.00 47.19 387 SER A CA 1
ATOM 3046 C C . SER A 1 387 ? 7.498 1.466 59.759 1.00 47.19 387 SER A C 1
ATOM 3048 O O . SER A 1 387 ? 7.469 2.685 59.814 1.00 47.19 387 SER A O 1
ATOM 3050 N N . ASP A 1 388 ? 6.523 0.694 59.268 1.00 44.81 388 ASP A N 1
ATOM 3051 C CA . ASP A 1 388 ? 5.063 0.919 59.305 1.00 44.81 388 ASP A CA 1
ATOM 3052 C C . ASP A 1 388 ? 4.439 -0.383 58.742 1.00 44.81 388 ASP A C 1
ATOM 3054 O O . ASP A 1 388 ? 4.530 -0.677 57.551 1.00 44.81 388 ASP A O 1
ATOM 3058 N N . ASP A 1 389 ? 4.076 -1.383 59.548 1.00 48.38 389 ASP A N 1
ATOM 3059 C CA . ASP A 1 389 ? 2.830 -1.462 60.329 1.00 48.38 389 ASP A CA 1
ATOM 3060 C C . ASP A 1 389 ? 1.632 -0.821 59.612 1.00 48.38 389 ASP A C 1
ATOM 3062 O O . ASP A 1 389 ? 1.415 0.377 59.726 1.00 48.38 389 ASP A O 1
ATOM 3066 N N . ASP A 1 390 ? 0.876 -1.616 58.844 1.00 41.59 390 ASP A N 1
ATOM 3067 C CA . ASP A 1 390 ? -0.585 -1.644 58.989 1.00 41.59 390 ASP A CA 1
ATOM 3068 C C . ASP A 1 390 ? -1.280 -2.665 58.064 1.00 41.59 390 ASP A C 1
ATOM 3070 O O . ASP A 1 390 ? -1.362 -2.529 56.844 1.00 41.59 390 ASP A O 1
ATOM 3074 N N . SER A 1 391 ? -1.955 -3.596 58.736 1.00 44.00 391 SER A N 1
ATOM 3075 C CA . SER A 1 391 ? -3.312 -4.081 58.454 1.00 44.00 391 SER A CA 1
ATOM 3076 C C . SER A 1 391 ? -3.598 -5.001 57.255 1.00 44.00 391 SER A C 1
ATOM 3078 O O . SER A 1 391 ? -3.703 -4.610 56.093 1.00 44.00 391 SER A O 1
ATOM 3080 N N . ASP A 1 392 ? -3.916 -6.237 57.643 1.00 42.38 392 ASP A N 1
ATOM 3081 C CA . ASP A 1 392 ? -4.939 -7.106 57.069 1.00 42.38 392 ASP A CA 1
ATOM 3082 C C . ASP A 1 392 ? -6.117 -6.344 56.434 1.00 42.38 392 ASP A C 1
ATOM 3084 O O . ASP A 1 392 ? -6.882 -5.658 57.117 1.00 42.38 392 ASP A O 1
ATOM 3088 N N . TYR A 1 393 ? -6.341 -6.577 55.140 1.00 40.75 393 TYR A N 1
ATOM 3089 C CA . TYR A 1 393 ? -7.674 -6.509 54.551 1.00 40.75 393 TYR A CA 1
ATOM 3090 C C . TYR A 1 393 ? -7.901 -7.696 53.621 1.00 40.75 393 TYR A C 1
ATOM 3092 O O . TYR A 1 393 ? -7.370 -7.773 52.513 1.00 40.75 393 TYR A O 1
ATOM 3100 N N . ASP A 1 394 ? -8.770 -8.587 54.093 1.00 42.12 394 ASP A N 1
ATOM 3101 C CA . ASP A 1 394 ? -9.507 -9.562 53.306 1.00 42.12 394 ASP A CA 1
ATOM 3102 C C . ASP A 1 394 ? -10.075 -8.932 52.028 1.00 42.12 394 ASP A C 1
ATOM 3104 O O . ASP A 1 394 ? -10.845 -7.962 52.070 1.00 42.12 394 ASP A O 1
ATOM 3108 N N . ARG A 1 395 ? -9.775 -9.534 50.876 1.00 34.84 395 ARG A N 1
ATOM 3109 C CA . ARG A 1 395 ? -10.583 -9.335 49.674 1.00 34.84 395 ARG A CA 1
ATOM 3110 C C . ARG A 1 395 ? -10.628 -10.587 48.812 1.00 34.84 395 ARG A C 1
ATOM 3112 O O . ARG A 1 395 ? -9.988 -10.689 47.772 1.00 34.84 395 ARG A O 1
ATOM 3119 N N . GLU A 1 396 ? -11.454 -11.524 49.257 1.00 38.94 396 GLU A N 1
ATOM 3120 C CA . GLU A 1 396 ? -12.054 -12.538 48.397 1.00 38.94 396 GLU A CA 1
ATOM 3121 C C . GLU A 1 396 ? -12.972 -11.886 47.338 1.00 38.94 396 GLU A C 1
ATOM 3123 O O . GLU A 1 396 ? -13.597 -10.848 47.574 1.00 38.94 396 GLU A O 1
ATOM 3128 N N . ASN A 1 397 ? -13.096 -12.574 46.199 1.00 42.19 397 ASN A N 1
ATOM 3129 C CA . ASN A 1 397 ? -14.003 -12.351 45.064 1.00 42.19 397 ASN A CA 1
ATOM 3130 C C . ASN A 1 397 ? -13.653 -11.250 44.048 1.00 42.19 397 ASN A C 1
ATOM 3132 O O . ASN A 1 397 ? -14.210 -10.152 44.100 1.00 42.19 397 ASN A O 1
ATOM 3136 N N . SER A 1 398 ? -12.907 -11.631 42.997 1.00 40.69 398 SER A N 1
ATOM 3137 C CA . SER A 1 398 ? -13.330 -11.403 41.597 1.00 40.69 398 SER A CA 1
ATOM 3138 C C . SER A 1 398 ? -12.439 -12.107 40.549 1.00 40.69 398 SER A C 1
ATOM 3140 O O . SER A 1 398 ? -11.908 -11.434 39.669 1.00 40.69 398 SER A O 1
ATOM 3142 N N . ASP A 1 399 ? -12.299 -13.438 40.586 1.00 37.00 399 ASP A N 1
ATOM 3143 C CA . ASP A 1 399 ? -11.471 -14.172 39.598 1.00 37.00 399 ASP A CA 1
ATOM 3144 C C . ASP A 1 399 ? -12.257 -14.985 38.550 1.00 37.00 399 ASP A C 1
ATOM 3146 O O . ASP A 1 399 ? -11.711 -15.366 37.515 1.00 37.00 399 ASP A O 1
ATOM 3150 N N . GLU A 1 400 ? -13.572 -15.157 38.701 1.00 42.34 400 GLU A N 1
ATOM 3151 C CA . GLU A 1 400 ? -14.323 -16.090 37.839 1.00 42.34 400 GLU A CA 1
ATOM 3152 C C . GLU A 1 400 ? -14.551 -15.616 36.386 1.00 42.34 400 GLU A C 1
ATOM 3154 O O . GLU A 1 400 ? -14.883 -16.425 35.527 1.00 42.34 400 GLU A O 1
ATOM 3159 N N . ALA A 1 401 ? -14.336 -14.337 36.049 1.00 43.84 401 ALA A N 1
ATOM 3160 C CA . ALA A 1 401 ? -14.535 -13.840 34.676 1.00 43.84 401 ALA A CA 1
ATOM 3161 C C . ALA A 1 401 ? -13.249 -13.791 33.820 1.00 43.84 401 ALA A C 1
ATOM 3163 O O . ALA A 1 401 ? -13.323 -13.575 32.607 1.00 43.84 401 ALA A O 1
ATOM 3164 N N . ASN A 1 402 ? -12.070 -13.964 34.429 1.00 47.06 402 ASN A N 1
ATOM 3165 C CA . ASN A 1 402 ? -10.772 -13.873 33.745 1.00 47.06 402 ASN A CA 1
ATOM 3166 C C . ASN A 1 402 ? -10.178 -15.262 33.453 1.00 47.06 402 ASN A C 1
ATOM 3168 O O . ASN A 1 402 ? -9.462 -15.434 32.463 1.00 47.06 402 ASN A O 1
ATOM 3172 N N . GLU A 1 403 ? -10.538 -16.273 34.248 1.00 46.62 403 GLU A N 1
ATOM 3173 C CA . GLU A 1 403 ? -10.112 -17.654 34.017 1.00 46.62 403 GLU A CA 1
ATOM 3174 C C . GLU A 1 403 ? -10.661 -18.224 32.706 1.00 46.62 403 GLU A C 1
ATOM 3176 O O . GLU A 1 403 ? -9.910 -18.863 31.977 1.00 46.62 403 GLU A O 1
ATOM 3181 N N . ASP A 1 404 ? -11.905 -17.927 32.321 1.00 46.22 404 ASP A N 1
ATOM 3182 C CA . ASP A 1 404 ? -12.489 -18.444 31.072 1.00 46.22 404 ASP A CA 1
ATOM 3183 C C . ASP A 1 404 ? -11.794 -17.898 29.813 1.00 46.22 404 ASP A C 1
ATOM 3185 O O . ASP A 1 404 ? -11.602 -18.624 28.833 1.00 46.22 404 ASP A O 1
ATOM 3189 N N . LEU A 1 405 ? -11.343 -16.638 29.836 1.00 44.28 405 LEU A N 1
ATOM 3190 C CA . LEU A 1 405 ? -10.593 -16.044 28.727 1.00 44.28 405 LEU A CA 1
ATOM 3191 C C . LEU A 1 405 ? -9.153 -16.573 28.681 1.00 44.28 405 LEU A C 1
ATOM 3193 O O . LEU A 1 405 ? -8.644 -16.881 27.600 1.00 44.28 405 LEU A O 1
ATOM 3197 N N . GLN A 1 406 ? -8.503 -16.727 29.838 1.00 46.56 406 GLN A N 1
ATOM 3198 C CA . GLN A 1 406 ? -7.167 -17.322 29.918 1.00 46.56 406 GLN A CA 1
ATOM 3199 C C . GLN A 1 406 ? -7.183 -18.805 29.526 1.00 46.56 406 GLN A C 1
ATOM 3201 O O . GLN A 1 406 ? -6.309 -19.240 28.774 1.00 46.56 406 GLN A O 1
ATOM 3206 N N . LYS A 1 407 ? -8.215 -19.552 29.923 1.00 50.22 407 LYS A N 1
ATOM 3207 C CA . LYS A 1 407 ? -8.440 -20.960 29.580 1.00 50.22 407 LYS A CA 1
ATOM 3208 C C . LYS A 1 407 ? -8.773 -21.138 28.103 1.00 50.22 407 LYS A C 1
ATOM 3210 O O . LYS A 1 407 ? -8.160 -21.990 27.469 1.00 50.22 407 LYS A O 1
ATOM 3215 N N . ALA A 1 408 ? -9.601 -20.278 27.504 1.00 46.94 408 ALA A N 1
ATOM 3216 C CA . ALA A 1 408 ? -9.849 -20.281 26.057 1.00 46.94 408 ALA A CA 1
ATOM 3217 C C . ALA A 1 408 ? -8.577 -19.972 25.240 1.00 46.94 408 ALA A C 1
ATOM 3219 O O . ALA A 1 408 ? -8.331 -20.576 24.191 1.00 46.94 408 ALA A O 1
ATOM 3220 N N . ILE A 1 409 ? -7.721 -19.069 25.733 1.00 47.44 409 ILE A N 1
ATOM 3221 C CA . ILE A 1 409 ? -6.422 -18.765 25.119 1.00 47.44 409 ILE A CA 1
ATOM 3222 C C . ILE A 1 409 ? -5.468 -19.961 25.270 1.00 47.44 409 ILE A C 1
ATOM 3224 O O . ILE A 1 409 ? -4.873 -20.387 24.279 1.00 47.44 409 ILE A O 1
ATOM 3228 N N . GLN A 1 410 ? -5.361 -20.565 26.454 1.00 44.28 410 GLN A N 1
ATOM 3229 C CA . GLN A 1 410 ? -4.484 -21.714 26.716 1.00 44.28 410 GLN A CA 1
ATOM 3230 C C . GLN A 1 410 ? -4.954 -22.998 25.999 1.00 44.28 410 GLN A C 1
ATOM 3232 O O . GLN A 1 410 ? -4.130 -23.773 25.505 1.00 44.28 410 GLN A O 1
ATOM 3237 N N . GLU A 1 411 ? -6.267 -23.201 25.853 1.00 44.56 411 GLU A N 1
ATOM 3238 C CA . GLU A 1 411 ? -6.870 -24.280 25.063 1.00 44.56 411 GLU A CA 1
ATOM 3239 C C . GLU A 1 411 ? -6.668 -24.076 23.559 1.00 44.56 411 GLU A C 1
ATOM 3241 O O . GLU A 1 411 ? -6.431 -25.059 22.852 1.00 44.56 411 GLU A O 1
ATOM 3246 N N . SER A 1 412 ? -6.644 -22.835 23.057 1.00 42.75 412 SER A N 1
ATOM 3247 C CA . SER A 1 412 ? -6.290 -22.562 21.653 1.00 42.75 412 SER A CA 1
ATOM 3248 C C . SER A 1 412 ? -4.836 -22.949 21.332 1.00 42.75 412 SER A C 1
ATOM 3250 O O . SER A 1 412 ? -4.567 -23.547 20.287 1.00 42.75 412 SER A O 1
ATOM 3252 N N . PHE A 1 413 ? -3.912 -22.748 22.283 1.00 42.81 413 PHE A N 1
ATOM 3253 C CA . PHE A 1 413 ? -2.517 -23.193 22.168 1.00 42.81 413 PHE A CA 1
ATOM 3254 C C . PHE A 1 413 ? -2.362 -24.721 22.257 1.00 42.81 413 PHE A C 1
ATOM 3256 O O . PHE A 1 413 ? -1.487 -25.290 21.602 1.00 42.81 413 PHE A O 1
ATOM 3263 N N . ARG A 1 414 ? -3.218 -25.416 23.023 1.00 36.81 414 ARG A N 1
ATOM 3264 C CA . ARG A 1 414 ? -3.202 -26.891 23.125 1.00 36.81 414 ARG A CA 1
ATOM 3265 C C . ARG A 1 414 ? -3.911 -27.585 21.955 1.00 36.81 414 ARG A C 1
ATOM 3267 O O . ARG A 1 414 ? -3.486 -28.667 21.547 1.00 36.81 414 ARG A O 1
ATOM 3274 N N . SER A 1 415 ? -4.937 -26.964 21.376 1.00 37.31 415 SER A N 1
ATOM 3275 C CA . SER A 1 415 ? -5.752 -27.537 20.290 1.00 37.31 415 SER A CA 1
ATOM 3276 C C . SER A 1 415 ? -5.058 -27.482 18.925 1.00 37.31 415 SER A C 1
ATOM 3278 O O . SER A 1 415 ? -5.186 -28.417 18.131 1.00 37.31 415 SER A O 1
ATOM 3280 N N . ASN A 1 416 ? -4.207 -26.476 18.686 1.00 37.62 416 ASN A N 1
ATOM 3281 C CA . ASN A 1 416 ? -3.380 -26.404 17.474 1.00 37.62 416 ASN A CA 1
ATOM 3282 C C . ASN A 1 416 ? -2.271 -27.471 17.410 1.00 37.62 416 ASN A C 1
ATOM 3284 O O . ASN A 1 416 ? -1.718 -27.713 16.341 1.00 37.62 416 ASN A O 1
ATOM 3288 N N . LYS A 1 417 ? -1.988 -28.176 18.517 1.00 35.47 417 LYS A N 1
ATOM 3289 C CA . LYS A 1 417 ? -1.042 -29.305 18.539 1.00 35.47 417 LYS A CA 1
ATOM 3290 C C . LYS A 1 417 ? -1.705 -30.667 18.264 1.00 35.47 417 LYS A C 1
ATOM 3292 O O . LYS A 1 417 ? -0.990 -31.636 18.033 1.00 35.47 417 LYS A O 1
ATOM 3297 N N . LYS A 1 418 ? -3.046 -30.763 18.272 1.00 34.00 418 LYS A N 1
ATOM 3298 C CA . LYS A 1 418 ? -3.787 -32.035 18.100 1.00 34.00 418 LYS A CA 1
ATOM 3299 C C . LYS A 1 418 ? -4.585 -32.167 16.795 1.00 34.00 418 LYS A C 1
ATOM 3301 O O . LYS A 1 418 ? -4.873 -33.292 16.409 1.00 34.00 418 LYS A O 1
ATOM 3306 N N . ASN A 1 419 ? -4.861 -31.083 16.066 1.00 32.56 419 ASN A N 1
ATOM 3307 C CA . ASN A 1 419 ? -5.702 -31.140 14.856 1.00 32.56 419 ASN A CA 1
ATOM 3308 C C . ASN A 1 419 ? -4.935 -31.243 13.521 1.00 32.56 419 ASN A C 1
ATOM 3310 O O . ASN A 1 419 ? -5.536 -31.112 12.460 1.00 32.56 419 ASN A O 1
ATOM 3314 N N . SER A 1 420 ? -3.630 -31.538 13.543 1.00 33.38 420 SER A N 1
ATOM 3315 C CA . SER A 1 420 ? -2.834 -31.782 12.324 1.00 33.38 420 SER A CA 1
ATOM 3316 C C . SER A 1 420 ? -2.729 -33.268 11.931 1.00 33.38 420 SER A C 1
ATOM 3318 O O . SER A 1 420 ? -1.891 -33.626 11.105 1.00 33.38 420 SER A O 1
ATOM 3320 N N . ALA A 1 421 ? -3.551 -34.147 12.510 1.00 32.94 421 ALA A N 1
ATOM 3321 C CA . ALA A 1 421 ? -3.523 -35.581 12.226 1.00 32.94 421 ALA A CA 1
ATOM 3322 C C . ALA A 1 421 ? -4.937 -36.176 12.180 1.00 32.94 421 ALA A C 1
ATOM 3324 O O . ALA A 1 421 ? -5.313 -36.936 13.061 1.00 32.94 421 ALA A O 1
ATOM 3325 N N . GLN A 1 422 ? -5.729 -35.811 11.168 1.00 33.75 422 GLN A N 1
ATOM 3326 C CA . GLN A 1 422 ? -6.863 -36.60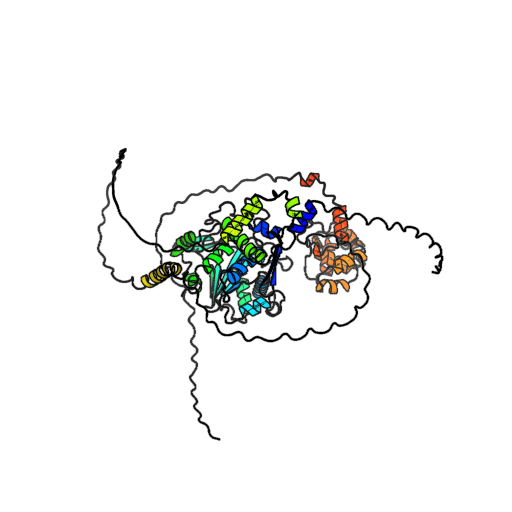8 10.675 1.00 33.75 422 GLN A CA 1
ATOM 3327 C C . GLN A 1 422 ? -7.351 -36.013 9.344 1.00 33.75 422 GLN A C 1
ATOM 3329 O O . GLN A 1 422 ? -8.123 -35.059 9.308 1.00 33.75 422 GLN A O 1
ATOM 3334 N N . GLY A 1 423 ? -6.851 -36.557 8.231 1.00 33.53 423 GLY A N 1
ATOM 3335 C CA . GLY A 1 423 ? -7.416 -36.298 6.908 1.00 33.53 423 GLY A CA 1
ATOM 3336 C C . GLY A 1 423 ? -8.766 -37.016 6.754 1.00 33.53 423 GLY A C 1
ATOM 3337 O O . GLY A 1 423 ? -8.910 -38.134 7.257 1.00 33.53 423 GLY A O 1
ATOM 3338 N N . PRO A 1 424 ? -9.765 -36.419 6.084 1.00 33.91 424 PRO A N 1
ATOM 3339 C CA . PRO A 1 424 ? -11.053 -37.067 5.884 1.00 33.91 424 PRO A CA 1
ATOM 3340 C C . PRO A 1 424 ? -10.933 -38.202 4.858 1.00 33.91 424 PRO A C 1
ATOM 3342 O O . PRO A 1 424 ? -10.477 -38.009 3.731 1.00 33.91 424 PRO A O 1
ATOM 3345 N N . GLN A 1 425 ? -11.351 -39.399 5.275 1.00 31.94 425 GLN A N 1
ATOM 3346 C CA . GLN A 1 425 ? -11.472 -40.584 4.431 1.00 31.94 425 GLN A CA 1
ATOM 3347 C C . GLN A 1 425 ? -12.536 -40.380 3.345 1.00 31.94 425 GLN A C 1
ATOM 3349 O O . GLN A 1 425 ? -13.624 -39.860 3.594 1.00 31.94 425 GLN A O 1
ATOM 3354 N N . GLY A 1 426 ? -12.193 -40.807 2.129 1.00 30.64 426 GLY A N 1
ATOM 3355 C CA . GLY A 1 426 ? -13.032 -40.701 0.946 1.00 30.64 426 GLY A CA 1
ATOM 3356 C C . GLY A 1 426 ? -14.261 -41.608 0.977 1.00 30.64 426 GLY A C 1
ATOM 3357 O O . GLY A 1 426 ? -14.228 -42.735 1.466 1.00 30.64 426 GLY A O 1
ATOM 3358 N N . THR A 1 427 ? -15.336 -41.121 0.364 1.00 32.25 427 THR A N 1
ATOM 3359 C CA . THR A 1 427 ? -16.468 -41.936 -0.078 1.00 32.25 427 THR A CA 1
ATOM 3360 C C . THR A 1 427 ? -16.389 -42.092 -1.593 1.00 32.25 427 THR A C 1
ATOM 3362 O O . THR A 1 427 ? -16.442 -41.126 -2.349 1.00 32.25 427 THR A O 1
ATOM 3365 N N . GLN A 1 428 ? -16.199 -43.338 -2.025 1.00 34.12 428 GLN A N 1
ATOM 3366 C CA . GLN A 1 428 ? -16.260 -43.768 -3.418 1.00 34.12 428 GLN A CA 1
ATOM 3367 C C . GLN A 1 428 ? -17.723 -43.852 -3.883 1.00 34.12 428 GLN A C 1
ATOM 3369 O O . GLN A 1 428 ? -18.580 -44.368 -3.168 1.00 34.12 428 GLN A O 1
ATOM 3374 N N . GLY A 1 429 ? -17.991 -43.400 -5.109 1.00 28.70 429 GLY A N 1
ATOM 3375 C CA . GLY A 1 429 ? -19.264 -43.562 -5.817 1.00 28.70 429 GLY A CA 1
ATOM 3376 C C . GLY A 1 429 ? -19.115 -43.193 -7.303 1.00 28.70 429 GLY A C 1
ATOM 3377 O O . GLY A 1 429 ? -18.223 -42.420 -7.636 1.00 28.70 429 GLY A O 1
ATOM 3378 N N . PRO A 1 430 ? -19.901 -43.788 -8.217 1.00 35.75 430 PRO A N 1
ATOM 3379 C CA . PRO A 1 430 ? -19.342 -44.529 -9.349 1.00 35.75 430 PRO A CA 1
ATOM 3380 C C . PRO A 1 430 ? -19.217 -43.744 -10.661 1.00 35.75 430 PRO A C 1
ATOM 3382 O O . PRO A 1 430 ? -20.067 -42.938 -11.038 1.00 35.75 430 PRO A O 1
ATOM 3385 N N . THR A 1 431 ? -18.173 -44.095 -11.409 1.00 33.84 431 THR A N 1
ATOM 3386 C CA . THR A 1 431 ? -17.901 -43.728 -12.799 1.00 33.84 431 THR A CA 1
ATOM 3387 C C . THR A 1 431 ? -18.934 -44.336 -13.755 1.00 33.84 431 THR A C 1
ATOM 3389 O O . THR A 1 431 ? -19.088 -45.554 -13.839 1.00 33.84 431 THR A O 1
ATOM 3392 N N . LYS A 1 432 ? -19.606 -43.483 -14.539 1.00 33.78 432 LYS A N 1
ATOM 3393 C CA . LYS A 1 432 ? -20.277 -43.870 -15.788 1.00 33.78 432 LYS A CA 1
ATOM 3394 C C . LYS A 1 432 ? -19.562 -43.214 -16.964 1.00 33.78 432 LYS A C 1
ATOM 3396 O O . LYS A 1 432 ? -19.548 -41.992 -17.089 1.00 33.78 432 LYS A O 1
ATOM 3401 N N . SER A 1 433 ? -18.981 -44.065 -17.802 1.00 34.59 433 SER A N 1
ATOM 3402 C CA . SER A 1 433 ? -18.391 -43.753 -19.099 1.00 34.59 433 SER A CA 1
ATOM 3403 C C . SER A 1 433 ? -19.378 -43.017 -20.006 1.00 34.59 433 SER A C 1
ATOM 3405 O O . SER A 1 433 ? -20.537 -43.419 -20.121 1.00 34.59 433 SER A O 1
ATOM 3407 N N . ARG A 1 434 ? -18.900 -41.973 -20.687 1.00 31.62 434 ARG A N 1
ATOM 3408 C CA . ARG A 1 434 ? -19.588 -41.332 -21.809 1.00 31.62 434 ARG A CA 1
ATOM 3409 C C . ARG A 1 434 ? -18.657 -41.375 -23.020 1.00 31.62 434 ARG A C 1
ATOM 3411 O O . ARG A 1 434 ? -17.501 -40.978 -22.917 1.00 31.62 434 ARG A O 1
ATOM 3418 N N . GLU A 1 435 ? -19.172 -41.928 -24.113 1.00 38.38 435 GLU A N 1
ATOM 3419 C CA . GLU A 1 435 ? -18.512 -42.054 -25.416 1.00 38.38 435 GLU A CA 1
ATOM 3420 C C . GLU A 1 435 ? -18.113 -40.694 -26.022 1.00 38.38 435 GLU A C 1
ATOM 3422 O O . GLU A 1 435 ? -18.757 -39.679 -25.731 1.00 38.38 435 GLU A O 1
ATOM 3427 N N . PRO A 1 436 ? -17.073 -40.669 -26.878 1.00 34.56 436 PRO A N 1
ATOM 3428 C CA . PRO A 1 436 ? -16.559 -39.454 -27.497 1.00 34.56 436 PRO A CA 1
ATOM 3429 C C . PRO A 1 436 ? -17.388 -39.046 -28.723 1.00 34.56 436 PRO A C 1
ATOM 3431 O O . PRO A 1 436 ? -17.565 -39.816 -29.663 1.00 34.56 436 PRO A O 1
ATOM 3434 N N . SER A 1 437 ? -17.868 -37.804 -28.725 1.00 36.34 437 SER A N 1
ATOM 3435 C CA . SER A 1 437 ? -18.494 -37.153 -29.879 1.00 36.34 437 SER A CA 1
ATOM 3436 C C . SER A 1 437 ? -17.448 -36.542 -30.824 1.00 36.34 437 SER A C 1
ATOM 3438 O O . SER A 1 437 ? -16.466 -35.957 -30.369 1.00 36.34 437 SER A O 1
ATOM 3440 N N . GLU A 1 438 ? -17.700 -36.697 -32.128 1.00 40.97 438 GLU A N 1
ATOM 3441 C CA . GLU A 1 438 ? -16.912 -36.269 -33.297 1.00 40.97 438 GLU A CA 1
ATOM 3442 C C . GLU A 1 438 ? -16.403 -34.808 -33.283 1.00 40.97 438 GLU A C 1
ATOM 3444 O O . GLU A 1 438 ? -17.038 -33.929 -32.692 1.00 40.97 438 GLU A O 1
ATOM 3449 N N . PRO A 1 439 ? -15.293 -34.517 -33.996 1.00 41.38 439 PRO A N 1
ATOM 3450 C CA . PRO A 1 439 ? -14.736 -33.172 -34.105 1.00 41.38 439 PRO A CA 1
ATOM 3451 C C . PRO A 1 439 ? -15.500 -32.298 -35.126 1.00 41.38 439 PRO A C 1
ATOM 3453 O O . PRO A 1 439 ? -15.946 -32.804 -36.160 1.00 41.38 439 PRO A O 1
ATOM 3456 N N . PRO A 1 440 ? -15.618 -30.971 -34.908 1.00 41.81 440 PRO A N 1
ATOM 3457 C CA . PRO A 1 440 ? -16.220 -30.068 -35.883 1.00 41.81 440 PRO A CA 1
ATOM 3458 C C . PRO A 1 440 ? -15.277 -29.775 -37.057 1.00 41.81 440 PRO A C 1
ATOM 3460 O O . PRO A 1 440 ? -14.065 -29.647 -36.894 1.00 41.81 440 PRO A O 1
ATOM 3463 N N . ARG A 1 441 ? -15.885 -29.629 -38.237 1.00 37.16 441 ARG A N 1
ATOM 3464 C CA . ARG A 1 441 ? -15.262 -29.306 -39.528 1.00 37.16 441 ARG A CA 1
ATOM 3465 C C . ARG A 1 441 ? -14.604 -27.920 -39.548 1.00 37.16 441 ARG A C 1
ATOM 3467 O O . ARG A 1 441 ? -15.155 -26.959 -39.016 1.00 37.16 441 ARG A O 1
ATOM 3474 N N . GLU A 1 442 ? -13.473 -27.845 -40.247 1.00 40.03 442 GLU A N 1
ATOM 3475 C CA . GLU A 1 442 ? -12.761 -26.624 -40.645 1.00 40.03 442 GLU A CA 1
ATOM 3476 C C . GLU A 1 442 ? -13.643 -25.654 -41.453 1.00 40.03 442 GLU A C 1
ATOM 3478 O O . GLU A 1 442 ? -14.413 -26.097 -42.313 1.00 40.03 442 GLU A O 1
ATOM 3483 N N . PRO A 1 443 ? -13.467 -24.332 -41.277 1.00 42.53 443 PRO A N 1
ATOM 3484 C CA . PRO A 1 443 ? -13.787 -23.348 -42.296 1.00 42.53 443 PRO A CA 1
ATOM 3485 C C . PRO A 1 443 ? -12.539 -22.920 -43.082 1.00 42.53 443 PRO A C 1
ATOM 3487 O O . PRO A 1 443 ? -11.473 -22.642 -42.537 1.00 42.53 443 PRO A O 1
ATOM 3490 N N . SER A 1 444 ? -12.755 -22.846 -44.387 1.00 35.06 444 SER A N 1
ATOM 3491 C CA . SER A 1 444 ? -11.893 -22.438 -45.492 1.00 35.06 444 SER A CA 1
ATOM 3492 C C . SER A 1 444 ? -11.410 -20.976 -45.472 1.00 35.06 444 SER A C 1
ATOM 3494 O O . SER A 1 444 ? -12.183 -20.080 -45.151 1.00 35.06 444 SER A O 1
ATOM 3496 N N . GLU A 1 445 ? -10.181 -20.802 -45.981 1.00 39.97 445 GLU A N 1
ATOM 3497 C CA . GLU A 1 445 ? -9.538 -19.627 -46.617 1.00 39.97 445 GLU A CA 1
ATOM 3498 C C . GLU A 1 445 ? -9.282 -18.325 -45.809 1.00 39.97 445 GLU A C 1
ATOM 3500 O O . GLU A 1 445 ? -10.200 -17.745 -45.229 1.00 39.97 445 GLU A O 1
ATOM 3505 N N . PRO A 1 446 ? -8.035 -17.790 -45.826 1.00 38.94 446 PRO A N 1
ATOM 3506 C CA . PRO A 1 446 ? -7.691 -16.514 -45.202 1.00 38.94 446 PRO A CA 1
ATOM 3507 C C . PRO A 1 446 ? -7.842 -15.325 -46.175 1.00 38.94 446 PRO A C 1
ATOM 3509 O O . PRO A 1 446 ? -7.500 -15.448 -47.354 1.00 38.94 446 PRO A O 1
ATOM 3512 N N . PRO A 1 447 ? -8.266 -14.136 -45.705 1.00 40.22 447 PRO A N 1
ATOM 3513 C CA . PRO A 1 447 ? -8.192 -12.921 -46.499 1.00 40.22 447 PRO A CA 1
ATOM 3514 C C . PRO A 1 447 ? -6.784 -12.305 -46.460 1.00 40.22 447 PRO A C 1
ATOM 3516 O O . PRO A 1 447 ? -6.070 -12.340 -45.460 1.00 40.22 447 PRO A O 1
ATOM 3519 N N . SER A 1 448 ? -6.438 -11.725 -47.602 1.00 35.88 448 SER A N 1
ATOM 3520 C CA . SER A 1 448 ? -5.215 -11.026 -47.997 1.00 35.88 448 SER A CA 1
ATOM 3521 C C . SER A 1 448 ? -4.670 -9.971 -47.016 1.00 35.88 448 SER A C 1
ATOM 3523 O O . SER A 1 448 ? -5.418 -9.200 -46.416 1.00 35.88 448 SER A O 1
ATOM 3525 N N . GLU A 1 449 ? -3.336 -9.926 -46.942 1.00 36.03 449 GLU A N 1
ATOM 3526 C CA . GLU A 1 449 ? -2.478 -9.032 -46.149 1.00 36.03 449 GLU A CA 1
ATOM 3527 C C . GLU A 1 449 ? -2.760 -7.526 -46.329 1.00 36.03 449 GLU A C 1
ATOM 3529 O O . GLU A 1 449 ? -2.960 -7.066 -47.457 1.00 36.03 449 GLU A O 1
ATOM 3534 N N . PRO A 1 450 ? -2.616 -6.711 -45.264 1.00 34.72 450 PRO A N 1
ATOM 3535 C CA . PRO A 1 450 ? -2.310 -5.297 -45.395 1.00 34.72 450 PRO A CA 1
ATOM 3536 C C . PRO A 1 450 ? -0.839 -4.998 -45.051 1.00 34.72 450 PRO A C 1
ATOM 3538 O O . PRO A 1 450 ? -0.369 -5.191 -43.933 1.00 34.72 450 PRO A O 1
ATOM 3541 N N . THR A 1 451 ? -0.155 -4.469 -46.062 1.00 31.31 451 THR A N 1
ATOM 3542 C CA . THR A 1 451 ? 1.037 -3.605 -46.087 1.00 31.31 451 THR A CA 1
ATOM 3543 C C . THR A 1 451 ? 1.671 -3.218 -44.738 1.00 31.31 451 THR A C 1
ATOM 3545 O O . THR A 1 451 ? 1.163 -2.379 -43.993 1.00 31.31 451 THR A O 1
ATOM 3548 N N . THR A 1 452 ? 2.863 -3.757 -44.488 1.00 26.91 452 THR A N 1
ATOM 3549 C CA . THR A 1 452 ? 3.746 -3.458 -43.354 1.00 26.91 452 THR A CA 1
ATOM 3550 C C . THR A 1 452 ? 4.325 -2.038 -43.435 1.00 26.91 452 THR A C 1
ATOM 3552 O O . THR A 1 452 ? 5.210 -1.768 -44.246 1.00 26.91 452 THR A O 1
ATOM 3555 N N . PHE A 1 453 ? 3.894 -1.133 -42.551 1.00 28.84 453 PHE A N 1
ATOM 3556 C CA . PHE A 1 453 ? 4.663 0.070 -42.209 1.00 28.84 453 PHE A CA 1
ATOM 3557 C C . PHE A 1 453 ? 5.714 -0.298 -41.152 1.00 28.84 453 PHE A C 1
ATOM 3559 O O . PHE A 1 453 ? 5.377 -0.697 -40.037 1.00 28.84 453 PHE A O 1
ATOM 3566 N N . GLN A 1 454 ? 6.997 -0.176 -41.495 1.00 27.91 454 GLN A N 1
ATOM 3567 C CA . GLN A 1 454 ? 8.099 -0.345 -40.546 1.00 27.91 454 GLN A CA 1
ATOM 3568 C C . GLN A 1 454 ? 8.167 0.866 -39.600 1.00 27.91 454 GLN A C 1
ATOM 3570 O O . GLN A 1 454 ? 8.710 1.910 -39.955 1.00 27.91 454 GLN A O 1
ATOM 3575 N N . SER A 1 455 ? 7.638 0.724 -38.383 1.00 27.22 455 SER A N 1
ATOM 3576 C CA . SER A 1 455 ? 7.912 1.647 -37.275 1.00 27.22 455 SER A CA 1
ATOM 3577 C C . SER A 1 455 ? 9.153 1.185 -36.518 1.00 27.22 455 SER A C 1
ATOM 3579 O O . SER A 1 455 ? 9.124 0.213 -35.768 1.00 27.22 455 SER A O 1
ATOM 3581 N N . SER A 1 456 ? 10.260 1.897 -36.700 1.00 25.73 456 SER A N 1
ATOM 3582 C CA . SER A 1 456 ? 11.461 1.781 -35.871 1.00 25.73 456 SER A CA 1
ATOM 3583 C C . SER A 1 456 ? 11.182 2.310 -34.453 1.00 25.73 456 SER A C 1
ATOM 3585 O O . SER A 1 456 ? 11.168 3.522 -34.221 1.00 25.73 456 SER A O 1
ATOM 3587 N N . THR A 1 457 ? 10.941 1.405 -33.505 1.00 28.59 457 THR A N 1
ATOM 3588 C CA . THR A 1 457 ? 10.700 1.692 -32.082 1.00 28.59 457 THR A CA 1
ATOM 3589 C C . THR A 1 457 ? 12.001 2.073 -31.361 1.00 28.59 457 THR A C 1
ATOM 3591 O O . THR A 1 457 ? 12.889 1.236 -31.210 1.00 28.59 457 THR A O 1
ATOM 3594 N N . PHE A 1 458 ? 12.117 3.322 -30.881 1.00 30.08 458 PHE A N 1
ATOM 3595 C CA . PHE A 1 458 ? 13.008 3.635 -29.751 1.00 30.08 458 PHE A CA 1
ATOM 3596 C C . PHE A 1 458 ? 12.279 3.225 -28.471 1.00 30.08 458 PHE A C 1
ATOM 3598 O O . PHE A 1 458 ? 11.185 3.722 -28.212 1.00 30.08 458 PHE A O 1
ATOM 3605 N N . ASN A 1 459 ? 12.907 2.390 -27.651 1.00 29.11 459 ASN A N 1
ATOM 3606 C CA . ASN A 1 459 ? 12.402 2.036 -26.329 1.00 29.11 459 ASN A CA 1
ATOM 3607 C C . ASN A 1 459 ? 12.953 3.019 -25.284 1.00 29.11 459 ASN A C 1
ATOM 3609 O O . ASN A 1 459 ? 14.069 2.836 -24.801 1.00 29.11 459 ASN A O 1
ATOM 3613 N N . LEU A 1 460 ? 12.178 4.047 -24.919 1.00 31.53 460 LEU A N 1
ATOM 3614 C CA . LEU A 1 460 ? 12.388 4.773 -23.660 1.00 31.53 460 LEU A CA 1
ATOM 3615 C C . LEU A 1 460 ? 11.523 4.134 -22.563 1.00 31.53 460 LEU A C 1
ATOM 3617 O O . LEU A 1 460 ? 10.316 3.984 -22.718 1.00 31.53 460 LEU A O 1
ATOM 3621 N N . SER A 1 461 ? 12.179 3.738 -21.470 1.00 32.44 461 SER A N 1
ATOM 3622 C CA . SER A 1 461 ? 11.587 3.170 -20.253 1.00 32.44 461 SER A CA 1
ATOM 3623 C C . SER A 1 461 ? 10.513 4.089 -19.655 1.00 32.44 461 SER A C 1
ATOM 3625 O O . SER A 1 461 ? 10.726 5.294 -19.542 1.00 32.44 461 SER A O 1
ATOM 3627 N N . THR A 1 462 ? 9.386 3.520 -19.218 1.00 34.72 462 THR A N 1
ATOM 3628 C CA . THR A 1 462 ? 8.271 4.218 -18.546 1.00 34.72 462 THR A CA 1
ATOM 3629 C C . THR A 1 462 ? 8.573 4.654 -17.106 1.00 34.72 462 THR A C 1
ATOM 3631 O O . THR A 1 462 ? 7.772 5.370 -16.513 1.00 34.72 462 THR A O 1
ATOM 3634 N N . HIS A 1 463 ? 9.754 4.324 -16.575 1.00 37.59 463 HIS A N 1
ATOM 3635 C CA . HIS A 1 463 ? 10.371 5.018 -15.439 1.00 37.59 463 HIS A CA 1
ATOM 3636 C C . HIS A 1 463 ? 11.580 5.799 -15.961 1.00 37.59 463 HIS A C 1
ATOM 3638 O O . HIS A 1 463 ? 12.728 5.378 -15.823 1.00 37.59 463 HIS A O 1
ATOM 3644 N N . GLY A 1 464 ? 11.311 6.874 -16.703 1.00 35.66 464 GLY A N 1
ATOM 3645 C CA . GLY A 1 464 ? 12.354 7.741 -17.239 1.00 35.66 464 GLY A CA 1
ATOM 3646 C C . GLY A 1 464 ? 12.933 8.646 -16.146 1.00 35.66 464 GLY A C 1
ATOM 3647 O O . GLY A 1 464 ? 12.190 9.039 -15.243 1.00 35.66 464 GLY A O 1
ATOM 3648 N N . PRO A 1 465 ? 14.224 9.022 -16.216 1.00 38.00 465 PRO A N 1
ATOM 3649 C CA . PRO A 1 465 ? 14.733 10.126 -15.410 1.00 38.00 465 PRO A CA 1
ATOM 3650 C C . PRO A 1 465 ? 13.838 11.341 -15.668 1.00 38.00 465 PRO A C 1
ATOM 3652 O O . PRO A 1 465 ? 13.549 11.649 -16.829 1.00 38.00 465 PRO A O 1
ATOM 3655 N N . MET A 1 466 ? 13.368 12.016 -14.610 1.00 42.97 466 MET A N 1
ATOM 3656 C CA . MET A 1 466 ? 12.730 13.323 -14.771 1.00 42.97 466 MET A CA 1
ATOM 3657 C C . MET A 1 466 ? 13.672 14.156 -15.637 1.00 42.97 466 MET A C 1
ATOM 3659 O O . MET A 1 466 ? 14.817 14.383 -15.242 1.00 42.97 466 MET A O 1
ATOM 3663 N N . LEU A 1 467 ? 13.229 14.556 -16.834 1.00 53.44 467 LEU A N 1
ATOM 3664 C CA . LEU A 1 467 ? 14.002 15.471 -17.666 1.00 53.44 467 LEU A CA 1
ATOM 3665 C C . LEU A 1 467 ? 14.277 16.698 -16.793 1.00 53.44 467 LEU A C 1
ATOM 3667 O O . LEU A 1 467 ? 13.343 17.412 -16.421 1.00 53.44 467 LEU A O 1
ATOM 3671 N N . ALA A 1 468 ? 15.541 16.876 -16.387 1.00 52.28 468 ALA A N 1
ATOM 3672 C CA . ALA A 1 468 ? 15.978 18.016 -15.591 1.00 52.28 468 ALA A CA 1
ATOM 3673 C C . ALA A 1 468 ? 15.402 19.279 -16.227 1.00 52.28 468 ALA A C 1
ATOM 3675 O O . ALA A 1 468 ? 15.550 19.389 -17.436 1.00 52.28 468 ALA A O 1
ATOM 3676 N N . ALA A 1 469 ? 14.754 20.130 -15.416 1.00 56.34 469 ALA A N 1
ATOM 3677 C CA . ALA A 1 469 ? 13.873 21.296 -15.649 1.00 56.34 469 ALA A CA 1
ATOM 3678 C C . ALA A 1 469 ? 13.901 22.087 -16.990 1.00 56.34 469 ALA A C 1
ATOM 3680 O O . ALA A 1 469 ? 13.604 23.283 -17.005 1.00 56.34 469 ALA A O 1
ATOM 3681 N N . ASP A 1 470 ? 14.183 21.450 -18.117 1.00 67.62 470 ASP A N 1
ATOM 3682 C CA . ASP A 1 470 ? 14.227 22.020 -19.447 1.00 67.62 470 ASP A CA 1
ATOM 3683 C C . ASP A 1 470 ? 12.808 22.088 -19.966 1.00 67.62 470 ASP A C 1
ATOM 3685 O O . ASP A 1 470 ? 12.118 21.093 -20.193 1.00 67.62 470 ASP A O 1
ATOM 3689 N N . ILE A 1 471 ? 12.362 23.323 -20.101 1.00 81.12 471 ILE A N 1
ATOM 3690 C CA . ILE A 1 471 ? 11.026 23.644 -20.555 1.00 81.12 471 ILE A CA 1
ATOM 3691 C C . ILE A 1 471 ? 11.099 23.765 -22.068 1.00 81.12 471 ILE A C 1
ATOM 3693 O O . ILE A 1 471 ? 11.834 24.629 -22.564 1.00 81.12 471 ILE A O 1
ATOM 3697 N N . PRO A 1 472 ? 10.346 22.942 -22.817 1.00 88.75 472 PRO A N 1
ATOM 3698 C CA . PRO A 1 472 ? 10.280 23.079 -24.259 1.00 88.75 472 PRO A CA 1
ATOM 3699 C C . PRO A 1 472 ? 9.855 24.504 -24.625 1.00 88.75 472 PRO A C 1
ATOM 3701 O O . PRO A 1 472 ? 8.887 25.044 -24.089 1.00 88.75 472 PRO A O 1
ATOM 3704 N N . ASN A 1 473 ? 10.596 25.133 -25.535 1.00 89.75 473 ASN A N 1
ATOM 3705 C CA . ASN A 1 473 ? 10.244 26.454 -26.035 1.00 89.75 473 ASN A CA 1
ATOM 3706 C C . ASN A 1 473 ? 9.320 26.310 -27.247 1.00 89.75 473 ASN A C 1
ATOM 3708 O O . ASN A 1 473 ? 9.794 26.044 -28.351 1.00 89.75 473 ASN A O 1
ATOM 3712 N N . PHE A 1 474 ? 8.015 26.489 -27.047 1.00 94.06 474 PHE A N 1
ATOM 3713 C CA . PHE A 1 474 ? 7.011 26.303 -28.103 1.00 94.06 474 PHE A CA 1
ATOM 3714 C C . PHE A 1 474 ? 6.923 27.473 -29.090 1.00 94.06 474 PHE A C 1
ATOM 3716 O O . PHE A 1 474 ? 6.383 27.314 -30.184 1.00 94.06 474 PHE A O 1
ATOM 3723 N N . GLU A 1 475 ? 7.460 28.644 -28.741 1.00 90.00 475 GLU A N 1
ATOM 3724 C CA . GLU A 1 475 ? 7.393 29.843 -29.584 1.00 90.00 475 GLU A CA 1
ATOM 3725 C C . GLU A 1 475 ? 8.018 29.646 -30.974 1.00 90.00 475 GLU A C 1
ATOM 3727 O O . GLU A 1 475 ? 7.296 29.836 -31.956 1.00 90.00 475 GLU A O 1
ATOM 3732 N N . PRO A 1 476 ? 9.276 29.188 -31.111 1.00 91.19 476 PRO A N 1
ATOM 3733 C CA . PRO A 1 476 ? 9.894 29.001 -32.421 1.00 91.19 476 PRO A CA 1
ATOM 3734 C C . PRO A 1 476 ? 9.440 27.718 -33.131 1.00 91.19 476 PRO A C 1
ATOM 3736 O O . PRO A 1 476 ? 9.819 27.497 -34.276 1.00 91.19 476 PRO A O 1
ATOM 3739 N N . MET A 1 477 ? 8.663 26.844 -32.479 1.00 94.12 477 MET A N 1
ATOM 3740 C CA . MET A 1 477 ? 8.298 25.555 -33.070 1.00 94.12 477 MET A CA 1
ATOM 3741 C C . MET A 1 477 ? 7.354 25.727 -34.265 1.00 94.12 477 MET A C 1
ATOM 3743 O O . MET A 1 477 ? 6.384 26.489 -34.227 1.00 94.12 477 MET A O 1
ATOM 3747 N N . GLU A 1 478 ? 7.624 24.981 -35.329 1.00 95.44 478 GLU A N 1
ATOM 3748 C CA . GLU A 1 478 ? 6.783 24.931 -36.520 1.00 95.44 478 GLU A CA 1
ATOM 3749 C C . GLU A 1 478 ? 5.470 24.171 -36.269 1.00 95.44 478 GLU A C 1
ATOM 3751 O O . GLU A 1 478 ? 5.329 23.406 -35.312 1.00 95.44 478 GLU A O 1
ATOM 3756 N N . SER A 1 479 ? 4.481 24.388 -37.138 1.00 94.75 479 SER A N 1
ATOM 3757 C CA . SER A 1 479 ? 3.128 23.841 -36.967 1.00 94.75 479 SER A CA 1
ATOM 3758 C C . SER A 1 479 ? 3.063 22.309 -36.949 1.00 94.75 479 SER A C 1
ATOM 3760 O O . SER A 1 479 ? 2.287 21.740 -36.185 1.00 94.75 479 SER A O 1
ATOM 3762 N N . ASN A 1 480 ? 3.911 21.641 -37.732 1.00 95.38 480 ASN A N 1
ATOM 3763 C CA . ASN A 1 480 ? 4.090 20.187 -37.722 1.00 95.38 480 ASN A CA 1
ATOM 3764 C C . ASN A 1 480 ? 4.599 19.679 -36.363 1.00 95.38 480 ASN A C 1
ATOM 3766 O O . ASN A 1 480 ? 4.016 18.749 -35.816 1.00 95.38 480 ASN A O 1
ATOM 3770 N N . LYS A 1 481 ? 5.613 20.325 -35.772 1.00 95.75 481 LYS A N 1
ATOM 3771 C CA . LYS A 1 481 ? 6.128 19.951 -34.447 1.00 95.75 481 LYS A CA 1
ATOM 3772 C C . LYS A 1 481 ? 5.073 20.177 -33.366 1.00 95.75 481 LYS A C 1
ATOM 3774 O O . LYS A 1 481 ? 4.870 19.315 -32.522 1.00 95.75 481 LYS A O 1
ATOM 3779 N N . ILE A 1 482 ? 4.343 21.292 -33.413 1.00 97.25 482 ILE A N 1
ATOM 3780 C CA . ILE A 1 482 ? 3.236 21.550 -32.474 1.00 97.25 482 ILE A CA 1
ATOM 3781 C C . ILE A 1 482 ? 2.137 20.487 -32.579 1.00 97.25 482 ILE A C 1
ATOM 3783 O O . ILE A 1 482 ? 1.596 20.070 -31.555 1.00 97.25 482 ILE A O 1
ATOM 3787 N N . LYS A 1 483 ? 1.841 20.005 -33.792 1.00 96.62 483 LYS A N 1
ATOM 3788 C CA . LYS A 1 483 ? 0.899 18.904 -34.001 1.00 96.62 483 LYS A CA 1
ATOM 3789 C C . LYS A 1 483 ? 1.352 17.623 -33.292 1.00 96.62 483 LYS A C 1
ATOM 3791 O O . LYS A 1 483 ? 0.532 17.015 -32.616 1.00 96.62 483 LYS A O 1
ATOM 3796 N N . GLU A 1 484 ? 2.632 17.256 -33.381 1.00 96.50 484 GLU A N 1
ATOM 3797 C CA . GLU A 1 484 ? 3.171 16.078 -32.677 1.00 96.50 484 GLU A CA 1
ATOM 3798 C C . GLU A 1 484 ? 2.976 16.172 -31.157 1.00 96.50 484 GLU A C 1
ATOM 3800 O O . GLU A 1 484 ? 2.539 15.212 -30.531 1.00 96.50 484 GLU A O 1
ATOM 3805 N N . TRP A 1 485 ? 3.239 17.341 -30.563 1.00 96.69 485 TRP A N 1
ATOM 3806 C CA . TRP A 1 485 ? 2.998 17.576 -29.134 1.00 96.69 485 TRP A CA 1
ATOM 3807 C C . TRP A 1 485 ? 1.515 17.495 -28.768 1.00 96.69 485 TRP A C 1
ATOM 3809 O O . TRP A 1 485 ? 1.152 16.897 -27.759 1.00 96.69 485 TRP A O 1
ATOM 3819 N N . ARG A 1 486 ? 0.651 18.098 -29.588 1.00 95.94 486 ARG A N 1
ATOM 3820 C CA . ARG A 1 486 ? -0.799 18.095 -29.375 1.00 95.94 486 ARG A CA 1
ATOM 3821 C C . ARG A 1 486 ? -1.381 16.687 -29.430 1.00 95.94 486 ARG A C 1
ATOM 3823 O O . ARG A 1 486 ? -2.236 16.362 -28.612 1.00 95.94 486 ARG A O 1
ATOM 3830 N N . ASP A 1 487 ? -0.939 15.879 -30.387 1.00 94.69 487 ASP A N 1
ATOM 3831 C CA . ASP A 1 487 ? -1.483 14.540 -30.624 1.00 94.69 487 ASP A CA 1
ATOM 3832 C C . ASP A 1 487 ? -1.188 13.577 -29.452 1.00 94.69 487 ASP A C 1
ATOM 3834 O O . ASP A 1 487 ? -1.884 12.577 -29.298 1.00 94.69 487 ASP A O 1
ATOM 3838 N N . LEU A 1 488 ? -0.232 13.923 -28.578 1.00 91.81 488 LEU A N 1
ATOM 3839 C CA . LEU A 1 488 ? 0.070 13.205 -27.335 1.00 91.81 488 LEU A CA 1
ATOM 3840 C C . LEU A 1 488 ? -0.735 13.690 -26.120 1.00 91.81 488 LEU A C 1
ATOM 3842 O O . LEU A 1 488 ? -0.709 13.032 -25.084 1.00 91.81 488 LEU A O 1
ATOM 3846 N N . LEU A 1 489 ? -1.443 14.821 -26.200 1.00 91.25 489 LEU A N 1
ATOM 3847 C CA . LEU A 1 489 ? -2.206 15.340 -25.061 1.00 91.25 489 LEU A CA 1
ATOM 3848 C C . LEU A 1 489 ? -3.380 14.412 -24.690 1.00 91.25 489 LEU A C 1
ATOM 3850 O O . LEU A 1 489 ? -3.965 13.780 -25.575 1.00 91.25 489 LEU A O 1
ATOM 3854 N N . PRO A 1 490 ? -3.807 14.399 -23.409 1.00 89.38 490 PRO A N 1
ATOM 3855 C CA . PRO A 1 490 ? -5.041 13.736 -22.990 1.00 89.38 490 PRO A CA 1
ATOM 3856 C C . PRO A 1 490 ? -6.237 14.131 -23.866 1.00 89.38 490 PRO A C 1
ATOM 3858 O O . PRO A 1 490 ? -6.366 15.293 -24.255 1.00 89.38 490 PRO A O 1
ATOM 3861 N N . SER A 1 491 ? -7.131 13.184 -24.166 1.00 88.00 491 SER A N 1
ATOM 3862 C CA . SER A 1 491 ? -8.184 13.336 -25.188 1.00 88.00 491 SER A CA 1
ATOM 3863 C C . SER A 1 491 ? -9.065 14.578 -25.006 1.00 88.00 491 SER A C 1
ATOM 3865 O O . SER A 1 491 ? -9.422 15.240 -25.981 1.00 88.00 491 SER A O 1
ATOM 3867 N N . ASN A 1 492 ? -9.386 14.927 -23.757 1.00 85.88 492 ASN A N 1
ATOM 3868 C CA . ASN A 1 492 ? -10.150 16.126 -23.405 1.00 85.88 492 ASN A CA 1
ATOM 3869 C C . ASN A 1 492 ? -9.404 17.421 -23.768 1.00 85.88 492 ASN A C 1
ATOM 3871 O O . ASN A 1 492 ? -10.002 18.348 -24.317 1.00 85.88 492 ASN A O 1
ATOM 3875 N N . LEU A 1 493 ? -8.099 17.475 -23.498 1.00 90.50 493 LEU A N 1
ATOM 3876 C CA . LEU A 1 493 ? -7.259 18.628 -23.803 1.00 90.50 493 LEU A CA 1
ATOM 3877 C C . LEU A 1 493 ? -6.938 18.694 -25.301 1.00 90.50 493 LEU A C 1
ATOM 3879 O O . LEU A 1 493 ? -7.021 19.768 -25.890 1.00 90.50 493 LEU A O 1
ATOM 3883 N N . ASN A 1 494 ? -6.650 17.557 -25.939 1.00 93.62 494 ASN A N 1
ATOM 3884 C CA . ASN A 1 494 ? -6.376 17.475 -27.374 1.00 93.62 494 ASN A CA 1
ATOM 3885 C C . ASN A 1 494 ? -7.556 18.012 -28.198 1.00 93.62 494 ASN A C 1
ATOM 3887 O O . ASN A 1 494 ? -7.365 18.902 -29.028 1.00 93.62 494 ASN A O 1
ATOM 3891 N N . HIS A 1 495 ? -8.785 17.562 -27.912 1.00 91.44 495 HIS A N 1
ATOM 3892 C CA . HIS A 1 495 ? -9.978 18.042 -28.614 1.00 91.44 495 HIS A CA 1
ATOM 3893 C C . HIS A 1 495 ? -10.095 19.573 -28.553 1.00 91.44 495 HIS A C 1
ATOM 3895 O O . HIS A 1 495 ? -10.264 20.223 -29.583 1.00 91.44 495 HIS A O 1
ATOM 3901 N N . LEU A 1 496 ? -9.918 20.159 -27.367 1.00 91.44 496 LEU A N 1
ATOM 3902 C CA . LEU A 1 496 ? -9.991 21.605 -27.163 1.00 91.44 496 LEU A CA 1
ATOM 3903 C C . LEU A 1 496 ? -8.861 22.361 -27.884 1.00 91.44 496 LEU A C 1
ATOM 3905 O O . LEU A 1 496 ? -9.106 23.363 -28.555 1.00 91.44 496 LEU A O 1
ATOM 3909 N N . VAL A 1 497 ? -7.627 21.862 -27.789 1.00 93.56 497 VAL A N 1
ATOM 3910 C CA . VAL A 1 497 ? -6.441 22.464 -28.419 1.00 93.56 497 VAL A CA 1
ATOM 3911 C C . VAL A 1 497 ? -6.512 22.371 -29.945 1.00 93.56 497 VAL A C 1
ATOM 3913 O O . VAL A 1 497 ? -6.109 23.301 -30.641 1.00 93.56 497 VAL A O 1
ATOM 3916 N N . SER A 1 498 ? -7.072 21.290 -30.491 1.00 94.06 498 SER A N 1
ATOM 3917 C CA . SER A 1 498 ? -7.188 21.072 -31.938 1.00 94.06 498 SER A CA 1
ATOM 3918 C C . SER A 1 498 ? -8.038 22.126 -32.656 1.00 94.06 498 SER A C 1
ATOM 3920 O O . SER A 1 498 ? -7.808 22.393 -33.835 1.00 94.06 498 SER A O 1
ATOM 3922 N N . GLN A 1 499 ? -8.969 22.760 -31.937 1.00 95.50 499 GLN A N 1
ATOM 3923 C CA . GLN A 1 499 ? -9.846 23.812 -32.454 1.00 95.50 499 GLN A CA 1
ATOM 3924 C C . GLN A 1 499 ? -9.193 25.204 -32.435 1.00 95.50 499 GLN A C 1
ATOM 3926 O O . GLN A 1 499 ? -9.724 26.149 -33.018 1.00 95.50 499 GLN A O 1
ATOM 3931 N N . MET A 1 500 ? -8.044 25.357 -31.772 1.00 95.44 500 MET A N 1
ATOM 3932 C CA . MET A 1 500 ? -7.343 26.634 -31.664 1.00 95.44 500 MET A CA 1
ATOM 3933 C C . MET A 1 500 ? -6.435 26.891 -32.867 1.00 95.44 500 MET A C 1
ATOM 3935 O O . MET A 1 500 ? -5.898 25.969 -33.483 1.00 95.44 500 MET A O 1
ATOM 3939 N N . ASN A 1 501 ? -6.175 28.171 -33.152 1.00 95.75 501 ASN A N 1
ATOM 3940 C CA . ASN A 1 501 ? -5.094 28.540 -34.065 1.00 95.75 501 ASN A CA 1
ATOM 3941 C C . ASN A 1 501 ? -3.724 28.143 -33.482 1.00 95.75 501 ASN A C 1
ATOM 3943 O O . ASN A 1 501 ? -3.588 27.891 -32.284 1.00 95.75 501 ASN A O 1
ATOM 3947 N N . ILE A 1 502 ? -2.689 28.137 -34.325 1.00 96.38 502 ILE A N 1
ATOM 3948 C CA . ILE A 1 502 ? -1.357 27.652 -33.937 1.00 96.38 502 ILE A CA 1
ATOM 3949 C C . ILE A 1 502 ? -0.768 28.361 -32.706 1.00 96.38 502 ILE A C 1
ATOM 3951 O O . ILE A 1 502 ? -0.073 27.740 -31.910 1.00 96.38 502 ILE A O 1
ATOM 3955 N N . TRP A 1 503 ? -1.063 29.646 -32.511 1.00 95.88 503 TRP A N 1
ATOM 3956 C CA . TRP A 1 503 ? -0.564 30.407 -31.367 1.00 95.88 503 TRP A CA 1
ATOM 3957 C C . TRP A 1 503 ? -1.309 30.069 -30.077 1.00 95.88 503 TRP A C 1
ATOM 3959 O O . TRP A 1 503 ? -0.671 29.935 -29.036 1.00 95.88 503 TRP A O 1
ATOM 3969 N N . GLY A 1 504 ? -2.620 29.830 -30.161 1.00 95.88 504 GLY A N 1
ATOM 3970 C CA . GLY A 1 504 ? -3.393 29.265 -29.055 1.00 95.88 504 GLY A CA 1
ATOM 3971 C C . GLY A 1 504 ? -2.871 27.885 -28.653 1.00 95.88 504 GLY A C 1
ATOM 3972 O O . GLY A 1 504 ? -2.628 27.644 -27.475 1.00 95.88 504 GLY A O 1
ATOM 3973 N N . GLN A 1 505 ? -2.573 27.021 -29.630 1.00 97.25 505 GLN A N 1
ATOM 3974 C CA . GLN A 1 505 ? -1.976 25.705 -29.366 1.00 97.25 505 GLN A CA 1
ATOM 3975 C C . GLN A 1 505 ? -0.632 25.825 -28.635 1.00 97.25 505 GLN A C 1
ATOM 3977 O O . GLN A 1 505 ? -0.423 25.176 -27.611 1.00 97.25 505 GLN A O 1
ATOM 3982 N N . LYS A 1 506 ? 0.257 26.709 -29.109 1.00 97.06 506 LYS A N 1
ATOM 3983 C CA . LYS A 1 506 ? 1.541 26.991 -28.449 1.00 97.06 506 LYS A CA 1
ATOM 3984 C C . LYS A 1 506 ? 1.360 27.518 -27.025 1.00 97.06 506 LYS A C 1
ATOM 3986 O O . LYS A 1 506 ? 2.120 27.127 -26.146 1.00 97.06 506 LYS A O 1
ATOM 3991 N N . ALA A 1 507 ? 0.388 28.400 -26.789 1.00 96.50 507 ALA A N 1
ATOM 3992 C CA . ALA A 1 507 ? 0.130 28.969 -25.468 1.00 96.50 507 ALA A CA 1
ATOM 3993 C C . ALA A 1 507 ? -0.359 27.897 -24.481 1.00 96.50 507 ALA A C 1
ATOM 3995 O O . ALA A 1 507 ? 0.138 27.833 -23.357 1.00 96.50 507 ALA A O 1
ATOM 3996 N N . VAL A 1 508 ? -1.262 27.009 -24.912 1.00 96.12 508 VAL A N 1
ATOM 3997 C CA . VAL A 1 508 ? -1.708 25.882 -24.080 1.00 96.12 508 VAL A CA 1
ATOM 3998 C C . VAL A 1 508 ? -0.545 24.947 -23.761 1.00 96.12 508 VAL A C 1
ATOM 4000 O O . VAL A 1 508 ? -0.306 24.662 -22.593 1.00 96.12 508 VAL A O 1
ATOM 4003 N N . LEU A 1 509 ? 0.242 24.547 -24.761 1.00 96.12 509 LEU A N 1
ATOM 4004 C CA . LEU A 1 509 ? 1.416 23.698 -24.540 1.00 96.12 509 LEU A CA 1
ATOM 4005 C C . LEU A 1 509 ? 2.443 24.357 -23.602 1.00 96.12 509 LEU A C 1
ATOM 4007 O O . LEU A 1 509 ? 2.954 23.707 -22.690 1.00 96.12 509 LEU A O 1
ATOM 4011 N N . GLN A 1 510 ? 2.696 25.662 -23.753 1.00 95.75 510 GLN A N 1
ATOM 4012 C CA . GLN A 1 510 ? 3.585 26.414 -22.864 1.00 95.75 510 GLN A CA 1
ATOM 4013 C C . GLN A 1 510 ? 3.073 26.425 -21.419 1.00 95.75 510 GLN A C 1
ATOM 4015 O O . GLN A 1 510 ? 3.865 26.239 -20.492 1.00 95.75 510 GLN A O 1
ATOM 4020 N N . LYS A 1 511 ? 1.762 26.613 -21.220 1.00 94.38 511 LYS A N 1
ATOM 4021 C CA . LYS A 1 511 ? 1.121 26.526 -19.903 1.00 94.38 511 LYS A CA 1
ATOM 4022 C C . LYS A 1 511 ? 1.319 25.134 -19.297 1.00 94.38 511 LYS A C 1
ATOM 4024 O O . LYS A 1 511 ? 1.764 25.035 -18.159 1.00 94.38 511 LYS A O 1
ATOM 4029 N N . THR A 1 512 ? 1.071 24.092 -20.084 1.00 93.12 512 THR A N 1
ATOM 4030 C CA . THR A 1 512 ? 1.061 22.692 -19.646 1.00 93.12 512 THR A CA 1
ATOM 4031 C C . THR A 1 512 ? 2.449 22.109 -19.350 1.00 93.12 512 THR A C 1
ATOM 4033 O O . THR A 1 512 ? 2.585 21.327 -18.416 1.00 93.12 512 THR A O 1
ATOM 4036 N N . PHE A 1 513 ? 3.499 22.471 -20.096 1.00 91.44 513 PHE A N 1
ATOM 4037 C CA . PHE A 1 513 ? 4.829 21.845 -19.952 1.00 91.44 513 PHE A CA 1
ATOM 4038 C C . PHE A 1 513 ? 5.877 22.686 -19.210 1.00 91.44 513 PHE A C 1
ATOM 4040 O O . PHE A 1 513 ? 6.949 22.174 -18.884 1.00 91.44 513 PHE A O 1
ATOM 4047 N N . GLY A 1 514 ? 5.609 23.961 -18.921 1.00 79.25 514 GLY A N 1
ATOM 4048 C CA . GLY A 1 514 ? 6.558 24.772 -18.147 1.00 79.25 514 G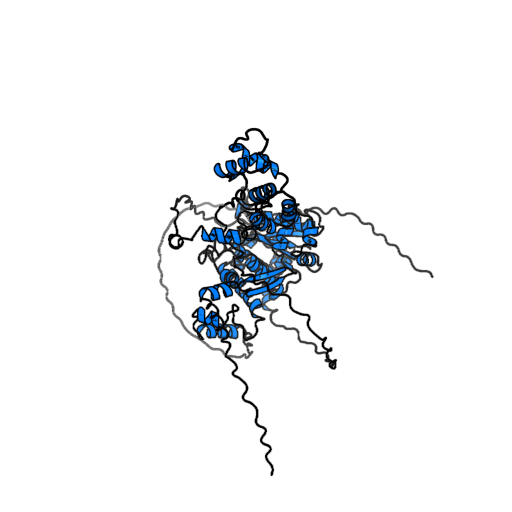LY A CA 1
ATOM 4049 C C . GLY A 1 514 ? 6.019 26.031 -17.489 1.00 79.25 514 GLY A C 1
ATOM 4050 O O . GLY A 1 514 ? 6.747 26.663 -16.721 1.00 79.25 514 GLY A O 1
ATOM 4051 N N . GLY A 1 515 ? 4.765 26.396 -17.759 1.00 85.19 515 GLY A N 1
ATOM 4052 C CA . GLY A 1 515 ? 4.167 27.639 -17.294 1.00 85.19 515 GLY A CA 1
ATOM 4053 C C . GLY A 1 515 ? 4.774 28.882 -17.959 1.00 85.19 515 GLY A C 1
ATOM 4054 O O . GLY A 1 515 ? 5.881 28.875 -18.501 1.00 85.19 515 GLY A O 1
ATOM 4055 N N . PHE A 1 516 ? 4.049 30.000 -17.905 1.00 90.50 516 PHE A N 1
ATOM 4056 C CA . PHE A 1 516 ? 4.532 31.280 -18.444 1.00 90.50 516 PHE A CA 1
ATOM 4057 C C . PHE A 1 516 ? 5.525 31.993 -17.516 1.00 90.50 516 PHE A C 1
ATOM 4059 O O . PHE A 1 516 ? 6.322 32.813 -17.974 1.00 90.50 516 PHE A O 1
ATOM 4066 N N . GLY A 1 517 ? 5.514 31.659 -16.220 1.00 86.31 517 GLY A N 1
ATOM 4067 C CA . GLY A 1 517 ? 6.401 32.258 -15.217 1.00 86.31 517 GLY A CA 1
ATOM 4068 C C . GLY A 1 517 ? 7.884 31.956 -15.445 1.00 86.31 517 GLY A C 1
ATOM 4069 O O . GLY A 1 517 ? 8.740 32.709 -14.992 1.00 86.31 517 GLY A O 1
ATOM 4070 N N . LYS A 1 518 ? 8.193 30.897 -16.200 1.00 85.75 518 LYS A N 1
ATOM 4071 C CA . LYS A 1 518 ? 9.563 30.449 -16.476 1.00 85.75 518 LYS A CA 1
ATOM 4072 C C . LYS A 1 518 ? 10.112 30.955 -17.823 1.00 85.75 518 LYS A C 1
ATOM 4074 O O . LYS A 1 518 ? 11.210 30.577 -18.221 1.00 85.75 518 LYS A O 1
ATOM 4079 N N . LEU A 1 519 ? 9.377 31.823 -18.531 1.00 90.75 519 LEU A N 1
ATOM 4080 C CA . LEU A 1 519 ? 9.841 32.423 -19.787 1.00 90.75 519 LEU A CA 1
ATOM 4081 C C . LEU A 1 519 ? 10.961 33.444 -19.546 1.00 90.75 519 LEU A C 1
ATOM 4083 O O . LEU A 1 519 ? 10.791 34.431 -18.825 1.00 90.75 519 LEU A O 1
ATOM 4087 N N . THR A 1 520 ? 12.080 33.268 -20.243 1.00 92.00 520 THR A N 1
ATOM 4088 C CA . THR A 1 520 ? 13.173 34.249 -20.277 1.00 92.00 520 THR A CA 1
ATOM 4089 C C . THR A 1 520 ? 12.722 35.563 -20.923 1.00 92.00 520 THR A C 1
ATOM 4091 O O . THR A 1 520 ? 11.814 35.594 -21.758 1.00 92.00 520 THR A O 1
ATOM 4094 N N . ARG A 1 521 ? 13.406 36.676 -20.619 1.00 94.31 521 ARG A N 1
ATOM 4095 C CA . ARG A 1 521 ? 13.119 37.990 -21.233 1.00 94.31 521 ARG A CA 1
ATOM 4096 C C . ARG A 1 521 ? 13.167 37.948 -22.769 1.00 94.31 521 ARG A C 1
ATOM 4098 O O . ARG A 1 521 ? 12.370 38.618 -23.424 1.00 94.31 521 ARG A O 1
ATOM 4105 N N . ARG A 1 522 ? 14.070 37.139 -23.341 1.00 94.12 522 ARG A N 1
ATOM 4106 C CA . ARG A 1 522 ? 14.178 36.913 -24.792 1.00 94.12 522 ARG A CA 1
ATOM 4107 C C . ARG A 1 522 ? 12.940 36.205 -25.341 1.00 94.12 522 ARG A C 1
ATOM 4109 O O . ARG A 1 522 ? 12.384 36.668 -26.330 1.00 94.12 522 ARG A O 1
ATOM 4116 N N . GLN A 1 523 ? 12.479 35.143 -24.680 1.00 93.50 523 GLN A N 1
ATOM 4117 C CA . GLN A 1 523 ? 11.254 34.441 -25.073 1.00 93.50 523 GLN A CA 1
ATOM 4118 C C . GLN A 1 523 ? 10.027 35.347 -24.953 1.00 93.50 523 GLN A C 1
ATOM 4120 O O . GLN A 1 523 ? 9.249 35.416 -25.896 1.00 93.50 523 GLN A O 1
ATOM 4125 N N . LYS A 1 524 ? 9.880 36.104 -23.854 1.00 94.88 524 LYS A N 1
ATOM 4126 C CA . LYS A 1 524 ? 8.781 37.077 -23.693 1.00 94.88 524 LYS A CA 1
ATOM 4127 C C . LYS A 1 524 ? 8.759 38.107 -24.829 1.00 94.88 524 LYS A C 1
ATOM 4129 O O . LYS A 1 524 ? 7.700 38.401 -25.374 1.00 94.88 524 LYS A O 1
ATOM 4134 N N . ARG A 1 525 ? 9.924 38.626 -25.236 1.00 93.94 525 ARG A N 1
ATOM 4135 C CA . ARG A 1 525 ? 10.029 39.533 -26.391 1.00 93.94 525 ARG A CA 1
ATOM 4136 C C . ARG A 1 525 ? 9.588 38.853 -27.693 1.00 93.94 525 ARG A C 1
ATOM 4138 O O . ARG A 1 525 ? 8.794 39.440 -28.416 1.00 93.94 525 ARG A O 1
ATOM 4145 N N . SER A 1 526 ? 10.044 37.623 -27.934 1.00 92.44 526 SER A N 1
ATOM 4146 C CA . SER A 1 526 ? 9.676 36.836 -29.122 1.00 92.44 526 SER A CA 1
ATOM 4147 C C . SER A 1 526 ? 8.165 36.594 -29.197 1.00 92.44 526 SER A C 1
ATOM 4149 O O . SER A 1 526 ? 7.523 36.908 -30.195 1.00 92.44 526 SER A O 1
ATOM 4151 N N . TRP A 1 527 ? 7.555 36.157 -28.089 1.00 94.44 527 TRP A N 1
ATOM 4152 C CA . TRP A 1 527 ? 6.103 36.006 -27.972 1.00 94.44 527 TRP A CA 1
ATOM 4153 C C . TRP A 1 527 ? 5.356 37.309 -28.274 1.00 94.44 527 TRP A C 1
ATOM 4155 O O . TRP A 1 527 ? 4.366 37.284 -29.001 1.00 94.44 527 TRP A O 1
ATOM 4165 N N . ARG A 1 528 ? 5.841 38.445 -27.759 1.00 94.50 528 ARG A N 1
ATOM 4166 C CA . ARG A 1 528 ? 5.242 39.764 -28.003 1.00 94.50 528 ARG A CA 1
ATOM 4167 C C . ARG A 1 528 ? 5.282 40.178 -29.474 1.00 94.50 528 ARG A C 1
ATOM 4169 O O . ARG A 1 528 ? 4.348 40.806 -29.955 1.00 94.50 528 ARG A O 1
ATOM 4176 N N . GLU A 1 529 ? 6.368 39.872 -30.172 1.00 92.56 529 GLU A N 1
ATOM 4177 C CA . GLU A 1 529 ? 6.562 40.255 -31.576 1.00 92.56 529 GLU A CA 1
ATOM 4178 C C . GLU A 1 529 ? 5.790 39.333 -32.534 1.00 92.56 529 GLU A C 1
ATOM 4180 O O . GLU A 1 529 ? 5.245 39.790 -33.543 1.00 92.56 529 GLU A O 1
ATOM 4185 N N . SER A 1 530 ? 5.687 38.048 -32.189 1.00 91.69 530 SER A N 1
ATOM 4186 C CA . SER A 1 530 ? 5.154 37.017 -33.080 1.00 91.69 530 SER A CA 1
ATOM 4187 C C . SER A 1 530 ? 3.671 36.685 -32.847 1.00 91.69 530 SER A C 1
ATOM 4189 O O . SER A 1 530 ? 2.952 36.396 -33.811 1.00 91.69 530 SER A O 1
ATOM 4191 N N . HIS A 1 531 ? 3.173 36.734 -31.604 1.00 93.00 531 HIS A N 1
ATOM 4192 C CA . HIS A 1 531 ? 1.815 36.279 -31.285 1.00 93.00 531 HIS A CA 1
ATOM 4193 C C . HIS A 1 531 ? 0.747 37.309 -31.709 1.00 93.00 531 HIS A C 1
ATOM 4195 O O . HIS A 1 531 ? 0.811 38.473 -31.310 1.00 93.00 531 HIS A O 1
ATOM 4201 N N . PRO A 1 532 ? -0.313 36.889 -32.439 1.00 94.06 532 PRO A N 1
ATOM 4202 C CA . PRO A 1 532 ? -1.402 37.768 -32.870 1.00 94.06 532 PRO A CA 1
ATOM 4203 C C . PRO A 1 532 ? -2.098 38.576 -31.769 1.00 94.06 532 PRO A C 1
ATOM 4205 O O . PRO A 1 53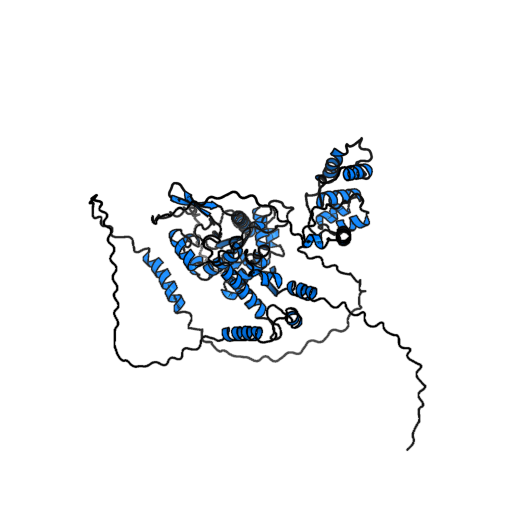2 ? -2.583 39.660 -32.064 1.00 94.06 532 PRO A O 1
ATOM 4208 N N . LEU A 1 533 ? -2.126 38.094 -30.519 1.00 92.56 533 LEU A N 1
ATOM 4209 C CA . LEU A 1 533 ? -2.755 38.799 -29.398 1.00 92.56 533 LEU A CA 1
ATOM 4210 C C . LEU A 1 533 ? -2.095 40.151 -29.124 1.00 92.56 533 LEU A C 1
ATOM 4212 O O . LEU A 1 533 ? -2.769 41.070 -28.686 1.00 92.56 533 LEU A O 1
ATOM 4216 N N . PHE A 1 534 ? -0.804 40.301 -29.415 1.00 93.06 534 PHE A N 1
ATOM 4217 C CA . PHE A 1 534 ? -0.089 41.559 -29.197 1.00 93.06 534 PHE A CA 1
ATOM 4218 C C . PHE A 1 534 ? -0.126 42.486 -30.418 1.00 93.06 534 PHE A C 1
ATOM 4220 O O . PHE A 1 534 ? 0.340 43.623 -30.342 1.00 93.06 534 PHE A O 1
ATOM 4227 N N . LYS A 1 535 ? -0.702 42.046 -31.546 1.00 89.00 535 LYS A N 1
ATOM 4228 C CA . LYS A 1 535 ? -0.874 42.889 -32.732 1.00 89.00 535 LYS A CA 1
ATOM 4229 C C . LYS A 1 535 ? -2.099 43.784 -32.538 1.00 89.00 535 LYS A C 1
ATOM 4231 O O . LYS A 1 535 ? -3.228 43.343 -32.707 1.00 89.00 535 LYS A O 1
ATOM 4236 N N . GLY A 1 536 ? -1.869 45.050 -32.192 1.00 82.31 536 GLY A N 1
ATOM 4237 C CA . GLY A 1 536 ? -2.918 46.076 -32.080 1.00 82.31 536 GLY A CA 1
ATOM 4238 C C . GLY A 1 536 ? -3.297 46.457 -30.648 1.00 82.31 536 GLY A C 1
ATOM 4239 O O . GLY A 1 536 ? -3.927 47.491 -30.446 1.00 82.31 536 GLY A O 1
ATOM 4240 N N . ILE A 1 537 ? -2.849 45.693 -29.651 1.00 81.62 537 ILE A N 1
ATOM 4241 C CA . ILE A 1 537 ? -2.828 46.156 -28.262 1.00 81.62 537 ILE A CA 1
ATOM 4242 C C . ILE A 1 537 ? -1.651 47.139 -28.153 1.00 81.62 537 ILE A C 1
ATOM 4244 O O . ILE A 1 537 ? -0.555 46.838 -28.630 1.00 81.62 537 ILE A O 1
ATOM 4248 N N . GLY A 1 538 ? -1.870 48.338 -27.597 1.00 75.62 538 GLY A N 1
ATOM 4249 C CA . GLY A 1 538 ? -0.803 49.325 -27.361 1.00 75.62 538 GLY A CA 1
ATOM 4250 C C . GLY A 1 538 ? 0.396 48.712 -26.621 1.00 75.62 538 GLY A C 1
ATOM 4251 O O . GLY A 1 538 ? 0.274 47.621 -26.079 1.00 75.62 538 GLY A O 1
ATOM 4252 N N . LYS A 1 539 ? 1.563 49.381 -26.617 1.00 85.50 539 LYS A N 1
ATOM 4253 C CA . LYS A 1 539 ? 2.848 48.831 -26.123 1.00 85.50 539 LYS A CA 1
ATOM 4254 C C . LYS A 1 539 ? 2.695 48.028 -24.815 1.00 85.50 539 LYS A C 1
ATOM 4256 O O . LYS A 1 539 ? 2.757 48.599 -23.733 1.00 85.50 539 LYS A O 1
ATOM 4261 N N . VAL A 1 540 ? 2.555 46.702 -24.928 1.00 93.19 540 VAL A N 1
ATOM 4262 C CA . VAL A 1 540 ? 2.594 45.787 -23.783 1.00 93.19 540 VAL A CA 1
ATOM 4263 C C . VAL A 1 540 ? 4.044 45.709 -23.322 1.00 93.19 540 VAL A C 1
ATOM 4265 O O . VAL A 1 540 ? 4.956 45.396 -24.107 1.00 93.19 540 VAL A O 1
ATOM 4268 N N . GLU A 1 541 ? 4.269 46.044 -22.055 1.00 95.75 541 GLU A N 1
ATOM 4269 C CA . GLU A 1 541 ? 5.577 45.910 -21.422 1.00 95.75 541 GLU A CA 1
ATOM 4270 C C . GLU A 1 541 ? 6.015 44.441 -21.446 1.00 95.75 541 GLU A C 1
ATOM 4272 O O . GLU A 1 541 ? 5.194 43.528 -21.347 1.00 95.75 541 GLU A O 1
ATOM 4277 N N . ILE A 1 542 ? 7.314 44.192 -21.645 1.00 95.00 542 ILE A N 1
ATOM 4278 C CA . ILE A 1 542 ? 7.841 42.824 -21.830 1.00 95.00 542 ILE A CA 1
ATOM 4279 C C . ILE A 1 542 ? 7.542 41.970 -20.590 1.00 95.00 542 ILE A C 1
ATOM 4281 O O . ILE A 1 542 ? 7.327 40.762 -20.686 1.00 95.00 542 ILE A O 1
ATOM 4285 N N . GLU A 1 543 ? 7.526 42.618 -19.435 1.00 94.50 543 GLU A N 1
ATOM 4286 C CA . GLU A 1 543 ? 7.264 42.082 -18.114 1.00 94.50 543 GLU A CA 1
ATOM 4287 C C . GLU A 1 543 ? 5.856 41.459 -18.030 1.00 94.50 543 GLU A C 1
ATOM 4289 O O . GLU A 1 543 ? 5.730 40.339 -17.525 1.00 94.50 543 GLU A O 1
ATOM 4294 N N . ASN A 1 544 ? 4.860 42.081 -18.676 1.00 95.69 544 ASN A N 1
ATOM 4295 C CA . ASN A 1 544 ? 3.439 41.703 -18.611 1.00 95.69 544 ASN A CA 1
ATOM 4296 C C . ASN A 1 544 ? 3.027 40.659 -19.665 1.00 95.69 544 ASN A C 1
ATOM 4298 O O . ASN A 1 544 ? 1.906 40.155 -19.650 1.00 95.69 544 ASN A O 1
ATOM 4302 N N . VAL A 1 545 ? 3.923 40.293 -20.590 1.00 95.00 545 VAL A N 1
ATOM 4303 C CA . VAL A 1 545 ? 3.627 39.316 -21.659 1.00 95.00 545 VAL A CA 1
ATOM 4304 C C . VAL A 1 545 ? 3.155 37.975 -21.089 1.00 95.00 545 VAL A C 1
ATOM 4306 O O . VAL A 1 545 ? 2.233 37.371 -21.629 1.00 95.00 545 VAL A O 1
ATOM 4309 N N . ALA A 1 546 ? 3.764 37.509 -19.995 1.00 95.38 546 ALA A N 1
ATOM 4310 C CA . ALA A 1 546 ? 3.404 36.235 -19.371 1.00 95.38 546 ALA A CA 1
ATOM 4311 C C . ALA A 1 546 ? 1.979 36.246 -18.795 1.00 95.38 546 ALA A C 1
ATOM 4313 O O . ALA A 1 546 ? 1.269 35.254 -18.931 1.00 95.38 546 ALA A O 1
ATOM 4314 N N . GLU A 1 547 ? 1.558 37.363 -18.201 1.00 95.19 547 GLU A N 1
ATOM 4315 C CA . GLU A 1 547 ? 0.216 37.529 -17.634 1.00 95.19 547 GLU A CA 1
ATOM 4316 C C . GLU A 1 547 ? -0.845 37.556 -18.735 1.00 95.19 547 GLU A C 1
ATOM 4318 O O . GLU A 1 547 ? -1.833 36.834 -18.654 1.00 95.19 547 GLU A O 1
ATOM 4323 N N . VAL A 1 548 ? -0.600 38.300 -19.821 1.00 95.50 548 VAL A N 1
ATOM 4324 C CA . VAL A 1 548 ? -1.518 38.349 -20.972 1.00 95.50 548 VAL A CA 1
ATOM 4325 C C . VAL A 1 548 ? -1.663 36.974 -21.633 1.00 95.50 548 VAL A C 1
ATOM 4327 O O . VAL A 1 548 ? -2.768 36.573 -22.000 1.00 95.50 548 VAL A O 1
ATOM 4330 N N . LEU A 1 549 ? -0.565 36.219 -21.761 1.00 95.38 549 LEU A N 1
ATOM 4331 C CA . LEU A 1 549 ? -0.619 34.846 -22.269 1.00 95.38 549 LEU A CA 1
ATOM 4332 C C . LEU A 1 549 ? -1.389 33.925 -21.318 1.00 95.38 549 LEU A C 1
ATOM 4334 O O . LEU A 1 549 ? -2.231 33.161 -21.784 1.00 95.38 549 LEU A O 1
ATOM 4338 N N . MET A 1 550 ? -1.149 34.017 -20.008 1.00 94.12 550 MET A N 1
ATOM 4339 C CA . MET A 1 550 ? -1.857 33.223 -19.002 1.00 94.12 550 MET A CA 1
ATOM 4340 C C . MET A 1 550 ? -3.365 33.489 -19.029 1.00 94.12 550 MET A C 1
ATOM 4342 O O . MET A 1 550 ? -4.151 32.542 -19.057 1.00 94.12 550 MET A O 1
ATOM 4346 N N . GLU A 1 551 ? -3.756 34.758 -19.127 1.00 95.00 551 GLU A N 1
ATOM 4347 C CA . GLU A 1 551 ? -5.149 35.189 -19.243 1.00 95.00 551 GLU A CA 1
ATOM 4348 C C . GLU A 1 551 ? -5.813 34.632 -20.514 1.00 95.00 551 GLU A C 1
ATOM 4350 O O . GLU A 1 551 ? -6.959 34.179 -20.477 1.00 95.00 551 GLU A O 1
ATOM 4355 N N . SER A 1 552 ? -5.080 34.574 -21.633 1.00 94.69 552 SER A N 1
ATOM 4356 C CA . SER A 1 552 ? -5.599 34.044 -22.904 1.00 94.69 552 SER A CA 1
ATOM 4357 C C . SER A 1 552 ? -5.962 32.553 -22.865 1.00 94.69 552 SER A C 1
ATOM 4359 O O . SER A 1 552 ? -6.785 32.097 -23.659 1.00 94.69 552 SER A O 1
ATOM 4361 N N . VAL A 1 553 ? -5.389 31.798 -21.922 1.00 95.69 553 VAL A N 1
ATOM 4362 C CA . VAL A 1 553 ? -5.643 30.361 -21.720 1.00 95.69 553 VAL A CA 1
ATOM 4363 C C . VAL A 1 553 ? -6.176 30.056 -20.314 1.00 95.69 553 VAL A C 1
ATOM 4365 O O . VAL A 1 553 ? -6.065 28.927 -19.834 1.00 95.69 553 VAL A O 1
ATOM 4368 N N . LYS A 1 554 ? -6.784 31.039 -19.635 1.00 94.75 554 LYS A N 1
ATOM 4369 C CA . LYS A 1 554 ? -7.303 30.875 -18.264 1.00 94.75 554 LYS A CA 1
ATOM 4370 C C . LYS A 1 554 ? -8.394 29.811 -18.131 1.00 94.75 554 LYS A C 1
ATOM 4372 O O . LYS A 1 554 ? -8.512 29.180 -17.092 1.00 94.75 554 LYS A O 1
ATOM 4377 N N . ASN A 1 555 ? -9.163 29.588 -19.199 1.00 90.94 555 ASN A N 1
ATOM 4378 C CA . ASN A 1 555 ? -10.239 28.593 -19.230 1.00 90.94 555 ASN A CA 1
ATOM 4379 C C . ASN A 1 555 ? -9.717 27.157 -19.412 1.00 90.94 555 ASN A C 1
ATOM 4381 O O . ASN A 1 555 ? -10.496 26.209 -19.367 1.00 90.94 555 ASN A O 1
ATOM 4385 N N . ILE A 1 556 ? -8.416 26.992 -19.660 1.00 90.44 556 ILE A N 1
ATOM 4386 C CA . ILE A 1 556 ? -7.768 25.685 -19.716 1.00 90.44 556 ILE A CA 1
ATOM 4387 C C . ILE A 1 556 ? -7.390 25.297 -18.295 1.00 90.44 556 ILE A C 1
ATOM 4389 O O . ILE A 1 556 ? -6.677 26.052 -17.635 1.00 90.44 556 ILE A O 1
ATOM 4393 N N . SER A 1 557 ? -7.841 24.124 -17.851 1.00 84.44 557 SER A N 1
ATOM 4394 C CA . SER A 1 557 ? -7.481 23.546 -16.552 1.00 84.44 557 SER A CA 1
ATOM 4395 C C . SER A 1 557 ? -5.966 23.568 -16.332 1.00 84.44 557 SER A C 1
ATOM 4397 O O . SER A 1 557 ? -5.207 23.288 -17.264 1.00 84.44 557 SER A O 1
ATOM 4399 N N . ASP A 1 558 ? -5.532 23.867 -15.107 1.00 83.19 558 ASP A N 1
ATOM 4400 C CA . ASP A 1 558 ? -4.121 23.880 -14.705 1.00 83.19 558 ASP A CA 1
ATOM 4401 C C . ASP A 1 558 ? -3.571 22.447 -14.605 1.00 83.19 558 ASP A C 1
ATOM 4403 O O . ASP A 1 558 ? -3.346 21.899 -13.533 1.00 83.19 558 ASP A O 1
ATOM 4407 N N . VAL A 1 559 ? -3.385 21.815 -15.763 1.00 81.88 559 VAL A N 1
ATOM 4408 C CA . VAL A 1 559 ? -2.768 20.494 -15.894 1.00 81.88 559 VAL A CA 1
ATOM 4409 C C . VAL A 1 559 ? -1.301 20.702 -16.237 1.00 81.88 559 VAL A C 1
ATOM 4411 O O . VAL A 1 559 ? -0.987 21.241 -17.301 1.00 81.88 559 VAL A O 1
ATOM 4414 N N . SER A 1 560 ? -0.407 20.272 -15.348 1.00 87.31 560 SER A N 1
ATOM 4415 C CA . SER A 1 560 ? 1.030 20.216 -15.613 1.00 87.31 560 SER A CA 1
ATOM 4416 C C . SER A 1 560 ? 1.399 18.835 -16.149 1.00 87.31 560 SER A C 1
ATOM 4418 O O . SER A 1 560 ? 1.204 17.832 -15.471 1.00 87.31 560 SER A O 1
ATOM 4420 N N . LEU A 1 561 ? 1.952 18.775 -17.360 1.00 85.19 561 LEU A N 1
ATOM 4421 C CA . LEU A 1 561 ? 2.553 17.560 -17.931 1.00 85.19 561 LEU A CA 1
ATOM 4422 C C . LEU A 1 561 ? 4.089 17.612 -17.884 1.00 85.19 561 LEU A C 1
ATOM 4424 O O . LEU A 1 561 ? 4.769 16.769 -18.475 1.00 85.19 561 LEU A O 1
ATOM 4428 N N . GLN A 1 562 ? 4.651 18.607 -17.187 1.00 84.44 562 GLN A N 1
ATOM 4429 C CA . GLN A 1 562 ? 6.094 18.769 -17.047 1.00 84.44 562 GLN A CA 1
ATOM 4430 C C . GLN A 1 562 ? 6.724 17.506 -16.432 1.00 84.44 562 GLN A C 1
ATOM 4432 O O . GLN A 1 562 ? 6.298 17.030 -15.383 1.00 84.44 562 GLN A O 1
ATOM 4437 N N . GLY A 1 563 ? 7.758 16.966 -17.085 1.00 73.94 563 GLY A N 1
ATOM 4438 C CA . GLY A 1 563 ? 8.527 15.813 -16.598 1.00 73.94 563 GLY A CA 1
ATOM 4439 C C . GLY A 1 563 ? 7.914 14.441 -16.901 1.00 73.94 563 GLY A C 1
ATOM 4440 O O . GLY A 1 563 ? 8.587 13.428 -16.729 1.00 73.94 563 GLY A O 1
ATOM 4441 N N . SER A 1 564 ? 6.684 14.385 -17.413 1.00 77.31 564 SER A N 1
ATOM 4442 C CA . SER A 1 564 ? 6.036 13.128 -17.799 1.00 77.31 564 SER A CA 1
ATOM 4443 C C . SER A 1 564 ? 6.435 12.724 -19.220 1.00 77.31 564 SER A C 1
ATOM 4445 O O . SER A 1 564 ? 5.769 13.097 -20.183 1.00 77.31 564 SER A O 1
ATOM 4447 N N . VAL A 1 565 ? 7.522 11.953 -19.348 1.00 80.06 565 VAL A N 1
ATOM 4448 C CA . VAL A 1 565 ? 8.174 11.581 -20.626 1.00 80.06 565 VAL A CA 1
ATOM 4449 C C . VAL A 1 565 ? 7.203 11.026 -21.678 1.00 80.06 565 VAL A C 1
ATOM 4451 O O . VAL A 1 565 ? 7.381 11.285 -22.863 1.00 80.06 565 VAL A O 1
ATOM 4454 N N . MET A 1 566 ? 6.139 10.333 -21.263 1.00 77.94 566 MET A N 1
ATOM 4455 C CA . MET A 1 566 ? 5.109 9.797 -22.167 1.00 77.94 566 MET A CA 1
ATOM 4456 C C . MET A 1 566 ? 4.387 10.860 -23.017 1.00 77.94 566 MET A C 1
ATOM 4458 O O . MET A 1 566 ? 3.835 10.525 -24.059 1.00 77.94 566 MET A O 1
ATOM 4462 N N . TYR A 1 567 ? 4.406 12.129 -22.598 1.00 87.62 567 TYR A N 1
ATOM 4463 C CA . TYR A 1 567 ? 3.784 13.244 -23.319 1.00 87.62 567 TYR A CA 1
ATOM 4464 C C . TYR A 1 567 ? 4.773 14.054 -24.174 1.00 87.62 567 TYR A C 1
ATOM 4466 O O . TYR A 1 567 ? 4.402 15.082 -24.739 1.00 87.62 567 TYR A O 1
ATOM 4474 N N . TYR A 1 568 ? 6.031 13.614 -24.269 1.00 91.56 568 TYR A N 1
ATOM 4475 C CA . TYR A 1 568 ? 7.066 14.265 -25.067 1.00 91.56 568 TYR A CA 1
ATOM 4476 C C . TYR A 1 568 ? 7.214 13.527 -26.407 1.00 91.56 568 TYR A C 1
ATOM 4478 O O . TYR A 1 568 ? 7.464 12.319 -26.409 1.00 91.56 568 TYR A O 1
ATOM 4486 N N . PRO A 1 569 ? 7.115 14.218 -27.559 1.00 93.75 569 PRO A N 1
ATOM 4487 C CA . PRO A 1 569 ? 7.352 13.601 -28.855 1.00 93.75 569 PRO A CA 1
ATOM 4488 C C . PRO A 1 569 ? 8.728 12.951 -28.941 1.00 93.75 569 PRO A C 1
ATOM 4490 O O . PRO A 1 569 ? 9.738 13.511 -28.511 1.00 93.75 569 PRO A O 1
ATOM 4493 N N . GLN A 1 570 ? 8.786 11.784 -29.578 1.00 87.62 570 GLN A N 1
ATOM 4494 C CA . GLN A 1 570 ? 10.037 11.056 -29.784 1.00 87.62 570 GLN A CA 1
ATOM 4495 C C . GLN A 1 570 ? 11.068 11.891 -30.565 1.00 87.62 570 GLN A C 1
ATOM 4497 O O . GLN A 1 570 ? 12.265 11.773 -30.317 1.00 87.62 570 GLN A O 1
ATOM 4502 N N . SER A 1 571 ? 10.615 12.749 -31.487 1.00 91.50 571 SER A N 1
ATOM 4503 C CA . SER A 1 571 ? 11.448 13.718 -32.213 1.00 91.50 571 SER A CA 1
ATOM 4504 C C . SER A 1 571 ? 12.159 14.678 -31.254 1.00 91.50 571 SER A C 1
ATOM 4506 O O . SER A 1 571 ? 13.376 14.826 -31.315 1.00 91.50 571 SER A O 1
ATOM 4508 N N . TYR A 1 572 ? 11.419 15.249 -30.303 1.00 91.38 572 TYR A N 1
ATOM 4509 C CA . TYR A 1 572 ? 11.959 16.122 -29.269 1.00 91.38 572 TYR A CA 1
ATOM 4510 C C . TYR A 1 572 ? 12.931 15.385 -28.343 1.00 91.38 572 TYR A C 1
ATOM 4512 O O . TYR A 1 572 ? 14.001 15.908 -28.053 1.00 91.38 572 TYR A O 1
ATOM 4520 N N . LEU A 1 573 ? 12.598 14.165 -27.906 1.00 87.31 573 LEU A N 1
ATOM 4521 C CA . LEU A 1 573 ? 13.481 13.372 -27.039 1.00 87.31 573 LEU A CA 1
ATOM 4522 C C . LEU A 1 573 ? 14.809 13.024 -27.730 1.00 87.31 573 LEU A C 1
ATOM 4524 O O . LEU A 1 573 ? 15.857 13.038 -27.086 1.00 87.31 573 LEU A O 1
ATOM 4528 N N . LYS A 1 574 ? 14.782 12.763 -29.043 1.00 85.81 574 LYS A N 1
ATOM 4529 C CA . LYS A 1 574 ? 15.991 12.558 -29.853 1.00 85.81 574 LYS A CA 1
ATOM 4530 C C . LYS A 1 574 ? 16.828 13.833 -29.961 1.00 85.81 574 LYS A C 1
ATOM 4532 O O . LYS A 1 574 ? 18.030 13.774 -29.720 1.00 85.81 574 LYS A O 1
ATOM 4537 N N . ASP A 1 575 ? 16.202 14.971 -30.270 1.00 85.62 575 ASP A N 1
ATOM 4538 C CA . ASP A 1 575 ? 16.881 16.274 -30.339 1.00 85.62 575 ASP A CA 1
ATOM 4539 C C . ASP A 1 575 ? 17.507 16.640 -28.979 1.00 85.62 575 ASP A C 1
ATOM 4541 O O . ASP A 1 575 ? 18.652 17.086 -28.913 1.00 85.62 575 ASP A O 1
ATOM 4545 N N . PHE A 1 576 ? 16.776 16.398 -27.888 1.00 84.19 576 PHE A N 1
ATOM 4546 C CA . PHE A 1 576 ? 17.227 16.640 -26.520 1.00 84.19 576 PHE A CA 1
ATOM 4547 C C . PHE A 1 576 ? 18.453 15.791 -26.161 1.00 84.19 576 PHE A C 1
ATOM 4549 O O . PHE A 1 576 ? 19.443 16.320 -25.655 1.00 84.19 576 PHE A O 1
ATOM 4556 N N . ALA A 1 577 ? 18.419 14.491 -26.471 1.00 79.25 577 ALA A N 1
ATOM 4557 C CA . ALA A 1 577 ? 19.550 13.590 -26.256 1.00 79.25 577 ALA A CA 1
ATOM 4558 C C . ALA A 1 577 ? 20.773 13.974 -27.109 1.00 79.25 577 ALA A C 1
ATOM 4560 O O . ALA A 1 577 ? 21.905 13.871 -26.644 1.00 79.25 577 ALA A O 1
ATOM 4561 N N . ALA A 1 578 ? 20.561 14.459 -28.336 1.00 81.31 578 ALA A N 1
ATOM 4562 C CA . ALA A 1 578 ? 21.640 14.886 -29.226 1.00 81.31 578 ALA A CA 1
ATOM 4563 C C . ALA A 1 578 ? 22.317 16.196 -28.778 1.00 81.31 578 ALA A C 1
ATOM 4565 O O . ALA A 1 578 ? 23.516 16.371 -28.985 1.00 81.31 578 ALA A O 1
ATOM 4566 N N . GLN A 1 579 ? 21.567 17.122 -28.170 1.00 78.88 579 GLN A N 1
ATOM 4567 C CA . GLN A 1 579 ? 22.087 18.419 -27.704 1.00 78.88 579 GLN A CA 1
ATOM 4568 C C . GLN A 1 579 ? 22.833 18.337 -26.371 1.00 78.88 579 GLN A C 1
ATOM 4570 O O . GLN A 1 579 ? 23.589 19.247 -26.030 1.00 78.88 579 GLN A O 1
ATOM 4575 N N . ARG A 1 580 ? 22.621 17.259 -25.617 1.00 72.88 580 ARG A N 1
ATOM 4576 C CA . ARG A 1 580 ? 23.290 16.988 -24.348 1.00 72.88 580 ARG A CA 1
ATOM 4577 C C . ARG A 1 580 ? 24.001 15.641 -24.444 1.00 72.88 580 ARG A C 1
ATOM 4579 O O . ARG A 1 580 ? 23.522 14.680 -23.840 1.00 72.88 580 ARG A O 1
ATOM 4586 N N . PRO A 1 581 ? 25.115 15.539 -25.198 1.00 61.22 581 PRO A N 1
ATOM 4587 C CA . PRO A 1 581 ? 25.970 14.372 -25.073 1.00 61.22 581 PRO A CA 1
ATOM 4588 C C . PRO A 1 581 ? 26.359 14.285 -23.600 1.00 61.22 581 PRO A C 1
ATOM 4590 O O . PRO A 1 581 ? 26.971 15.202 -23.053 1.00 61.22 581 PRO A O 1
ATOM 4593 N N . VAL A 1 582 ? 25.891 13.234 -22.932 1.00 51.44 582 VAL A N 1
ATOM 4594 C CA . VAL A 1 582 ? 26.272 12.950 -21.555 1.00 51.44 582 VAL A CA 1
ATOM 4595 C C . VAL A 1 582 ? 27.773 12.719 -21.597 1.00 51.44 582 VAL A C 1
ATOM 4597 O O . VAL A 1 582 ? 28.229 11.719 -22.149 1.00 51.44 582 VAL A O 1
ATOM 4600 N N . ASP A 1 583 ? 28.539 13.688 -21.105 1.00 44.53 583 ASP A N 1
ATOM 4601 C CA . ASP A 1 583 ? 29.984 13.564 -21.027 1.00 44.53 583 ASP A CA 1
ATOM 4602 C C . ASP A 1 583 ? 30.262 12.410 -20.061 1.00 44.53 583 ASP A C 1
ATOM 4604 O O . ASP A 1 583 ? 29.912 12.496 -18.880 1.00 44.53 583 ASP A O 1
ATOM 4608 N N . ALA A 1 584 ? 30.798 11.297 -20.568 1.00 41.16 584 ALA A N 1
ATOM 4609 C CA . ALA A 1 584 ? 30.953 10.055 -19.806 1.00 41.16 584 ALA A CA 1
ATOM 4610 C C . ALA A 1 584 ? 31.757 10.269 -18.505 1.00 41.16 584 ALA A C 1
ATOM 4612 O O . ALA A 1 584 ? 31.524 9.584 -17.514 1.00 41.16 584 ALA A O 1
ATOM 4613 N N . ALA A 1 585 ? 32.612 11.299 -18.469 1.00 40.16 585 ALA A N 1
ATOM 4614 C CA . ALA A 1 585 ? 33.367 11.727 -17.293 1.00 40.16 585 ALA A CA 1
ATOM 4615 C C . ALA A 1 585 ? 32.503 12.314 -16.153 1.00 40.16 585 ALA A C 1
ATOM 4617 O O . ALA A 1 585 ? 32.900 12.273 -14.990 1.00 40.16 585 ALA A O 1
ATOM 4618 N N . THR A 1 586 ? 31.306 12.831 -16.448 1.00 40.84 586 THR A N 1
ATOM 4619 C CA . THR A 1 586 ? 30.398 13.400 -15.430 1.00 40.84 586 THR A CA 1
ATOM 4620 C C . THR A 1 586 ? 29.612 12.309 -14.693 1.00 40.84 586 THR A C 1
ATOM 4622 O O . THR A 1 586 ? 29.134 12.543 -13.587 1.00 40.84 586 THR A O 1
ATOM 4625 N N . LEU A 1 587 ? 29.512 11.101 -15.265 1.00 40.16 587 LEU A N 1
ATOM 4626 C CA . LEU A 1 587 ? 28.929 9.937 -14.587 1.00 40.16 587 LEU A CA 1
ATOM 4627 C C . LEU A 1 587 ? 29.897 9.280 -13.586 1.00 40.16 587 LEU A C 1
ATOM 4629 O O . LEU A 1 587 ? 29.435 8.622 -12.659 1.00 40.16 587 LEU A O 1
ATOM 4633 N N . GLU A 1 588 ? 31.214 9.480 -13.730 1.00 37.69 588 GLU A N 1
ATOM 4634 C CA . GLU A 1 588 ? 32.221 8.948 -12.794 1.00 37.69 588 GLU A CA 1
ATOM 4635 C C . GLU A 1 588 ? 32.534 9.900 -11.625 1.00 37.69 588 GLU A C 1
ATOM 4637 O O . GLU A 1 588 ? 32.904 9.455 -10.538 1.00 37.69 588 GLU A O 1
ATOM 4642 N N . ALA A 1 589 ? 32.343 11.211 -11.792 1.00 35.12 589 ALA A N 1
ATOM 4643 C CA . ALA A 1 589 ? 32.602 12.200 -10.747 1.00 35.12 589 ALA A CA 1
ATOM 4644 C C . ALA A 1 589 ? 31.349 12.486 -9.898 1.00 35.12 589 ALA A C 1
ATOM 4646 O O . ALA A 1 589 ? 30.750 13.559 -9.968 1.00 35.12 589 ALA A O 1
ATOM 4647 N N . GLY A 1 590 ? 30.954 11.521 -9.064 1.00 32.44 590 GLY A N 1
ATOM 4648 C CA . GLY A 1 590 ? 29.934 11.714 -8.032 1.00 32.44 590 GLY A CA 1
ATOM 4649 C C . GLY A 1 590 ? 30.346 12.785 -7.014 1.00 32.44 590 GLY A C 1
ATOM 4650 O O . GLY A 1 590 ? 31.143 12.541 -6.108 1.00 32.44 590 GLY A O 1
ATOM 4651 N N . THR A 1 591 ? 29.787 13.985 -7.149 1.00 34.28 591 THR A N 1
ATOM 4652 C CA . THR A 1 591 ? 29.887 15.075 -6.171 1.00 34.28 591 THR A CA 1
ATOM 4653 C C . THR A 1 591 ? 29.233 14.687 -4.844 1.00 34.28 591 THR A C 1
ATOM 4655 O O . THR A 1 591 ? 28.011 14.613 -4.736 1.00 34.28 591 THR A O 1
ATOM 4658 N N . ARG A 1 592 ? 30.062 14.515 -3.809 1.00 38.34 592 ARG A N 1
ATOM 4659 C CA . ARG A 1 592 ? 29.681 14.715 -2.404 1.00 38.34 592 ARG A CA 1
ATOM 4660 C C . ARG A 1 592 ? 29.175 16.151 -2.209 1.00 38.34 592 ARG A C 1
ATOM 4662 O O . ARG A 1 592 ? 29.892 17.073 -2.600 1.00 38.34 592 ARG A O 1
ATOM 4669 N N . PRO A 1 593 ? 28.063 16.383 -1.500 1.00 36.38 593 PRO A N 1
ATOM 4670 C CA . PRO A 1 593 ? 27.905 17.591 -0.711 1.00 36.38 593 PRO A CA 1
ATOM 4671 C C . PRO A 1 593 ? 28.511 17.354 0.673 1.00 36.38 593 PRO A C 1
ATOM 4673 O O . PRO A 1 593 ? 28.274 16.328 1.311 1.00 36.38 593 PRO A O 1
ATOM 4676 N N . ALA A 1 594 ? 29.335 18.310 1.090 1.00 30.23 594 ALA A N 1
ATOM 4677 C CA . ALA A 1 594 ? 29.897 18.418 2.423 1.00 30.23 594 ALA A CA 1
ATOM 4678 C C . ALA A 1 594 ? 28.793 18.403 3.491 1.00 30.23 594 ALA A C 1
ATOM 4680 O O . ALA A 1 594 ? 27.693 18.910 3.272 1.00 30.23 594 ALA A O 1
ATOM 4681 N N . GLY A 1 595 ? 29.109 17.781 4.624 1.00 32.59 595 GLY A N 1
ATOM 4682 C CA . GLY A 1 595 ? 28.227 17.729 5.774 1.00 32.59 595 GLY A CA 1
ATOM 4683 C C . GLY A 1 595 ? 28.085 19.082 6.455 1.00 32.59 595 GLY A C 1
ATOM 4684 O O . GLY A 1 595 ? 29.008 19.888 6.433 1.00 32.59 595 GLY A O 1
ATOM 4685 N N . ASP A 1 596 ? 26.951 19.242 7.122 1.00 28.72 596 ASP A N 1
ATOM 4686 C CA . ASP A 1 596 ? 26.874 19.978 8.373 1.00 28.72 596 ASP A CA 1
ATOM 4687 C C . ASP A 1 596 ? 26.128 19.094 9.375 1.00 28.72 596 ASP A C 1
ATOM 4689 O O . ASP A 1 596 ? 24.968 18.719 9.190 1.00 28.72 596 ASP A O 1
ATOM 4693 N N . ASN A 1 597 ? 26.877 18.703 10.404 1.00 34.69 597 ASN A N 1
ATOM 4694 C CA . ASN A 1 597 ? 26.388 18.130 11.645 1.00 34.69 597 ASN A CA 1
ATOM 4695 C C . ASN A 1 597 ? 25.574 19.185 12.392 1.00 34.69 597 ASN A C 1
ATOM 4697 O O . ASN A 1 597 ? 26.015 20.327 12.473 1.00 34.69 597 ASN A O 1
ATOM 4701 N N . LEU A 1 598 ? 24.469 18.769 13.008 1.00 33.66 598 LEU A N 1
ATOM 4702 C CA . LEU A 1 598 ? 24.024 19.178 14.346 1.00 33.66 598 LEU A CA 1
ATOM 4703 C C . LEU A 1 598 ? 22.666 18.517 14.586 1.00 33.66 598 LEU A C 1
ATOM 4705 O O . LEU A 1 598 ? 21.696 18.894 13.947 1.00 33.66 598 LEU A O 1
ATOM 4709 N N . TYR A 1 599 ? 22.643 17.481 15.421 1.00 33.09 599 TYR A N 1
ATOM 4710 C CA . TYR A 1 599 ? 21.686 17.256 16.512 1.00 33.09 599 TYR A CA 1
ATOM 4711 C C . TYR A 1 599 ? 22.119 15.960 17.198 1.00 33.09 599 TYR A C 1
ATOM 4713 O O . TYR A 1 599 ? 21.741 14.853 16.816 1.00 33.09 599 TYR A O 1
ATOM 4721 N N . ASP A 1 600 ? 23.030 16.163 18.142 1.00 36.47 600 ASP A N 1
ATOM 4722 C CA . ASP A 1 600 ? 23.290 15.281 19.265 1.00 36.47 600 ASP A CA 1
ATOM 4723 C C . ASP A 1 600 ? 22.191 15.560 20.298 1.00 36.47 600 ASP A C 1
ATOM 4725 O O . ASP A 1 600 ? 21.943 16.723 20.602 1.00 36.47 600 ASP A O 1
ATOM 4729 N N . ASP A 1 601 ? 21.491 14.517 20.728 1.00 34.25 601 ASP A N 1
ATOM 4730 C CA . ASP A 1 601 ? 20.668 14.492 21.942 1.00 34.25 601 ASP A CA 1
ATOM 4731 C C . ASP A 1 601 ? 20.458 13.013 22.287 1.00 34.25 601 ASP A C 1
ATOM 4733 O O . ASP A 1 601 ? 19.460 12.365 21.946 1.00 34.25 601 ASP A O 1
ATOM 4737 N N . SER A 1 602 ? 21.490 12.447 22.906 1.00 35.47 602 SER A N 1
ATOM 4738 C CA . SER A 1 602 ? 21.375 11.261 23.737 1.00 35.47 602 SER A CA 1
ATOM 4739 C C . SER A 1 602 ? 20.922 11.684 25.131 1.00 35.47 602 SER A C 1
ATOM 4741 O O . SER A 1 602 ? 21.738 12.178 25.899 1.00 35.47 602 SER A O 1
ATOM 4743 N N . ASP A 1 603 ? 19.663 11.416 25.470 1.00 33.12 603 ASP A N 1
ATOM 4744 C CA . ASP A 1 603 ? 19.258 11.263 26.866 1.00 33.12 603 ASP A CA 1
ATOM 4745 C C . ASP A 1 603 ? 18.673 9.865 27.071 1.00 33.12 603 ASP A C 1
ATOM 4747 O O . ASP A 1 603 ? 17.619 9.484 26.550 1.00 33.12 603 ASP A O 1
ATOM 4751 N N . ILE A 1 604 ? 19.467 9.096 27.810 1.00 33.97 604 ILE A N 1
ATOM 4752 C CA . ILE A 1 604 ? 19.152 7.844 28.482 1.00 33.97 604 ILE A CA 1
ATOM 4753 C C . ILE A 1 604 ? 18.115 8.150 29.567 1.00 33.97 604 ILE A C 1
ATOM 4755 O O . ILE A 1 604 ? 18.362 8.968 30.445 1.00 33.97 604 ILE A O 1
ATOM 4759 N N . PHE A 1 605 ? 16.976 7.463 29.524 1.00 31.64 605 PHE A N 1
ATOM 4760 C CA . PHE A 1 605 ? 16.109 7.303 30.687 1.00 31.64 605 PHE A CA 1
ATOM 4761 C C . PHE A 1 605 ? 15.743 5.828 30.808 1.00 31.64 605 PHE A C 1
ATOM 4763 O O . PHE A 1 605 ? 14.972 5.300 29.999 1.00 31.64 605 PHE A O 1
ATOM 4770 N N . ASP A 1 606 ? 16.327 5.192 31.820 1.00 33.41 606 ASP A N 1
ATOM 4771 C CA . ASP A 1 606 ? 15.773 4.004 32.451 1.00 33.41 606 ASP A CA 1
ATOM 4772 C C . ASP A 1 606 ? 14.403 4.362 33.036 1.00 33.41 606 ASP A C 1
ATOM 4774 O O . ASP A 1 606 ? 14.227 5.419 33.646 1.00 33.41 606 ASP A O 1
ATOM 4778 N N . TYR A 1 607 ? 13.413 3.506 32.800 1.00 35.66 607 TYR A N 1
ATOM 4779 C CA . TYR A 1 607 ? 12.124 3.591 33.473 1.00 35.66 607 TYR A CA 1
ATOM 4780 C C . TYR A 1 607 ? 11.735 2.212 33.974 1.00 35.66 607 TYR A C 1
ATOM 4782 O O . TYR A 1 607 ? 11.523 1.293 33.178 1.00 35.66 607 TYR A O 1
ATOM 4790 N N . ASP A 1 608 ? 11.618 2.155 35.295 1.00 31.14 608 ASP A N 1
ATOM 4791 C CA . ASP A 1 608 ? 11.072 1.067 36.082 1.00 31.14 608 ASP A CA 1
ATOM 4792 C C . ASP A 1 608 ? 9.588 0.793 35.763 1.00 31.14 608 ASP A C 1
ATOM 4794 O O . ASP A 1 608 ? 8.777 1.696 35.511 1.00 31.14 608 ASP A O 1
ATOM 4798 N N . ASP A 1 609 ? 9.283 -0.504 35.771 1.00 38.25 609 ASP A N 1
ATOM 4799 C CA . ASP A 1 609 ? 7.993 -1.172 36.006 1.00 38.25 609 ASP A CA 1
ATOM 4800 C C . ASP A 1 609 ? 7.390 -0.692 37.361 1.00 38.25 609 ASP A C 1
ATOM 4802 O O . ASP A 1 609 ? 8.132 -0.328 38.259 1.00 38.25 609 ASP A O 1
ATOM 4806 N N . GLU A 1 610 ? 6.095 -0.587 37.677 1.00 42.41 610 GLU A N 1
ATOM 4807 C CA . GLU A 1 610 ? 4.816 -1.049 37.144 1.00 42.41 610 GLU A CA 1
ATOM 4808 C C . GLU A 1 610 ? 3.706 -0.030 37.504 1.00 42.41 610 GLU A C 1
ATOM 4810 O O . GLU A 1 610 ? 3.824 0.742 38.452 1.00 42.41 610 GLU A O 1
ATOM 4815 N N . ALA A 1 611 ? 2.582 -0.065 36.782 1.00 36.06 611 ALA A N 1
ATOM 4816 C CA . ALA A 1 611 ? 1.259 0.275 37.323 1.00 36.06 611 ALA A CA 1
ATOM 4817 C C . ALA A 1 611 ? 0.195 -0.291 36.372 1.00 36.06 611 ALA A C 1
ATOM 4819 O O . ALA A 1 611 ? 0.024 0.201 35.249 1.00 36.06 611 ALA A O 1
ATOM 4820 N N . GLU A 1 612 ? -0.507 -1.340 36.800 1.00 38.97 612 GLU A N 1
ATOM 4821 C CA . GLU A 1 612 ? -1.669 -1.864 36.086 1.00 38.97 612 GLU A CA 1
ATOM 4822 C C . GLU A 1 612 ? -2.836 -0.864 36.166 1.00 38.97 612 GLU A C 1
ATOM 4824 O O . GLU A 1 612 ? -3.424 -0.648 37.222 1.00 38.97 612 GLU A O 1
ATOM 4829 N N . GLU A 1 613 ? -3.208 -0.254 35.035 1.00 45.50 613 GLU A N 1
ATOM 4830 C CA . GLU A 1 613 ? -4.431 0.549 34.921 1.00 45.50 613 GLU A CA 1
ATOM 4831 C C . GLU A 1 613 ? -5.429 -0.067 33.929 1.00 45.50 613 GLU A C 1
ATOM 4833 O O . GLU A 1 613 ? -5.122 -0.379 32.774 1.00 45.50 613 GLU A O 1
ATOM 4838 N N . ASN A 1 614 ? -6.675 -0.178 34.394 1.00 40.56 614 ASN A N 1
ATOM 4839 C CA . ASN A 1 614 ? -7.846 -0.566 33.618 1.00 40.56 614 ASN A CA 1
ATOM 4840 C C . ASN A 1 614 ? -8.259 0.553 32.642 1.00 40.56 614 ASN A C 1
ATOM 4842 O O . ASN A 1 614 ? -8.914 1.530 33.018 1.00 40.56 614 ASN A O 1
ATOM 4846 N N . ASP A 1 615 ? -7.936 0.387 31.359 1.00 41.34 615 ASP A N 1
ATOM 4847 C CA . ASP A 1 615 ? -8.448 1.247 30.288 1.00 41.34 615 ASP A CA 1
ATOM 4848 C C . ASP A 1 615 ? -9.974 1.081 30.144 1.00 41.34 615 ASP A C 1
ATOM 4850 O O . ASP A 1 615 ? -10.482 0.066 29.662 1.00 41.34 615 ASP A O 1
ATOM 4854 N N . SER A 1 616 ? -10.727 2.102 30.562 1.00 36.81 616 SER A N 1
ATOM 4855 C CA . SER A 1 616 ? -12.186 2.134 30.434 1.00 36.81 616 SER A CA 1
ATOM 4856 C C . SER A 1 616 ? -12.621 2.194 28.963 1.00 36.81 616 SER A C 1
ATOM 4858 O O . SER A 1 616 ? -12.208 3.075 28.205 1.00 36.81 616 SER A O 1
ATOM 4860 N N . ILE A 1 617 ? -13.505 1.269 28.589 1.00 39.28 617 ILE A N 1
ATOM 4861 C CA . ILE A 1 617 ? -14.130 1.139 27.268 1.00 39.28 617 ILE A CA 1
ATOM 4862 C C . ILE A 1 617 ? -14.882 2.441 26.909 1.00 39.28 617 ILE A C 1
ATOM 4864 O O . ILE A 1 617 ? -15.639 2.950 27.741 1.00 39.28 617 ILE A O 1
ATOM 4868 N N . PRO A 1 618 ? -14.728 3.002 25.693 1.00 39.62 618 PRO A N 1
ATOM 4869 C CA . PRO A 1 618 ? -15.531 4.145 25.266 1.00 39.62 618 PRO A CA 1
ATOM 4870 C C . PRO A 1 618 ? -17.021 3.762 25.154 1.00 39.62 618 PRO A C 1
ATOM 4872 O O . PRO A 1 618 ? -17.340 2.654 24.718 1.00 39.62 618 PRO A O 1
ATOM 4875 N N . PRO A 1 619 ? -17.956 4.659 25.516 1.00 32.75 619 PRO A N 1
ATOM 4876 C CA . PRO A 1 619 ? -19.380 4.347 25.511 1.00 32.75 619 PRO A CA 1
ATOM 4877 C C . PRO A 1 619 ? -19.868 4.037 24.092 1.00 32.75 619 PRO A C 1
ATOM 4879 O O . PRO A 1 619 ? -19.676 4.833 23.170 1.00 32.75 619 PRO A O 1
ATOM 4882 N N . GLN A 1 620 ? -20.534 2.892 23.923 1.00 38.12 620 GLN A N 1
ATOM 4883 C CA . GLN A 1 620 ? -21.233 2.579 22.680 1.00 38.12 620 GLN A CA 1
ATOM 4884 C C . GLN A 1 620 ? -22.364 3.592 22.423 1.00 38.12 620 GLN A C 1
ATOM 4886 O O . GLN A 1 620 ? -23.031 4.031 23.370 1.00 38.12 620 GLN A O 1
ATOM 4891 N N . PRO A 1 621 ? -22.628 3.962 21.157 1.00 36.41 621 PRO A N 1
ATOM 4892 C CA . PRO A 1 621 ? -23.788 4.770 20.819 1.00 36.41 621 PRO A CA 1
ATOM 4893 C C . PRO A 1 621 ? -25.065 4.002 21.180 1.00 36.41 621 PRO A C 1
ATOM 4895 O O . PRO A 1 621 ? -25.298 2.889 20.714 1.00 36.41 621 PRO A O 1
ATOM 4898 N N . LYS A 1 622 ? -25.899 4.604 22.034 1.00 35.50 622 LYS A N 1
ATOM 4899 C CA . LYS A 1 622 ? -27.208 4.063 22.411 1.00 35.50 622 LYS A CA 1
ATOM 4900 C C . LYS A 1 622 ? -28.063 3.902 21.150 1.00 35.50 622 LYS A C 1
ATOM 4902 O O . LYS A 1 622 ? -28.502 4.896 20.572 1.00 35.50 622 LYS A O 1
ATOM 4907 N N . ASN A 1 623 ? -28.312 2.658 20.748 1.00 36.56 623 ASN A N 1
ATOM 4908 C CA . ASN A 1 623 ? -29.307 2.333 19.734 1.00 36.56 623 ASN A CA 1
ATOM 4909 C C . ASN A 1 623 ? -30.683 2.821 20.208 1.00 36.56 623 ASN A C 1
ATOM 4911 O O . ASN A 1 623 ? -31.211 2.349 21.215 1.00 36.56 623 ASN A O 1
ATOM 4915 N N . GLN A 1 624 ? -31.266 3.770 19.474 1.00 33.31 624 GLN A N 1
ATOM 4916 C CA . GLN A 1 624 ? -32.693 4.057 19.559 1.00 33.31 624 GLN A CA 1
ATOM 4917 C C . GLN A 1 624 ? -33.446 2.858 18.980 1.00 33.31 624 GLN A C 1
ATOM 4919 O O . GLN A 1 624 ? -33.454 2.631 17.771 1.00 33.31 624 GLN A O 1
ATOM 4924 N N . VAL A 1 625 ? -34.064 2.083 19.865 1.00 32.84 625 VAL A N 1
ATOM 4925 C CA . VAL A 1 625 ? -35.023 1.039 19.508 1.00 32.84 625 VAL A CA 1
ATOM 4926 C C . VAL A 1 625 ? -36.256 1.731 18.930 1.00 32.84 625 VAL A C 1
ATOM 4928 O O . VAL A 1 625 ? -36.975 2.430 19.643 1.00 32.84 625 VAL A O 1
ATOM 4931 N N . SER A 1 626 ? -36.490 1.566 17.629 1.00 33.66 626 SER A N 1
ATOM 4932 C CA . SER A 1 626 ? -37.786 1.880 17.035 1.00 33.66 626 SER A CA 1
ATOM 4933 C C . SER A 1 626 ? -38.693 0.664 17.210 1.00 33.66 626 SER A C 1
ATOM 4935 O O . SER A 1 626 ? -38.380 -0.441 16.774 1.00 33.66 626 SER A O 1
ATOM 4937 N N . ASN A 1 627 ? -39.802 0.868 17.920 1.00 34.53 627 ASN A N 1
ATOM 4938 C CA . ASN A 1 627 ? -40.869 -0.113 18.058 1.00 34.53 627 ASN A CA 1
ATOM 4939 C C . ASN A 1 627 ? -41.434 -0.437 16.669 1.00 34.53 627 ASN A C 1
ATOM 4941 O O . ASN A 1 627 ? -41.955 0.451 15.990 1.00 34.53 627 ASN A O 1
ATOM 4945 N N . HIS A 1 628 ? -41.380 -1.704 16.264 1.00 32.09 628 HIS A N 1
ATOM 4946 C CA . HIS A 1 628 ? -42.219 -2.218 15.188 1.00 32.09 628 HIS A CA 1
ATOM 4947 C C . HIS A 1 628 ? -43.231 -3.205 15.753 1.00 32.09 628 HIS A C 1
ATOM 4949 O O . HIS A 1 628 ? -42.897 -4.210 16.376 1.00 32.09 628 HIS A O 1
ATOM 4955 N N . GLN A 1 629 ? -44.491 -2.819 15.563 1.00 30.12 629 GLN A N 1
ATOM 4956 C CA . GLN A 1 629 ? -45.692 -3.544 15.924 1.00 30.12 629 GLN A CA 1
ATOM 4957 C C . GLN A 1 629 ? -45.774 -4.867 15.165 1.00 30.12 629 GLN A C 1
ATOM 4959 O O . GLN A 1 629 ? -45.620 -4.928 13.947 1.00 30.12 629 GLN A O 1
ATOM 4964 N N . VAL A 1 630 ? -46.094 -5.907 15.925 1.00 27.83 630 VAL A N 1
ATOM 4965 C CA . VAL A 1 630 ? -46.572 -7.201 15.454 1.00 27.83 630 VAL A CA 1
ATOM 4966 C C . VAL A 1 630 ? -47.939 -7.007 14.791 1.00 27.83 630 VAL A C 1
ATOM 4968 O O . VAL A 1 630 ? -48.881 -6.574 15.450 1.00 27.83 630 VAL A O 1
ATOM 4971 N N . TRP A 1 631 ? -48.062 -7.367 13.513 1.00 26.53 631 TRP A N 1
ATOM 4972 C CA . TRP A 1 631 ? -49.350 -7.652 12.879 1.00 26.53 631 TRP A CA 1
ATOM 4973 C C . TRP A 1 631 ? -49.418 -9.141 12.545 1.00 26.53 631 TRP A C 1
ATOM 4975 O O . TRP A 1 631 ? -48.744 -9.634 11.645 1.00 26.53 631 TRP A O 1
ATOM 4985 N N . ILE A 1 632 ? -50.242 -9.844 13.319 1.00 30.17 632 ILE A N 1
ATOM 4986 C CA . ILE A 1 632 ? -50.766 -11.176 13.024 1.00 30.17 632 ILE A CA 1
ATOM 4987 C C . ILE A 1 632 ? -52.004 -10.971 12.152 1.00 30.17 632 ILE A C 1
ATOM 4989 O O . ILE A 1 632 ? -52.918 -10.261 12.564 1.00 30.17 632 ILE A O 1
ATOM 4993 N N . LEU A 1 633 ? -52.073 -11.630 10.996 1.00 27.97 633 LEU A N 1
ATOM 4994 C CA . LEU A 1 633 ? -53.336 -11.874 10.302 1.00 27.97 633 LEU A CA 1
ATOM 4995 C C . LEU A 1 633 ? -53.331 -13.284 9.704 1.00 27.97 633 LEU A C 1
ATOM 4997 O O . LEU A 1 633 ? -52.712 -13.568 8.683 1.00 27.97 633 LEU A O 1
ATOM 5001 N N . LEU A 1 634 ? -54.039 -14.156 10.420 1.00 30.64 634 LEU A N 1
ATOM 5002 C CA . LEU A 1 634 ? -54.716 -15.343 9.914 1.00 30.64 634 LEU A CA 1
ATOM 5003 C C . LEU A 1 634 ? -55.612 -14.951 8.738 1.00 30.64 634 LEU A C 1
ATOM 5005 O O . LEU A 1 634 ? -56.380 -14.011 8.899 1.00 30.64 634 LEU A O 1
ATOM 5009 N N . LEU A 1 635 ? -55.625 -15.725 7.653 1.00 28.52 635 LEU A N 1
ATOM 5010 C CA . LEU A 1 635 ? -56.865 -16.003 6.923 1.00 28.52 635 LEU A CA 1
ATOM 5011 C C . LEU A 1 635 ? -56.790 -17.377 6.240 1.00 28.52 635 LEU A C 1
ATOM 5013 O O . LEU A 1 635 ? -55.961 -17.647 5.377 1.00 28.52 635 LEU A O 1
ATOM 5017 N N . SER A 1 636 ? -57.693 -18.234 6.702 1.00 33.03 636 SER A N 1
ATOM 5018 C CA . SER A 1 636 ? -58.179 -19.474 6.111 1.00 33.03 636 SER A CA 1
ATOM 5019 C C . SER A 1 636 ? -58.818 -19.248 4.739 1.00 33.03 636 SER A C 1
ATOM 5021 O O . SER A 1 636 ? -59.390 -18.191 4.483 1.00 33.03 636 SER A O 1
ATOM 5023 N N . GLY A 1 637 ? -58.768 -20.276 3.892 1.00 27.95 637 GLY A N 1
ATOM 5024 C CA . GLY A 1 637 ? -59.337 -20.262 2.549 1.00 27.95 637 GLY A CA 1
ATOM 5025 C C . GLY A 1 637 ? -60.865 -20.305 2.463 1.00 27.95 637 GLY A C 1
ATOM 5026 O O . GLY A 1 637 ? -61.572 -20.573 3.435 1.00 27.95 637 GLY A O 1
ATOM 5027 N N . SER A 1 638 ? -61.348 -20.081 1.242 1.00 33.84 638 SER A N 1
ATOM 5028 C CA . SER A 1 638 ? -62.557 -20.663 0.650 1.00 33.84 638 SER A CA 1
ATOM 5029 C C . SER A 1 638 ? -62.560 -20.367 -0.854 1.00 33.84 638 SER A C 1
ATOM 5031 O O . SER A 1 638 ? -62.338 -19.222 -1.244 1.00 33.84 638 SER A O 1
ATOM 5033 N N . MET A 1 639 ? -62.885 -21.417 -1.618 1.00 34.00 639 MET A N 1
ATOM 5034 C CA . MET A 1 639 ? -62.926 -21.589 -3.083 1.00 34.00 639 MET A CA 1
ATOM 5035 C C . MET A 1 639 ? -61.604 -21.857 -3.797 1.00 34.00 639 MET A C 1
ATOM 5037 O O . MET A 1 639 ? -60.724 -20.973 -3.828 1.00 34.00 639 MET A O 1
#

Foldseek 3Di:
DDDDDDDDDDDDDPPDPPPPDPDPDPDQDLVNVVVVQQQQWLDWDQALLATQTAGLVLLVLLLPFCQRDVVSRARDLSLLQVLLCLVQCVVLVPLLEDEQRLVLLLQLLCVLVVVDALCCQCVPSNRVSVLVSCPDPSHFKYKYKFFLLSDDPDPQDDSPDGQAIWMWIAGNVQLEIETEFLAFDWDQDPVRDIDTPDDDSRVVSVVSSVSSVCRNNVHDRPSHDYDYLRLAHHQAPLAPANRRNRHLRSLVNSLVSSVCSVPVCQCVPPVHVNVVRDPVCSVVNSVVSSHHSSVSSVVSSVSSQCVSVVPDDPQADGSSDDPSSCVSVVPPPPDPSVVVVVVVVVVPDDDPPPDDDDDDDDDDDDDDDDDDDDDDDDDDDDDDDDDDDDDDDDDDDDDPPPVVVVVVVVVVVVVVVPPPPDDDDDDDDDDDDDDDDDDDDDDDDDDDDDDDDDDDDDDDDQPHDQPPQDFDLLLPDDPVQLVLLLVLDDPVSSVVLVPDDSLSSSLVSNLAAHALVPDDLVSLVSCCVPPPVNVPPPDDDSVCSRVSSCVSCVVPPNHHCHRRCSSHGPVVVVVVCVVCVPPVVVVVDDDDDDDDDDDDDDDDDDDDDDDDDDDDDDDDPDDDDDDDDDDDDDDDDDD

Sequence (639 aa):
MSSDNGQRPPTAGNTGRDDPSPASRPLENREDIINKWLKDNYIHYNHLGNPLALKVDEFIKIVATQSTDPDNSWLDNNALELAAVILTIELKKRSDIVIVPSSAAISLARIGQCMCGKDEFEKGVLSTGCYAAMKKENVRWIVVPVTDGMISRDESSIPCGGRHWGFMIIDKQRNDARWLDGHVTLEKNRKGKWRITKMYGAGWVAGKILCGYEKGMDLKRGQFTAATLKHVPNDTKENSYKFDKGSACGPWVFAMLEYILDHPNFLTCADGLYGIFRHKDRQKHRRAMAFDSLASRKRIQEIIRGVAESNLGDDVLPYRMSTRILKILNYPSTVDLLVGIADFSRNKTPPPERGHNGNSEKRLDDDDDDSDDDSDDDSDDDSDDDSDDDSDYDRENSDEANEDLQKAIQESFRSNKKNSAQGPQGTQGPTKSREPSEPPREPSEPPSEPTTFQSSTFNLSTHGPMLAADIPNFEPMESNKIKEWRDLLPSNLNHLVSQMNIWGQKAVLQKTFGGFGKLTRRQKRSWRESHPLFKGIGKVEIENVAEVLMESVKNISDVSLQGSVMYYPQSYLKDFAAQRPVDAATLEAGTRPAGDNLYDDSDIFDYDDEAEENDSIPPQPKNQVSNHQVWILLLSGSM

Secondary structure (DSSP, 8-state):
----------PPP----------------HHHHHHHHHHSEEEEEEETTEEEEEEHHHHHHTT--TTT-GGG-SPPHHHHHHHHHIIIIIIS--TTEEEPPHHHHHHHHHHHTTSS-HHHHHS-TTTHHHHHHHH-TT--EEEEEEEGGGS-SSTTS-----S-EEEEEEETTTTEEEEE-TT-EEEE-TTS-EEEEE--HHHHHHHHHHHHHHHHTTPPTT-SEEEE-SSSPPTTTS-S-GGGTTTTHHHHHHHHHHHHHH-HHHHH-TTHHHHHS-TTTHHHHHHHH---HHHHHHHHHHHHHHHHHHT--TTPPGGG--HHHHHHTT--TTHHHHHHHHHHHHTTSPPP-----------------------------------------------TTTHHHHHHHHHHHHHTTTTTS-PPPP--------PPPPPPPPPP-PPPP------------SSPPP--S-----TT--HHHHHHHHHTS-HHHHHHHHTS-HHHHHHHHHHHHT-GGG--HHHHHHHHHH-GGGSSSS---GGGHHHHHHHHTTTS-----TT-GGGS-HHHHHHHHHHS---HHHHH---PPPP--------------------PPPPPP------------------

InterPro domains:
  IPR016024 Armadillo-type fold [SSF48371] (361-419)

Radius of gyration: 35.96 Å; chains: 1; bounding box: 98×103×138 Å